Protein AF-A0A3R6JSA5-F1 (afdb_monomer_lite)

Sequence (378 aa):
MYLLLDKYAAYGTDLDSFRKEAMFVDENTYITEVDPLETRILDYYKISPTRAVFHVINDGDIRYTEDGRYVVTNMEALRIDTLNSDQLSLIQEMRAKSKTLIEFPTAYTKRFFVGETLYKTLSARLNGIGGRFLKQAGSIRNYALVGALQDSDSAMHILYRTDGRLNKAVSVFSKKVRFCKRTAIADVIEKLFPKGEISWSITHECTEVYIEMPELVCGEFYKGYLFKISDTGYYADTLYTTLRKYDCKPDDYYTLGEIPLTYGEDGVIGADGTIDENALKKHILVSEAHNQDLVAGQRRYFEECRLSPMELSLKLGLSSIIGIKNRKVILEDISNKGISEPTDFYDYLVSLPRMIVLSDYQKEAYRNFLNNLSKVAG

Secondary structure (DSSP, 8-state):
-GGGSTT--EEESSHHHHHHHHHHHHHTEEEEEE-STT-EEEEEEEE-SSEEEEEEE-TT---B-TTS-B----EEEEE-TT--HHHHHHHHHHHHTT-EEEEE-SSS-EEEEEPHHHHHHHHHHSTTTHHHHHTS-THHHHHHHHHHHHT--S-EEEEEEE-SS-EEEEEEE-TT-----HHHHHHHHHHH-TT-EEEEEE-SSEEEEEEEEEEEETTTEEEEEEEEEESSSSS--EEEEEEEETTS-TT-EEEEEEEE--BSTTSSB-TTS-B-HHHHHHHHHHHHHHHHHHHHHHHHHHHHTT--HHHHHHHTT-TTTSS---HHHHHHHHHHTT-SSTTHHHHHHHTSTTPPPPPHHHHHHHHHHHHHHHHT--

pLDDT: mean 73.88, std 17.09, range [33.06, 97.25]

Foldseek 3Di:
DQQQAQPDKDKDWDLVSLLVVLVVFLVFKDKDWFQLQQKWKWAFDDDDPFKTKTFIDDPPQQDQDPVGDGDGDHMDIDGPVPDDPNVVVLVVNLVVPVRMWMWTDDVDIAIAREHPLAVVQVLVVFDPCHCVLVVDDGPVSRNSSSVRSSVDPAIWMWMWGDPPPHIHTLEIHHPPDDFARSSLVSVLCCPVPVQWTWIWMDHSFWTKIKTWHPDDDVNFWIKIWIFITGNYPPDFGWIFIWIDGPPDDPVFIFTQDIDGQDEDPLGQADPVNHGNNVSVVVSVVVSVVVVVCVVVVVVCVCVVPVDDPCRVCVVVVNNPQDDDDDLVVLVVVCVVVVHPQLLCVVVVQVPDPDHTDGDPVSVVVVSVVSVVSVVVPD

Structure (mmCIF, N/CA/C/O backbone):
data_AF-A0A3R6JSA5-F1
#
_entry.id   AF-A0A3R6JSA5-F1
#
loop_
_atom_site.group_PDB
_atom_site.id
_atom_site.type_symbol
_atom_site.label_atom_id
_atom_site.label_alt_id
_atom_site.label_comp_id
_atom_site.label_asym_id
_atom_site.label_entity_id
_atom_site.label_seq_id
_atom_site.pdbx_PDB_ins_code
_atom_site.Cartn_x
_atom_site.Cartn_y
_atom_site.Cartn_z
_atom_site.occupancy
_atom_site.B_iso_or_equiv
_atom_site.auth_seq_id
_atom_site.auth_comp_id
_atom_site.auth_asym_id
_atom_site.auth_atom_id
_atom_site.pdbx_PDB_model_num
ATOM 1 N N . MET A 1 1 ? 6.393 2.205 17.599 1.00 64.50 1 MET A N 1
ATOM 2 C CA . MET A 1 1 ? 6.557 1.945 16.171 1.00 64.50 1 MET A CA 1
ATOM 3 C C . MET A 1 1 ? 5.812 2.962 15.303 1.00 64.50 1 MET A C 1
ATOM 5 O O . MET A 1 1 ? 4.602 3.094 15.446 1.00 64.50 1 MET A O 1
ATOM 9 N N . TYR A 1 2 ? 6.505 3.649 14.387 1.00 81.38 2 TYR A N 1
ATOM 10 C CA . TYR A 1 2 ? 5.926 4.638 13.455 1.00 81.38 2 TYR A CA 1
ATOM 11 C C . TYR A 1 2 ? 5.061 4.018 12.337 1.00 81.38 2 TYR A C 1
ATOM 13 O O . TYR A 1 2 ? 4.224 4.722 11.779 1.00 81.38 2 TYR A O 1
ATOM 21 N N . LEU A 1 3 ? 5.200 2.707 12.070 1.00 89.88 3 LEU A N 1
ATOM 22 C CA . LEU A 1 3 ? 4.467 1.945 11.039 1.00 89.88 3 LEU A CA 1
ATOM 23 C C . LEU A 1 3 ? 2.941 2.035 11.137 1.00 89.88 3 LEU A C 1
ATOM 25 O O . LEU A 1 3 ? 2.250 1.828 10.146 1.00 89.88 3 LEU A O 1
ATOM 29 N N . LEU A 1 4 ? 2.410 2.296 12.333 1.00 91.81 4 LEU A N 1
ATOM 30 C CA . LEU A 1 4 ? 0.971 2.390 12.545 1.00 91.81 4 LEU A CA 1
ATOM 31 C C . LEU A 1 4 ? 0.425 3.804 12.305 1.00 91.81 4 LEU A C 1
ATOM 33 O O . LEU A 1 4 ? -0.781 3.980 12.336 1.00 91.81 4 LEU A O 1
ATOM 37 N N . LEU A 1 5 ? 1.232 4.843 12.108 1.00 91.56 5 LEU A N 1
ATOM 38 C CA . LEU A 1 5 ? 0.708 6.207 11.937 1.00 91.56 5 LEU A CA 1
ATOM 39 C C . LEU A 1 5 ? 0.248 6.424 10.494 1.00 91.56 5 LEU A C 1
ATOM 41 O O . LEU A 1 5 ? 0.966 6.040 9.587 1.00 91.56 5 LEU A O 1
ATOM 45 N N . ASP A 1 6 ? -0.884 7.095 10.249 1.00 88.19 6 ASP A N 1
ATOM 46 C CA . ASP A 1 6 ? -1.376 7.354 8.875 1.00 88.19 6 ASP A CA 1
ATOM 47 C C . ASP A 1 6 ? -0.326 8.071 8.016 1.00 88.19 6 ASP A C 1
ATOM 49 O O . ASP A 1 6 ? -0.260 7.878 6.808 1.00 88.19 6 ASP A O 1
ATOM 53 N N . LYS A 1 7 ? 0.508 8.897 8.657 1.00 88.69 7 LYS A N 1
ATOM 54 C CA . LYS A 1 7 ? 1.621 9.616 8.028 1.00 88.69 7 LYS A CA 1
ATOM 55 C C . LYS A 1 7 ? 2.857 8.750 7.752 1.00 88.69 7 LYS A C 1
ATOM 57 O O . LYS A 1 7 ? 3.904 9.307 7.433 1.00 88.69 7 LYS A O 1
ATOM 62 N N . TYR A 1 8 ? 2.793 7.438 7.976 1.00 91.88 8 TYR A N 1
ATOM 63 C CA . TYR A 1 8 ? 3.901 6.540 7.686 1.00 91.88 8 TYR A CA 1
ATOM 64 C C . TYR A 1 8 ? 4.270 6.654 6.206 1.00 91.88 8 TYR A C 1
ATOM 66 O O . TYR A 1 8 ? 3.471 6.360 5.315 1.00 91.88 8 TYR A O 1
ATOM 74 N N . ALA A 1 9 ? 5.502 7.082 5.982 1.00 93.44 9 ALA A N 1
ATOM 75 C CA . ALA A 1 9 ? 6.151 7.099 4.693 1.00 93.44 9 ALA A CA 1
ATOM 76 C C . ALA A 1 9 ? 7.631 6.810 4.936 1.00 93.44 9 ALA A C 1
ATOM 78 O O . ALA A 1 9 ? 8.266 7.461 5.769 1.00 93.44 9 ALA A O 1
ATOM 79 N N . ALA A 1 10 ? 8.159 5.829 4.221 1.00 95.00 10 ALA A N 1
ATOM 80 C CA . ALA A 1 10 ? 9.579 5.542 4.151 1.00 95.00 10 ALA A CA 1
ATOM 81 C C . ALA A 1 10 ? 10.032 5.706 2.702 1.00 95.00 10 ALA A C 1
ATOM 83 O O . ALA A 1 10 ? 9.267 5.433 1.778 1.00 95.00 10 ALA A O 1
ATOM 84 N N . TYR A 1 11 ? 11.256 6.180 2.513 1.00 95.62 11 TYR A N 1
ATOM 85 C CA . TYR A 1 11 ? 11.846 6.404 1.202 1.00 95.62 11 TYR A CA 1
ATOM 86 C C . TYR A 1 11 ? 13.342 6.120 1.252 1.00 95.62 11 TYR A C 1
ATOM 88 O O . TYR A 1 11 ? 13.976 6.253 2.302 1.00 95.62 11 TYR A O 1
ATOM 96 N N . GLY A 1 12 ? 13.909 5.777 0.105 1.00 95.38 12 GLY A N 1
ATOM 97 C CA . GLY A 1 12 ? 15.338 5.545 -0.035 1.00 95.38 12 GLY A CA 1
ATOM 98 C C . GLY A 1 12 ? 15.745 5.392 -1.491 1.00 95.38 12 GLY A C 1
ATOM 99 O O . GLY A 1 12 ? 14.925 5.515 -2.403 1.00 95.38 12 GLY A O 1
ATOM 100 N N . THR A 1 13 ? 17.039 5.171 -1.700 1.00 95.12 13 THR A N 1
ATOM 101 C CA . THR A 1 13 ? 17.658 5.163 -3.035 1.00 95.12 13 THR A CA 1
ATOM 102 C C . THR A 1 13 ? 18.583 3.968 -3.259 1.00 95.12 13 THR A C 1
ATOM 104 O O . THR A 1 13 ? 19.438 3.982 -4.138 1.00 95.12 13 THR A O 1
ATOM 107 N N . ASP A 1 14 ? 18.473 2.939 -2.424 1.00 95.00 14 ASP A N 1
ATOM 108 C CA . ASP A 1 14 ? 19.300 1.740 -2.513 1.00 95.00 14 ASP A CA 1
ATOM 109 C C . ASP A 1 14 ? 18.493 0.487 -2.155 1.00 95.00 14 ASP A C 1
ATOM 111 O O . ASP A 1 14 ? 17.479 0.549 -1.451 1.00 95.00 14 ASP A O 1
ATOM 115 N N . LEU A 1 15 ? 18.940 -0.653 -2.683 1.00 95.50 15 LEU A N 1
ATOM 116 C CA . LEU A 1 15 ? 18.241 -1.929 -2.551 1.00 95.50 15 LEU A CA 1
ATOM 117 C C . LEU A 1 15 ? 18.295 -2.490 -1.126 1.00 95.50 15 LEU A C 1
ATOM 119 O O . LEU A 1 15 ? 17.327 -3.105 -0.681 1.00 95.50 15 LEU A O 1
ATOM 123 N N . ASP A 1 16 ? 19.397 -2.279 -0.407 1.00 95.62 16 ASP A N 1
ATOM 124 C CA . ASP A 1 16 ? 19.582 -2.817 0.942 1.00 95.62 16 ASP A CA 1
ATOM 125 C C . ASP A 1 16 ? 18.636 -2.135 1.936 1.00 95.62 16 ASP A C 1
ATOM 127 O O . ASP A 1 16 ? 17.971 -2.801 2.739 1.00 95.62 16 ASP A O 1
ATOM 131 N N . SER A 1 17 ? 18.518 -0.807 1.854 1.00 96.62 17 SER A N 1
ATOM 132 C CA . SER A 1 17 ? 17.567 -0.036 2.650 1.00 96.62 17 SER A CA 1
ATOM 133 C C . SER A 1 17 ? 16.123 -0.376 2.288 1.00 96.62 17 SER A C 1
ATOM 135 O O . SER A 1 17 ? 15.312 -0.559 3.201 1.00 96.62 17 SER A O 1
ATOM 137 N N . PHE A 1 18 ? 15.816 -0.567 0.996 1.00 97.25 18 PHE A N 1
ATOM 138 C CA . PHE A 1 18 ? 14.502 -1.049 0.565 1.00 97.25 18 PHE A CA 1
ATOM 139 C C . PHE A 1 18 ? 14.185 -2.407 1.185 1.00 97.25 18 PHE A C 1
ATOM 141 O O . PHE A 1 18 ? 13.148 -2.561 1.821 1.00 97.25 18 PHE A O 1
ATOM 148 N N . ARG A 1 19 ? 15.085 -3.388 1.043 1.00 96.94 19 ARG A N 1
ATOM 149 C CA . ARG A 1 19 ? 14.897 -4.756 1.540 1.00 96.94 19 ARG A CA 1
ATOM 150 C C . ARG A 1 19 ? 14.652 -4.771 3.045 1.00 96.94 19 ARG A C 1
ATOM 152 O O . ARG A 1 19 ? 13.769 -5.486 3.515 1.00 96.94 19 ARG A O 1
ATOM 159 N N . LYS A 1 20 ? 15.400 -3.963 3.798 1.00 96.81 20 LYS A N 1
ATOM 160 C CA . LYS A 1 20 ? 15.238 -3.840 5.249 1.00 96.81 20 LYS A CA 1
ATOM 161 C C . LYS A 1 20 ? 13.861 -3.291 5.632 1.00 96.81 20 LYS A C 1
ATOM 163 O O . LYS A 1 20 ? 13.211 -3.866 6.505 1.00 96.81 20 LYS A O 1
ATOM 168 N N . GLU A 1 21 ? 13.411 -2.212 4.992 1.00 96.50 21 GLU A N 1
ATOM 169 C CA . GLU A 1 21 ? 12.099 -1.618 5.282 1.00 96.50 21 GLU A CA 1
ATOM 170 C C . GLU A 1 21 ? 10.951 -2.516 4.791 1.00 96.50 21 GLU A C 1
ATOM 172 O O . GLU A 1 21 ? 9.968 -2.711 5.501 1.00 96.50 21 GLU A O 1
ATOM 177 N N . ALA A 1 22 ? 11.100 -3.129 3.614 1.00 95.56 22 ALA A N 1
ATOM 178 C CA . ALA A 1 22 ? 10.167 -4.097 3.049 1.00 95.56 22 ALA A CA 1
ATOM 179 C C . ALA A 1 22 ? 9.953 -5.291 3.985 1.00 95.56 22 ALA A C 1
ATOM 181 O O . ALA A 1 22 ? 8.811 -5.643 4.266 1.00 95.56 22 ALA A O 1
ATOM 182 N N . MET A 1 23 ? 11.037 -5.872 4.509 1.00 95.75 23 MET A N 1
ATOM 183 C CA . MET A 1 23 ? 10.972 -6.972 5.472 1.00 95.75 23 MET A CA 1
ATOM 184 C C . MET A 1 23 ? 10.250 -6.546 6.750 1.00 95.75 23 MET A C 1
ATOM 186 O O . MET A 1 23 ? 9.325 -7.224 7.188 1.00 95.75 23 MET A O 1
ATOM 190 N N . PHE A 1 24 ? 10.599 -5.379 7.295 1.00 94.56 24 PHE A N 1
ATOM 191 C CA . PHE A 1 24 ? 9.930 -4.830 8.471 1.00 94.56 24 PHE A CA 1
ATOM 192 C C . PHE A 1 24 ? 8.420 -4.627 8.250 1.00 94.56 24 PHE A C 1
ATOM 194 O O . PHE A 1 24 ? 7.618 -4.953 9.126 1.00 94.56 24 PHE A O 1
ATOM 201 N N . VAL A 1 25 ? 8.006 -4.120 7.087 1.00 94.06 25 VAL A N 1
ATOM 202 C CA . VAL A 1 25 ? 6.587 -3.920 6.757 1.00 94.06 25 VAL A CA 1
ATOM 203 C C . VAL A 1 25 ? 5.875 -5.255 6.554 1.00 94.06 25 VAL A C 1
ATOM 205 O O . VAL A 1 25 ? 4.797 -5.446 7.119 1.00 94.06 25 VAL A O 1
ATOM 208 N N . ASP A 1 26 ? 6.460 -6.173 5.783 1.00 92.69 26 ASP A N 1
ATOM 209 C CA . ASP A 1 26 ? 5.869 -7.477 5.464 1.00 92.69 26 ASP A CA 1
ATOM 210 C C . ASP A 1 26 ? 5.680 -8.329 6.737 1.00 92.69 26 ASP A C 1
ATOM 212 O O . ASP A 1 26 ? 4.614 -8.909 6.928 1.00 92.69 26 ASP A O 1
ATOM 216 N N . GLU A 1 27 ? 6.650 -8.345 7.661 1.00 93.81 27 GLU A N 1
ATOM 217 C CA . GLU A 1 27 ? 6.561 -9.068 8.948 1.00 93.81 27 GLU A CA 1
ATOM 218 C C . GLU A 1 27 ? 5.473 -8.523 9.884 1.00 93.81 27 GLU A C 1
ATOM 220 O O . GLU A 1 27 ? 4.987 -9.221 10.779 1.00 93.81 27 GLU A O 1
ATOM 225 N N . ASN A 1 28 ? 5.082 -7.264 9.693 1.00 93.94 28 ASN A N 1
ATOM 226 C CA . ASN A 1 28 ? 4.104 -6.579 10.526 1.00 93.94 28 ASN A CA 1
ATOM 227 C C . ASN A 1 28 ? 2.763 -6.359 9.814 1.00 93.94 28 ASN A C 1
ATOM 229 O O . ASN A 1 28 ? 1.884 -5.727 10.402 1.00 93.94 28 ASN A O 1
ATOM 233 N N . THR A 1 29 ? 2.578 -6.879 8.595 1.00 91.38 29 THR A N 1
ATOM 234 C CA . THR A 1 29 ? 1.355 -6.732 7.791 1.00 91.38 29 THR A CA 1
ATOM 235 C C . THR A 1 29 ? 0.663 -8.078 7.610 1.00 91.38 29 THR A C 1
ATOM 237 O O . THR A 1 29 ? 1.273 -9.070 7.230 1.00 91.38 29 THR A O 1
ATOM 240 N N . TYR A 1 30 ? -0.642 -8.112 7.865 1.00 88.94 30 TYR A N 1
ATOM 241 C CA . TYR A 1 30 ? -1.431 -9.338 7.878 1.00 88.94 30 TYR A CA 1
ATOM 242 C C . TYR A 1 30 ? -2.784 -9.111 7.222 1.00 88.94 30 TYR A C 1
ATOM 244 O O . TYR A 1 30 ? -3.349 -8.022 7.316 1.00 88.94 30 TYR A O 1
ATOM 252 N N . ILE A 1 31 ? -3.335 -10.168 6.627 1.00 87.44 31 ILE A N 1
ATOM 253 C CA . ILE A 1 31 ? -4.720 -10.205 6.160 1.00 87.44 31 ILE A CA 1
ATOM 254 C C . ILE A 1 31 ? -5.486 -11.199 7.024 1.00 87.44 31 ILE A C 1
ATOM 256 O O . ILE A 1 31 ? -5.019 -12.311 7.264 1.00 87.44 31 ILE A O 1
ATOM 260 N N . THR A 1 32 ? -6.662 -10.799 7.494 1.00 86.44 32 THR A N 1
ATOM 261 C CA . THR A 1 32 ? -7.579 -11.691 8.207 1.00 86.44 32 THR A CA 1
ATOM 262 C C . THR A 1 32 ? -8.967 -11.608 7.598 1.00 86.44 32 THR A C 1
ATOM 264 O O . THR A 1 32 ? -9.446 -10.517 7.285 1.00 86.44 32 THR A O 1
ATOM 267 N N . GLU A 1 33 ? -9.613 -12.760 7.436 1.00 86.38 33 GLU A N 1
ATOM 268 C CA . GLU A 1 33 ? -11.048 -12.805 7.173 1.00 86.38 33 GLU A CA 1
ATOM 269 C C . GLU A 1 33 ? -11.790 -12.307 8.416 1.00 86.38 33 GLU A C 1
ATOM 271 O O . GLU A 1 33 ? -11.383 -12.595 9.548 1.00 86.38 33 GLU A O 1
ATOM 276 N N . VAL A 1 34 ? -12.839 -11.521 8.195 1.00 82.25 34 VAL A N 1
ATOM 277 C CA . VAL A 1 34 ? -13.724 -11.015 9.239 1.00 82.25 34 VAL A CA 1
ATOM 278 C C . VAL A 1 34 ? -15.175 -11.135 8.797 1.00 82.25 34 VAL A C 1
ATOM 280 O O . VAL A 1 34 ? -15.499 -10.943 7.618 1.00 82.25 34 VAL A O 1
ATOM 283 N N . ASP A 1 35 ? -16.042 -11.424 9.761 1.00 80.56 35 ASP A N 1
ATOM 284 C CA . ASP A 1 35 ? -17.484 -11.358 9.578 1.00 80.56 35 ASP A CA 1
ATOM 285 C C . ASP A 1 35 ? -17.967 -9.933 9.903 1.00 80.56 35 ASP A C 1
ATOM 287 O O . ASP A 1 35 ? -17.807 -9.484 11.044 1.00 80.56 35 ASP A O 1
ATOM 291 N N . PRO A 1 36 ? -18.509 -9.183 8.925 1.00 78.25 36 PRO A N 1
ATOM 292 C CA . PRO A 1 36 ? -19.016 -7.842 9.178 1.00 78.25 36 PRO A CA 1
ATOM 293 C C . PRO A 1 36 ? -20.226 -7.834 10.130 1.00 78.25 36 PRO A C 1
ATOM 295 O O . PRO A 1 36 ? -20.379 -6.854 10.862 1.00 78.25 36 PRO A O 1
ATOM 298 N N . LEU A 1 37 ? -21.021 -8.911 10.197 1.00 76.88 37 LEU A N 1
ATOM 299 C CA . LEU A 1 37 ? -22.229 -8.997 11.030 1.00 76.88 37 LEU A CA 1
ATOM 300 C C . LEU A 1 37 ? -21.916 -8.945 12.525 1.00 76.88 37 LEU A C 1
ATOM 302 O O . LEU A 1 37 ? -22.663 -8.363 13.311 1.00 76.88 37 LEU A O 1
ATOM 306 N N . GLU A 1 38 ? -20.789 -9.528 12.920 1.00 76.00 38 GLU A N 1
ATOM 307 C CA . GLU A 1 38 ? -20.375 -9.586 14.318 1.00 76.00 38 GLU A CA 1
ATOM 308 C C . GLU A 1 38 ? -19.489 -8.390 14.728 1.00 76.00 38 GLU A C 1
ATOM 310 O O . GLU A 1 38 ? -18.948 -8.345 15.836 1.00 76.00 38 GLU A O 1
ATOM 315 N N . THR A 1 39 ? -19.328 -7.396 13.847 1.00 80.19 39 THR A N 1
ATOM 316 C CA . THR A 1 39 ? -18.471 -6.234 14.104 1.00 80.19 39 THR A CA 1
ATOM 317 C C . THR A 1 39 ? -19.014 -5.375 15.240 1.00 80.19 39 THR A C 1
ATOM 319 O O . THR A 1 39 ? -20.147 -4.897 15.196 1.00 80.19 39 THR A O 1
ATOM 322 N N . ARG A 1 40 ? -18.161 -5.066 16.221 1.00 83.56 40 ARG A N 1
ATOM 323 C CA . ARG A 1 40 ? -18.451 -4.081 17.270 1.00 83.56 40 ARG A CA 1
ATOM 324 C C . ARG A 1 40 ? -17.683 -2.796 17.003 1.00 83.56 40 ARG A C 1
ATOM 326 O O . ARG A 1 40 ? -16.474 -2.811 16.772 1.00 83.56 40 ARG A O 1
ATOM 333 N N . ILE A 1 41 ? -18.372 -1.660 17.072 1.00 86.12 41 ILE A N 1
ATOM 334 C CA . ILE A 1 41 ? -17.747 -0.345 16.911 1.00 86.12 41 ILE A CA 1
ATOM 335 C C . ILE A 1 41 ? -17.651 0.342 18.264 1.00 86.12 41 ILE A C 1
ATOM 337 O O . ILE A 1 41 ? -18.609 0.408 19.026 1.00 86.12 41 ILE A O 1
ATOM 341 N N . LEU A 1 42 ? -16.465 0.858 18.562 1.00 87.06 42 LEU A N 1
ATOM 342 C CA . LEU A 1 42 ? -16.152 1.545 19.799 1.00 87.06 42 LEU A CA 1
ATOM 343 C C . LEU A 1 42 ? -15.812 3.006 19.486 1.00 87.06 42 LEU A C 1
ATOM 345 O O . LEU A 1 42 ? -14.820 3.304 18.816 1.00 87.06 42 LEU A O 1
ATOM 349 N N . ASP A 1 43 ? -16.640 3.921 19.977 1.00 87.81 43 ASP A N 1
ATOM 350 C CA . ASP A 1 43 ? -16.494 5.360 19.779 1.00 87.81 43 ASP A CA 1
ATOM 351 C C . ASP A 1 43 ? -15.623 5.976 20.872 1.00 87.81 43 ASP A C 1
ATOM 353 O O . ASP A 1 43 ? -15.810 5.723 22.064 1.00 87.81 43 ASP A O 1
ATOM 357 N N . TYR A 1 44 ? -14.647 6.787 20.485 1.00 87.44 44 TYR A N 1
ATOM 358 C CA . TYR A 1 44 ? -13.748 7.413 21.444 1.00 87.44 44 TYR A CA 1
ATOM 359 C C . TYR A 1 44 ? -14.488 8.467 22.276 1.00 87.44 44 TYR A C 1
ATOM 361 O O . TYR A 1 44 ? -14.974 9.468 21.750 1.00 87.44 44 TYR A O 1
ATOM 369 N N . TYR A 1 45 ? -14.503 8.275 23.597 1.00 84.56 45 TYR A N 1
ATOM 370 C CA . TYR A 1 45 ? -15.248 9.126 24.521 1.00 84.56 45 TYR A CA 1
ATOM 371 C C . TYR A 1 45 ? -14.351 10.126 25.257 1.00 84.56 45 TYR A C 1
ATOM 373 O O . TYR A 1 45 ? -14.532 11.338 25.141 1.00 84.56 45 TYR A O 1
ATOM 381 N N . LYS A 1 46 ? -13.371 9.643 26.037 1.00 84.50 46 LYS A N 1
ATOM 382 C CA . LYS A 1 46 ? -12.484 10.520 26.823 1.00 84.50 46 LYS A CA 1
ATOM 383 C C . LYS A 1 46 ? -11.147 9.881 27.171 1.00 84.50 46 LYS A C 1
ATOM 385 O O . LYS A 1 46 ? -11.037 8.663 27.278 1.00 84.50 46 LYS A O 1
ATOM 390 N N . ILE A 1 47 ? -10.163 10.728 27.457 1.00 81.44 47 ILE A N 1
ATOM 391 C CA . ILE A 1 47 ? -8.868 10.340 28.026 1.00 81.44 47 ILE A CA 1
ATOM 392 C C . ILE A 1 47 ? -8.802 10.757 29.496 1.00 81.44 47 ILE A C 1
ATOM 394 O O . ILE A 1 47 ? -9.209 11.857 29.865 1.00 81.44 47 ILE A O 1
ATOM 398 N N . SER A 1 48 ? -8.299 9.863 30.336 1.00 84.50 48 SER A N 1
ATOM 399 C CA . SER A 1 48 ? -7.822 10.136 31.687 1.00 84.50 48 SER A CA 1
ATOM 400 C C . SER A 1 48 ? -6.296 9.978 31.714 1.00 84.50 48 SER A C 1
ATOM 402 O O . SER A 1 48 ? -5.733 9.435 30.762 1.00 84.50 48 SER A O 1
ATOM 404 N N . PRO A 1 49 ? -5.606 10.392 32.793 1.00 83.69 49 PRO A N 1
ATOM 405 C CA . PRO A 1 49 ? -4.146 10.294 32.872 1.00 83.69 49 PRO A CA 1
ATOM 406 C C . PRO A 1 49 ? -3.586 8.892 32.592 1.00 83.69 49 PRO A C 1
ATOM 408 O O . PRO A 1 49 ? -2.460 8.764 32.131 1.00 83.69 49 PRO A O 1
ATOM 411 N N . THR A 1 50 ? -4.369 7.841 32.853 1.00 88.00 50 THR A N 1
ATOM 412 C CA . THR A 1 50 ? -3.936 6.446 32.702 1.00 88.00 50 THR A CA 1
ATOM 413 C C . THR A 1 50 ? -4.770 5.640 31.714 1.00 88.00 50 THR A C 1
ATOM 415 O O . THR A 1 50 ? -4.401 4.506 31.402 1.00 88.00 50 THR A O 1
ATOM 418 N N . ARG A 1 51 ? -5.888 6.170 31.191 1.00 89.31 51 ARG A N 1
ATOM 419 C CA . ARG A 1 51 ? -6.793 5.402 30.318 1.00 89.31 51 ARG A CA 1
ATOM 420 C C . ARG A 1 51 ? -7.361 6.214 29.156 1.00 89.31 51 ARG A C 1
ATOM 422 O O . ARG A 1 51 ? -7.775 7.350 29.339 1.00 89.31 51 ARG A O 1
ATOM 429 N N . ALA A 1 52 ? -7.487 5.592 27.989 1.00 87.88 52 ALA A N 1
ATOM 430 C CA . ALA A 1 52 ? -8.387 6.032 26.924 1.00 87.88 52 ALA A CA 1
ATOM 431 C C . ALA A 1 52 ? -9.683 5.220 27.021 1.00 87.88 52 ALA A C 1
ATOM 433 O O . ALA A 1 52 ? -9.625 3.998 27.124 1.00 87.88 52 ALA A O 1
ATOM 434 N N . VAL A 1 53 ? -10.835 5.885 27.036 1.00 88.44 53 VAL A N 1
ATOM 435 C CA . VAL A 1 53 ? -12.147 5.266 27.250 1.00 88.44 53 VAL A CA 1
ATOM 436 C C . VAL A 1 53 ? -12.977 5.358 25.979 1.00 88.44 53 VAL A C 1
ATOM 438 O O . VAL A 1 53 ? -13.050 6.421 25.356 1.00 88.44 53 VAL A O 1
ATOM 441 N N . PHE A 1 54 ? -13.628 4.255 25.642 1.00 88.00 54 PHE A N 1
ATOM 442 C CA . PHE A 1 54 ? -14.464 4.091 24.471 1.00 88.00 54 PHE A CA 1
ATOM 443 C C . PHE A 1 54 ? -15.876 3.686 24.878 1.00 88.00 54 PHE A C 1
ATOM 445 O O . PHE A 1 54 ? -16.045 2.906 25.814 1.00 88.00 54 PHE A O 1
ATOM 452 N N . HIS A 1 55 ? -16.868 4.198 24.162 1.00 86.56 55 HIS A N 1
ATOM 453 C CA . HIS A 1 55 ? -18.240 3.726 24.234 1.00 86.56 55 HIS A CA 1
ATOM 454 C C . HIS A 1 55 ? -18.460 2.615 23.217 1.00 86.56 55 HIS A C 1
ATOM 456 O O . HIS A 1 55 ? -18.179 2.802 22.036 1.00 86.56 55 HIS A O 1
ATOM 462 N N . VAL A 1 56 ? -18.977 1.478 23.664 1.00 82.75 56 VAL A N 1
ATOM 463 C CA . VAL A 1 56 ? -19.403 0.397 22.780 1.00 82.75 56 VAL A CA 1
ATOM 464 C C . VAL A 1 56 ? -20.725 0.802 22.147 1.00 82.75 56 VAL A C 1
ATOM 466 O O . VAL A 1 56 ? -21.717 0.978 22.846 1.00 82.75 56 VAL A O 1
ATOM 469 N N . ILE A 1 57 ? -20.739 0.926 20.826 1.00 76.75 57 ILE A N 1
ATOM 470 C CA . ILE A 1 57 ? -21.966 1.115 20.064 1.00 76.75 57 ILE A CA 1
ATOM 471 C C . ILE A 1 57 ? -22.620 -0.252 19.863 1.00 76.75 57 ILE A C 1
ATOM 473 O O . ILE A 1 57 ? -22.028 -1.114 19.213 1.00 76.75 57 ILE A O 1
ATOM 477 N N . ASN A 1 58 ? -23.838 -0.429 20.379 1.00 70.31 58 ASN A N 1
ATOM 478 C CA . ASN A 1 58 ? -24.706 -1.544 20.006 1.00 70.31 58 ASN A CA 1
ATOM 479 C C . ASN A 1 58 ? -25.892 -1.039 19.180 1.00 70.31 58 ASN A C 1
ATOM 481 O O . ASN A 1 58 ? -26.299 0.125 19.285 1.00 70.31 58 ASN A O 1
ATOM 485 N N . ASP A 1 59 ? -26.450 -1.928 18.363 1.00 59.28 59 ASP A N 1
ATOM 486 C CA . ASP A 1 59 ? -27.693 -1.644 17.657 1.00 59.28 59 ASP A CA 1
ATOM 487 C C . ASP A 1 59 ? -28.840 -1.447 18.672 1.00 59.28 59 ASP A C 1
ATOM 489 O O . ASP A 1 59 ? -28.957 -2.182 19.654 1.00 59.28 59 ASP A O 1
ATOM 493 N N . GLY A 1 60 ? -29.641 -0.395 18.487 1.00 57.62 60 GLY A N 1
ATOM 494 C CA . GLY A 1 60 ? -30.724 -0.016 19.408 1.00 57.62 60 GLY A CA 1
ATOM 495 C C . GLY A 1 60 ? -30.342 0.802 20.659 1.00 57.62 60 GLY A C 1
ATOM 496 O O . GLY A 1 60 ? -31.239 1.165 21.425 1.00 57.62 60 GLY A O 1
ATOM 497 N N . ASP A 1 61 ? -29.065 1.157 20.872 1.00 57.75 61 ASP A N 1
ATOM 498 C CA . ASP A 1 61 ? -28.636 1.955 22.044 1.00 57.75 61 ASP A CA 1
ATOM 499 C C . ASP A 1 61 ? -28.974 3.454 21.948 1.00 57.75 61 ASP A C 1
ATOM 501 O O . ASP A 1 61 ? -28.918 4.178 22.948 1.00 57.75 61 ASP A O 1
ATOM 505 N N . ILE A 1 62 ? -29.389 3.949 20.777 1.00 55.59 62 ILE A N 1
ATOM 506 C CA . ILE A 1 62 ? -29.874 5.328 20.659 1.00 55.59 62 ILE A CA 1
ATOM 507 C C . ILE A 1 62 ? -31.317 5.405 21.170 1.00 55.59 62 ILE A C 1
ATOM 509 O O . ILE A 1 62 ? -32.283 5.446 20.410 1.00 55.59 62 ILE A O 1
ATOM 513 N N . ARG A 1 63 ? -31.472 5.457 22.493 1.00 54.66 63 ARG A N 1
ATOM 514 C CA . ARG A 1 63 ? -32.727 5.883 23.116 1.00 54.66 63 ARG A CA 1
ATOM 515 C C . ARG A 1 63 ? -32.735 7.395 23.219 1.00 54.66 63 ARG A C 1
ATOM 517 O O . ARG A 1 63 ? -32.065 7.951 24.084 1.00 54.66 63 ARG A O 1
ATOM 524 N N . TYR A 1 64 ? -33.499 8.040 22.347 1.00 57.03 64 TYR A N 1
ATOM 525 C CA . TYR A 1 64 ? -33.800 9.457 22.485 1.00 57.03 64 TYR A CA 1
ATOM 526 C C . TYR A 1 64 ? -34.716 9.655 23.694 1.00 57.03 64 TYR A C 1
ATOM 528 O O . TYR A 1 64 ? -35.801 9.079 23.768 1.00 57.03 64 TYR A O 1
ATOM 536 N N . THR A 1 65 ? -34.269 10.443 24.662 1.00 63.06 65 THR A N 1
ATOM 537 C CA . THR A 1 65 ? -35.130 10.981 25.713 1.00 63.06 65 THR A CA 1
ATOM 538 C C . THR A 1 65 ? -36.120 11.973 25.097 1.00 63.06 65 THR A C 1
ATOM 540 O O . THR A 1 65 ? -35.919 12.449 23.978 1.00 63.06 65 THR A O 1
ATOM 543 N N . GLU A 1 66 ? -37.189 12.315 25.819 1.00 56.91 66 GLU A N 1
ATOM 544 C CA . GLU A 1 66 ? -38.209 13.271 25.347 1.00 56.91 66 GLU A CA 1
ATOM 545 C C . GLU A 1 66 ? -37.628 14.651 24.972 1.00 56.91 66 GLU A C 1
ATOM 547 O O . GLU A 1 66 ? -38.218 15.376 24.177 1.00 56.91 66 GLU A O 1
ATOM 552 N N . ASP A 1 67 ? -36.443 14.996 25.486 1.00 62.28 67 ASP A N 1
ATOM 553 C CA . ASP A 1 67 ? -35.684 16.210 25.172 1.00 62.28 67 ASP A CA 1
ATOM 554 C C . ASP A 1 67 ? -34.533 16.000 24.159 1.00 62.28 67 ASP A C 1
ATOM 556 O O . ASP A 1 67 ? -33.709 16.892 23.957 1.00 62.28 67 ASP A O 1
ATOM 560 N N . GLY A 1 68 ? -34.463 14.834 23.508 1.00 56.62 68 GLY A N 1
ATOM 561 C CA . GLY A 1 68 ? -33.519 14.534 22.426 1.00 56.62 68 GLY A CA 1
ATOM 562 C C . GLY A 1 68 ? -32.101 14.144 22.865 1.00 56.62 68 GLY A C 1
ATOM 563 O O . GLY A 1 68 ? -31.199 14.092 22.027 1.00 56.62 68 GLY A O 1
ATOM 564 N N . ARG A 1 69 ? -31.871 13.860 24.154 1.00 53.00 69 ARG A N 1
ATOM 565 C CA . ARG A 1 69 ? -30.596 13.314 24.658 1.00 53.00 69 ARG A CA 1
ATOM 566 C C . ARG A 1 69 ? -30.563 11.797 24.466 1.00 53.00 69 ARG A C 1
ATOM 568 O O . ARG A 1 69 ? -31.598 11.167 24.312 1.00 53.00 69 ARG A O 1
ATOM 575 N N . TYR A 1 70 ? -29.378 11.197 24.491 1.00 57.06 70 TYR A N 1
ATOM 576 C CA . TYR A 1 70 ? -29.210 9.741 24.435 1.00 57.06 70 TYR A CA 1
ATOM 577 C C . TYR A 1 70 ? -28.350 9.248 25.602 1.00 57.06 70 TYR A C 1
ATOM 579 O O . TYR A 1 70 ? -27.527 9.998 26.133 1.00 57.06 70 TYR A O 1
ATOM 587 N N . VAL A 1 71 ? -28.563 7.998 26.027 1.00 59.09 71 VAL A N 1
ATOM 588 C CA . VAL A 1 71 ? -27.866 7.381 27.168 1.00 59.09 71 VAL A CA 1
ATOM 589 C C . VAL A 1 71 ? -26.863 6.343 26.671 1.00 59.09 71 VAL A C 1
ATOM 591 O O . VAL A 1 71 ? -27.190 5.479 25.871 1.00 59.09 71 VAL A O 1
ATOM 594 N N . VAL A 1 72 ? -25.640 6.441 27.183 1.00 60.50 72 VAL A N 1
ATOM 595 C CA . VAL A 1 72 ? -24.445 5.675 26.803 1.00 60.50 72 VAL A CA 1
ATOM 596 C C . VAL A 1 72 ? -24.099 4.773 27.988 1.00 60.50 72 VAL A C 1
ATOM 598 O O . VAL A 1 72 ? -23.730 5.288 29.044 1.00 60.50 72 VAL A O 1
ATOM 601 N N . THR A 1 73 ? -24.275 3.453 27.873 1.00 61.19 73 THR A N 1
ATOM 602 C CA . THR A 1 73 ? -24.238 2.548 29.045 1.00 61.19 73 THR A CA 1
ATOM 603 C C . THR A 1 73 ? -23.026 1.621 29.091 1.00 61.19 73 THR A C 1
ATOM 605 O O . THR A 1 73 ? -22.619 1.233 30.187 1.00 61.19 73 THR A O 1
ATOM 608 N N . ASN A 1 74 ? -22.405 1.300 27.953 1.00 76.12 74 ASN A N 1
ATOM 609 C CA . ASN A 1 74 ? -21.358 0.281 27.893 1.00 76.12 74 ASN A CA 1
ATOM 610 C C . ASN A 1 74 ? -19.997 0.882 27.508 1.00 76.12 74 ASN A C 1
ATOM 612 O O . ASN A 1 74 ? -19.806 1.366 26.394 1.00 76.12 74 ASN A O 1
ATOM 616 N N . MET A 1 75 ? -19.050 0.888 28.451 1.00 81.62 75 MET A N 1
ATOM 617 C CA . MET A 1 75 ? -17.771 1.592 28.321 1.00 81.62 75 MET A CA 1
ATOM 618 C C . MET A 1 75 ? -16.591 0.648 28.511 1.00 81.62 75 MET A C 1
ATOM 620 O O . MET A 1 75 ? -16.530 -0.107 29.478 1.00 81.62 75 MET A O 1
ATOM 624 N N . GLU A 1 76 ? -15.594 0.778 27.645 1.00 85.31 76 GLU A N 1
ATOM 625 C CA . GLU A 1 76 ? -14.350 0.019 27.706 1.00 85.31 76 GLU A CA 1
ATOM 626 C C . GLU A 1 76 ? -13.135 0.946 27.778 1.00 85.31 76 GLU A C 1
ATOM 628 O O . GLU A 1 76 ? -13.187 2.097 27.348 1.00 85.31 76 GLU A O 1
ATOM 633 N N . ALA A 1 77 ? -12.021 0.469 28.342 1.00 85.31 77 ALA A N 1
ATOM 634 C CA . ALA A 1 77 ? -10.841 1.300 28.558 1.00 85.31 77 ALA A CA 1
ATOM 635 C C . ALA A 1 77 ? -9.535 0.623 28.128 1.00 85.31 77 ALA A C 1
ATOM 637 O O . ALA A 1 77 ? -9.235 -0.500 28.526 1.00 85.31 77 ALA A O 1
ATOM 638 N N . LEU A 1 78 ? -8.714 1.367 27.390 1.00 86.94 78 LEU A N 1
ATOM 639 C CA . LEU A 1 78 ? -7.327 1.041 27.080 1.00 86.94 78 LEU A CA 1
ATOM 640 C C . LEU A 1 78 ? -6.405 1.728 28.091 1.00 86.94 78 LEU A C 1
ATOM 642 O O . LEU A 1 78 ? -6.460 2.947 28.249 1.00 86.94 78 LEU A O 1
ATOM 646 N N . ARG A 1 79 ? -5.528 0.969 28.754 1.00 89.25 79 ARG A N 1
ATOM 647 C CA . ARG A 1 79 ? -4.482 1.527 29.627 1.00 89.25 79 ARG A CA 1
ATOM 648 C C . ARG A 1 79 ? -3.388 2.194 28.795 1.00 89.25 79 ARG A C 1
ATOM 650 O O . ARG A 1 79 ? -2.658 1.502 28.091 1.00 89.25 79 ARG A O 1
ATOM 657 N N . ILE A 1 80 ? -3.275 3.518 28.887 1.00 88.38 80 ILE A N 1
ATOM 658 C CA . ILE A 1 80 ? -2.297 4.299 28.109 1.00 88.38 80 ILE A CA 1
ATOM 659 C C . ILE A 1 80 ? -0.956 4.458 28.822 1.00 88.38 80 ILE A C 1
ATOM 661 O O . ILE A 1 80 ? 0.062 4.645 28.173 1.00 88.38 80 ILE A O 1
ATOM 665 N N . ASP A 1 81 ? -0.944 4.312 30.147 1.00 87.75 81 ASP A N 1
ATOM 666 C CA . ASP A 1 81 ? 0.239 4.418 31.011 1.00 87.75 81 ASP A CA 1
ATOM 667 C C . ASP A 1 81 ? 1.280 3.317 30.769 1.00 87.75 81 ASP A C 1
ATOM 669 O O . ASP A 1 81 ? 2.392 3.363 31.280 1.00 87.75 81 ASP A O 1
ATOM 673 N N . THR A 1 82 ? 0.913 2.319 29.978 1.00 88.38 82 THR A N 1
ATOM 674 C CA . THR A 1 82 ? 1.754 1.175 29.634 1.00 88.38 82 THR A CA 1
ATOM 675 C C . THR A 1 82 ? 2.266 1.247 28.196 1.00 88.38 82 THR A C 1
ATOM 677 O O . THR A 1 82 ? 2.948 0.323 27.766 1.00 88.38 82 THR A O 1
ATOM 680 N N . LEU A 1 83 ? 1.902 2.278 27.430 1.00 88.88 83 LEU A N 1
ATOM 681 C CA . LEU A 1 83 ? 2.224 2.406 26.010 1.00 88.88 83 LEU A CA 1
ATOM 682 C C . LEU A 1 83 ? 3.513 3.199 25.788 1.00 88.88 83 LEU A C 1
ATOM 684 O O . LEU A 1 83 ? 3.833 4.110 26.548 1.00 88.88 83 LEU A O 1
ATOM 688 N N . ASN A 1 84 ? 4.232 2.874 24.713 1.00 90.25 84 ASN A N 1
ATOM 689 C CA . ASN A 1 84 ? 5.394 3.653 24.278 1.00 90.25 84 ASN A CA 1
ATOM 690 C C . ASN A 1 84 ? 4.983 4.940 23.528 1.00 90.25 84 ASN A C 1
ATOM 692 O O . ASN A 1 84 ? 3.813 5.140 23.196 1.00 90.25 84 ASN A O 1
ATOM 696 N N . SER A 1 85 ? 5.952 5.817 23.244 1.00 89.00 85 SER A N 1
ATOM 697 C CA . SER A 1 85 ? 5.745 7.120 22.580 1.00 89.00 85 SER A CA 1
ATOM 698 C C . SER A 1 85 ? 4.961 7.034 21.271 1.00 89.00 85 SER A C 1
ATOM 700 O O . SER A 1 85 ? 4.105 7.870 20.976 1.00 89.00 85 SER A O 1
ATOM 702 N N . ASP A 1 86 ? 5.232 6.007 20.482 1.00 87.38 86 ASP A N 1
ATOM 703 C CA . ASP A 1 86 ? 4.658 5.869 19.151 1.00 87.38 86 ASP A CA 1
ATOM 704 C C . ASP A 1 86 ? 3.235 5.307 19.227 1.00 87.38 86 ASP A C 1
ATOM 706 O O . ASP A 1 86 ? 2.344 5.762 18.515 1.00 87.38 86 ASP A O 1
ATOM 710 N N . GLN A 1 87 ? 2.990 4.372 20.149 1.00 89.88 87 GLN A N 1
ATOM 711 C CA . GLN A 1 87 ? 1.647 3.886 20.474 1.00 89.88 87 GLN A CA 1
ATOM 712 C C . GLN A 1 87 ? 0.768 5.019 21.016 1.00 89.88 87 GLN A C 1
ATOM 714 O O . GLN A 1 87 ? -0.405 5.135 20.662 1.00 89.88 87 GLN A O 1
ATOM 719 N N . LEU A 1 88 ? 1.339 5.900 21.840 1.00 89.56 88 LEU A N 1
ATOM 720 C CA . LEU A 1 88 ? 0.660 7.113 22.291 1.00 89.56 88 LEU A CA 1
ATOM 721 C C . LEU A 1 88 ? 0.361 8.055 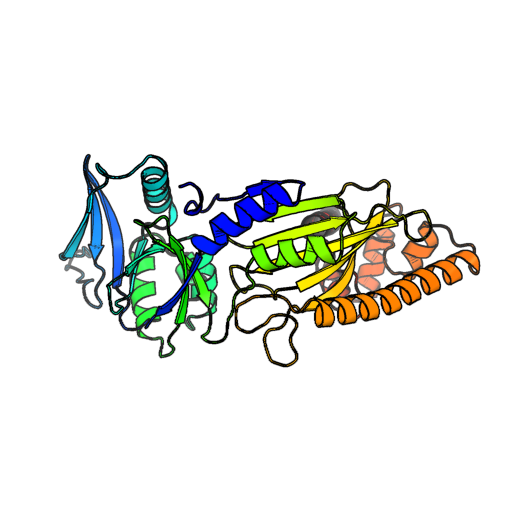21.120 1.00 89.56 88 LEU A C 1
ATOM 723 O O . LEU A 1 88 ? -0.735 8.610 21.059 1.00 89.56 88 LEU A O 1
ATOM 727 N N . SER A 1 89 ? 1.286 8.186 20.167 1.00 90.31 89 SER A N 1
ATOM 728 C CA . SER A 1 89 ? 1.080 8.981 18.950 1.00 90.31 89 SER A CA 1
ATOM 729 C C . SER A 1 89 ? -0.067 8.426 18.098 1.00 90.31 89 SER A C 1
ATOM 731 O O . SER A 1 89 ? -0.890 9.199 17.613 1.00 90.31 89 SER A O 1
ATOM 733 N N . LEU A 1 90 ? -0.195 7.099 17.988 1.00 89.81 90 LEU A N 1
ATOM 734 C CA . LEU A 1 90 ? -1.327 6.456 17.310 1.00 89.81 90 LEU A CA 1
ATOM 735 C C . LEU A 1 90 ? -2.661 6.773 17.999 1.00 89.81 90 LEU A C 1
ATOM 737 O O . LEU A 1 90 ? -3.650 7.086 17.340 1.00 89.81 90 LEU A O 1
ATOM 741 N N . ILE A 1 91 ? -2.704 6.736 19.332 1.00 88.00 91 ILE A N 1
ATOM 742 C CA . ILE A 1 91 ? -3.918 7.085 20.085 1.00 88.00 91 ILE A CA 1
ATOM 743 C C . ILE A 1 91 ? -4.276 8.558 19.901 1.00 88.00 91 ILE A C 1
ATOM 745 O O . ILE A 1 91 ? -5.455 8.895 19.782 1.00 88.00 91 ILE A O 1
ATOM 749 N N . GLN A 1 92 ? -3.277 9.439 19.872 1.00 88.81 92 GLN A N 1
ATOM 750 C CA . GLN A 1 92 ? -3.477 10.861 19.609 1.00 88.81 92 GLN A CA 1
ATOM 751 C C . GLN A 1 92 ? -4.010 11.103 18.191 1.00 88.81 92 GLN A C 1
ATOM 753 O O . GLN A 1 92 ? -4.957 11.875 18.034 1.00 88.81 92 GLN A O 1
ATOM 758 N N . GLU A 1 93 ? -3.466 10.413 17.184 1.00 89.12 93 GLU A N 1
ATOM 759 C CA . GLU A 1 93 ? -3.963 10.443 15.803 1.00 89.12 93 GLU A CA 1
ATOM 760 C C . GLU A 1 93 ? -5.417 9.970 15.730 1.00 89.12 93 GLU A C 1
ATOM 762 O O . GLU A 1 93 ? -6.269 10.685 15.202 1.00 89.12 93 GLU A O 1
ATOM 767 N N . MET A 1 94 ? -5.729 8.817 16.329 1.00 87.50 94 MET A N 1
ATOM 768 C CA . MET A 1 94 ? -7.094 8.294 16.390 1.00 87.50 94 MET A CA 1
ATOM 769 C C . MET A 1 94 ? -8.033 9.305 17.050 1.00 87.50 94 MET A C 1
ATOM 771 O O . MET A 1 94 ? -9.062 9.643 16.473 1.00 87.50 94 MET A O 1
ATOM 775 N N . ARG A 1 95 ? -7.665 9.870 18.206 1.00 84.81 95 ARG A N 1
ATOM 776 C CA . ARG A 1 95 ? -8.466 10.894 18.896 1.00 84.81 95 ARG A CA 1
ATOM 777 C C . ARG A 1 95 ? -8.753 12.107 18.003 1.00 84.81 95 ARG A C 1
ATOM 779 O O . ARG A 1 95 ? -9.829 12.699 18.111 1.00 84.81 95 ARG A O 1
ATOM 786 N N . ALA A 1 96 ? -7.785 12.521 17.190 1.00 83.06 96 ALA A N 1
ATOM 787 C CA . ALA A 1 96 ? -7.910 13.692 16.331 1.00 83.06 96 ALA A CA 1
ATOM 788 C C . ALA A 1 96 ? -8.735 13.407 15.067 1.00 83.06 96 ALA A C 1
ATOM 790 O O . ALA A 1 96 ? -9.536 14.250 14.668 1.00 83.06 96 ALA A O 1
ATOM 791 N N . LYS A 1 97 ? -8.554 12.227 14.465 1.00 82.44 97 LYS A N 1
ATOM 792 C CA . LYS A 1 97 ? -9.107 11.872 13.155 1.00 82.44 97 LYS A CA 1
ATOM 793 C C . LYS A 1 97 ? -10.303 10.930 13.250 1.00 82.44 97 LYS A C 1
ATOM 795 O O . LYS A 1 97 ? -11.449 11.345 13.077 1.00 82.44 97 LYS A O 1
ATOM 800 N N . SER A 1 98 ? -10.034 9.642 13.468 1.00 79.44 98 SER A N 1
ATOM 801 C CA . SER A 1 98 ? -11.034 8.594 13.297 1.00 79.44 98 SER A CA 1
ATOM 802 C C . SER A 1 98 ? -11.973 8.508 14.487 1.00 79.44 98 SER A C 1
ATOM 804 O O . SER A 1 98 ? -13.157 8.339 14.264 1.00 79.44 98 SER A O 1
ATOM 806 N N . LYS A 1 99 ? -11.509 8.691 15.726 1.00 86.69 99 LYS A N 1
ATOM 807 C CA . LYS A 1 99 ? -12.295 8.529 16.965 1.00 86.69 99 LYS A CA 1
ATOM 808 C C . LYS A 1 99 ? -12.992 7.168 17.056 1.00 86.69 99 LYS A C 1
ATOM 810 O O . LYS A 1 99 ? -14.015 7.044 17.716 1.00 86.69 99 LYS A O 1
ATOM 815 N N . THR A 1 100 ? -12.440 6.155 16.394 1.00 86.12 100 THR A N 1
ATOM 816 C CA . THR A 1 100 ? -13.083 4.849 16.250 1.00 86.12 100 THR A CA 1
ATOM 817 C C . THR A 1 100 ? -12.074 3.739 16.440 1.00 86.12 100 THR A C 1
ATOM 819 O O . THR A 1 100 ? -10.976 3.768 15.876 1.00 86.12 100 THR A O 1
ATOM 822 N N . LEU A 1 101 ? -12.494 2.740 17.199 1.00 88.31 101 LEU A N 1
ATOM 823 C CA . LEU A 1 101 ? -11.880 1.430 17.267 1.00 88.31 101 LEU A CA 1
ATOM 824 C C . LEU A 1 101 ? -12.910 0.421 16.751 1.00 88.31 101 LEU A C 1
ATOM 826 O O . LEU A 1 101 ? -14.077 0.489 17.127 1.00 88.31 101 LEU A O 1
ATOM 830 N N . ILE A 1 102 ? -12.493 -0.482 15.872 1.00 87.88 102 ILE A N 1
ATOM 831 C CA . ILE A 1 102 ? -13.354 -1.553 15.367 1.00 87.88 102 ILE A CA 1
ATOM 832 C C . ILE A 1 102 ? -12.879 -2.861 15.980 1.00 87.88 102 ILE A C 1
ATOM 834 O O . ILE A 1 102 ? -11.683 -3.152 16.004 1.00 87.88 102 ILE A O 1
ATOM 838 N N . GLU A 1 103 ? -13.809 -3.639 16.501 1.00 85.12 103 GLU A N 1
ATOM 839 C CA . GLU A 1 103 ? -13.562 -4.961 17.042 1.00 85.12 103 GLU A CA 1
ATOM 840 C C . GLU A 1 103 ? -14.233 -5.996 16.145 1.00 85.12 103 GLU A C 1
ATOM 842 O O . GLU A 1 103 ? -15.435 -5.926 15.898 1.00 85.12 103 GLU A O 1
ATOM 847 N N . PHE A 1 104 ? -13.438 -6.958 15.680 1.00 77.00 104 PHE A N 1
ATOM 848 C CA . PHE A 1 104 ? -13.954 -8.140 15.006 1.00 77.00 104 PHE A CA 1
ATOM 849 C C . PHE A 1 104 ? -13.785 -9.333 15.945 1.00 77.00 104 PHE A C 1
ATOM 851 O O . PHE A 1 104 ? -12.660 -9.606 16.401 1.00 77.00 104 PHE A O 1
ATOM 858 N N . PRO A 1 105 ? -14.869 -10.046 16.266 1.00 66.19 105 PRO A N 1
ATOM 859 C CA . PRO A 1 105 ? -14.754 -11.332 16.918 1.00 66.19 105 PRO A CA 1
ATOM 860 C C . PRO A 1 105 ? -14.075 -12.301 15.950 1.00 66.19 105 PRO A C 1
ATOM 862 O O . PRO A 1 105 ? -14.420 -12.436 14.781 1.00 66.19 105 PRO A O 1
ATOM 865 N N . THR A 1 106 ? -13.017 -12.927 16.446 1.00 61.03 106 THR A N 1
ATOM 866 C CA . THR A 1 106 ? -12.356 -14.065 15.804 1.00 61.03 106 THR A CA 1
ATOM 867 C C . THR A 1 106 ? -12.128 -15.113 16.901 1.00 61.03 106 THR A C 1
ATOM 869 O O . THR A 1 106 ? -12.589 -14.920 18.027 1.00 61.03 106 THR A O 1
ATOM 872 N N . ALA A 1 107 ? -11.365 -16.183 16.650 1.00 57.19 107 ALA A N 1
ATOM 873 C CA . ALA A 1 107 ? -10.946 -17.114 17.712 1.00 57.19 107 ALA A CA 1
ATOM 874 C C . ALA A 1 107 ? -10.247 -16.410 18.903 1.00 57.19 107 ALA A C 1
ATOM 876 O O . ALA A 1 107 ? -10.313 -16.886 20.034 1.00 57.19 107 ALA A O 1
ATOM 877 N N . TYR A 1 108 ? -9.626 -15.251 18.653 1.00 66.38 108 TYR A N 1
ATOM 878 C CA . TYR A 1 108 ? -9.170 -14.302 19.667 1.00 66.38 108 TYR A CA 1
ATOM 879 C C . TYR A 1 108 ? -9.671 -12.914 19.263 1.00 66.38 108 TYR A C 1
ATOM 881 O O . TYR A 1 108 ? -9.205 -12.369 18.266 1.00 66.38 108 TYR A O 1
ATOM 889 N N . THR A 1 109 ? -10.631 -12.335 19.981 1.00 69.94 109 THR A N 1
ATOM 890 C CA . THR A 1 109 ? -11.191 -11.014 19.651 1.00 69.94 109 THR A CA 1
ATOM 891 C C . THR A 1 109 ? -10.085 -9.983 19.403 1.00 69.94 109 THR A C 1
ATOM 893 O O . THR A 1 109 ? -9.276 -9.705 20.293 1.00 69.94 109 THR A O 1
ATOM 896 N N . LYS A 1 110 ? -10.028 -9.421 18.186 1.00 81.69 110 LYS A N 1
ATOM 897 C CA . LYS A 1 110 ? -9.014 -8.431 17.797 1.00 81.69 110 LYS A CA 1
ATOM 898 C C . LYS A 1 110 ? -9.646 -7.057 17.658 1.00 81.69 110 LYS A C 1
ATOM 900 O O . LYS A 1 110 ? -10.701 -6.888 17.051 1.00 81.69 110 LYS A O 1
ATOM 905 N N . ARG A 1 111 ? -8.941 -6.063 18.193 1.00 87.25 111 ARG A N 1
ATOM 906 C CA . ARG A 1 111 ? -9.297 -4.648 18.090 1.00 87.25 111 ARG A CA 1
ATOM 907 C C . ARG A 1 111 ? -8.350 -3.946 17.144 1.00 87.25 111 ARG A C 1
ATOM 909 O O . ARG A 1 111 ? -7.134 -4.134 17.233 1.00 87.25 111 ARG A O 1
ATOM 916 N N . PHE A 1 112 ? -8.925 -3.115 16.291 1.00 90.06 112 PHE A N 1
ATOM 917 C CA . PHE A 1 112 ? -8.237 -2.397 15.241 1.00 90.06 112 PHE A CA 1
ATOM 918 C C . PHE A 1 112 ? -8.495 -0.905 15.372 1.00 90.06 112 PHE A C 1
ATOM 920 O O . PHE A 1 112 ? -9.636 -0.438 15.344 1.00 90.06 112 PHE A O 1
ATOM 927 N N . PHE A 1 113 ? -7.413 -0.144 15.474 1.00 89.19 113 PHE A N 1
ATOM 928 C CA . PHE A 1 113 ? -7.446 1.278 15.180 1.00 89.19 113 PHE A CA 1
ATOM 929 C C . PHE A 1 113 ? -7.766 1.451 13.700 1.00 89.19 113 PHE A C 1
ATOM 931 O O . PHE A 1 113 ? -7.274 0.703 12.853 1.00 89.19 113 PHE A O 1
ATOM 938 N N . VAL A 1 114 ? -8.601 2.434 13.390 1.00 87.50 114 VAL A N 1
ATOM 939 C CA . VAL A 1 114 ? -9.013 2.692 12.013 1.00 87.50 114 VAL A CA 1
ATOM 940 C C . VAL A 1 114 ? -8.054 3.680 11.366 1.00 87.50 114 VAL A C 1
ATOM 942 O O . VAL A 1 114 ? -7.956 4.820 11.830 1.00 87.50 114 VAL A O 1
ATOM 945 N N . GLY A 1 115 ? -7.367 3.238 10.310 1.00 81.94 115 GLY A N 1
ATOM 946 C CA . GLY A 1 115 ? -6.593 4.108 9.431 1.00 81.94 115 GLY A CA 1
ATOM 947 C C . GLY A 1 115 ? -7.454 4.886 8.445 1.00 81.94 115 GLY A C 1
ATOM 948 O O . GLY A 1 115 ? -8.598 4.526 8.159 1.00 81.94 115 GLY A O 1
ATOM 949 N N . GLU A 1 116 ? -6.890 5.960 7.906 1.00 81.88 116 GLU A N 1
ATOM 950 C CA . GLU A 1 116 ? -7.579 6.844 6.959 1.00 81.88 116 GLU A CA 1
ATOM 951 C C . GLU A 1 116 ? -8.027 6.114 5.681 1.00 81.88 116 GLU A C 1
ATOM 953 O O . GLU A 1 116 ? -9.143 6.303 5.188 1.00 81.88 116 GLU A O 1
ATOM 958 N N . THR A 1 117 ? -7.182 5.221 5.172 1.00 84.75 117 THR A N 1
ATOM 959 C CA . THR A 1 117 ? -7.429 4.420 3.967 1.00 84.75 117 THR A CA 1
ATOM 960 C C . THR A 1 117 ? -8.512 3.355 4.164 1.00 84.75 117 THR A C 1
ATOM 962 O O . THR A 1 117 ? -9.191 2.983 3.200 1.00 84.75 117 THR A O 1
ATOM 965 N N . LEU A 1 118 ? -8.747 2.911 5.406 1.00 86.31 118 LEU A N 1
ATOM 966 C CA . LEU A 1 118 ? -9.729 1.870 5.710 1.00 86.31 118 LEU A CA 1
ATOM 967 C C . LEU A 1 118 ? -11.139 2.346 5.380 1.00 86.31 118 LEU A C 1
ATOM 969 O O . LEU A 1 118 ? -11.879 1.641 4.710 1.00 86.31 118 LEU A O 1
ATOM 973 N N . TYR A 1 119 ? -11.516 3.553 5.807 1.00 80.94 119 TYR A N 1
ATOM 974 C CA . TYR A 1 119 ? -12.861 4.065 5.538 1.00 80.94 119 TYR A CA 1
ATOM 975 C C . TYR A 1 119 ? -13.132 4.226 4.050 1.00 80.94 119 TYR A C 1
ATOM 977 O O . TYR A 1 119 ? -14.234 3.927 3.594 1.00 80.94 119 TYR A O 1
ATOM 985 N N . LYS A 1 120 ? -12.126 4.671 3.291 1.00 79.44 120 LYS A N 1
ATOM 986 C CA . LYS A 1 120 ? -12.247 4.809 1.842 1.00 79.44 120 LYS A CA 1
ATOM 987 C C . LYS A 1 120 ? -12.501 3.428 1.205 1.00 79.44 120 LYS A C 1
ATOM 989 O O . LYS A 1 120 ? -13.484 3.269 0.484 1.00 79.44 120 LYS A O 1
ATOM 994 N N . THR A 1 121 ? -11.707 2.411 1.561 1.00 82.81 121 THR A N 1
ATOM 995 C CA . THR A 1 121 ? -11.843 1.054 0.990 1.00 82.81 121 THR A CA 1
ATOM 996 C C . THR A 1 121 ? -13.127 0.365 1.450 1.00 82.81 121 THR A C 1
ATOM 998 O O . THR A 1 121 ? -13.834 -0.225 0.641 1.00 82.81 121 THR A O 1
ATOM 1001 N N . LEU A 1 122 ? -13.507 0.527 2.718 1.00 80.69 122 LEU A N 1
ATOM 1002 C CA . LEU A 1 122 ? -14.759 0.015 3.272 1.00 80.69 122 LEU A CA 1
ATOM 1003 C C . LEU A 1 122 ? -15.988 0.655 2.608 1.00 80.69 122 LEU A C 1
ATOM 1005 O O . LEU A 1 122 ? -16.945 -0.043 2.279 1.00 80.69 122 LEU A O 1
ATOM 1009 N N . SER A 1 123 ? -15.953 1.965 2.338 1.00 75.31 123 SER A N 1
ATOM 1010 C CA . SER A 1 123 ? -17.052 2.665 1.656 1.00 75.31 123 SER A CA 1
ATOM 1011 C C . SER A 1 123 ? -17.266 2.190 0.218 1.00 75.31 123 SER A C 1
ATOM 1013 O O . SER A 1 123 ? -18.401 2.157 -0.247 1.00 75.31 123 SER A O 1
ATOM 1015 N N . ALA A 1 124 ? -16.199 1.765 -0.467 1.00 73.56 124 ALA A N 1
ATOM 1016 C CA . ALA A 1 124 ? -16.294 1.160 -1.792 1.00 73.56 124 ALA A CA 1
ATOM 1017 C C . ALA A 1 124 ? -16.921 -0.248 -1.759 1.00 73.56 124 ALA A C 1
ATOM 1019 O O . ALA A 1 124 ? -17.341 -0.757 -2.796 1.00 73.56 124 ALA A O 1
ATOM 1020 N N . ARG A 1 125 ? -16.978 -0.892 -0.584 1.00 72.12 125 ARG A N 1
ATOM 1021 C CA . ARG A 1 125 ? -17.515 -2.251 -0.400 1.00 72.12 125 ARG A CA 1
ATOM 1022 C C . ARG A 1 125 ? -18.955 -2.276 0.096 1.00 72.12 125 ARG A C 1
ATOM 1024 O O . ARG A 1 125 ? -19.673 -3.219 -0.221 1.00 72.12 125 ARG A O 1
ATOM 1031 N N . LEU A 1 126 ? -19.370 -1.277 0.867 1.00 70.50 126 LEU A N 1
ATOM 1032 C CA . LEU A 1 126 ? -20.700 -1.235 1.464 1.00 70.50 126 LEU A CA 1
ATOM 1033 C C . LEU A 1 126 ? -21.682 -0.479 0.561 1.00 70.50 126 LEU A C 1
ATOM 1035 O O . LEU A 1 126 ? -21.681 0.754 0.488 1.00 70.50 126 LEU A O 1
ATOM 1039 N N . ASN A 1 127 ? -22.549 -1.236 -0.118 1.00 54.34 127 ASN A N 1
ATOM 1040 C CA . ASN A 1 127 ? -23.689 -0.694 -0.852 1.00 54.34 127 ASN A CA 1
ATOM 1041 C C . ASN A 1 127 ? -24.614 0.038 0.136 1.00 54.34 127 ASN A C 1
ATOM 1043 O O . ASN A 1 127 ? -25.161 -0.581 1.037 1.00 54.34 127 ASN A O 1
ATOM 1047 N N . GLY A 1 128 ? -24.783 1.354 -0.016 1.00 51.50 128 GLY A N 1
ATOM 1048 C CA . GLY A 1 128 ? -25.725 2.149 0.793 1.00 51.50 128 GLY A CA 1
ATOM 1049 C C . GLY A 1 128 ? -25.094 3.163 1.752 1.00 51.50 128 GLY A C 1
ATOM 1050 O O . GLY A 1 128 ? -25.751 4.135 2.116 1.00 51.50 128 GLY A O 1
ATOM 1051 N N . ILE A 1 129 ? -23.804 3.034 2.079 1.00 53.47 129 ILE A N 1
ATOM 1052 C CA . ILE A 1 129 ? -23.100 4.013 2.929 1.00 53.47 129 ILE A CA 1
ATOM 1053 C C . ILE A 1 129 ? -22.746 5.291 2.152 1.00 53.47 129 ILE A C 1
ATOM 1055 O O . ILE A 1 129 ? -22.856 6.405 2.678 1.00 53.47 129 ILE A O 1
ATOM 1059 N N . GLY A 1 130 ? -22.353 5.137 0.881 1.00 52.97 130 GLY A N 1
ATOM 1060 C CA . GLY A 1 130 ? -21.976 6.222 -0.027 1.00 52.97 130 GLY A CA 1
ATOM 1061 C C . GLY A 1 130 ? -20.970 7.232 0.552 1.00 52.97 130 GLY A C 1
ATOM 1062 O O . GLY A 1 130 ? -20.458 7.123 1.664 1.00 52.97 130 GLY A O 1
ATOM 1063 N N . GLY A 1 131 ? -20.715 8.315 -0.184 1.00 54.84 131 GLY A N 1
ATOM 1064 C CA . GLY A 1 131 ? -19.903 9.426 0.329 1.00 54.84 131 GLY A CA 1
ATOM 1065 C C . GLY A 1 131 ? -20.560 10.211 1.479 1.00 54.84 131 GLY A C 1
ATOM 1066 O O . GLY A 1 131 ? -19.919 11.088 2.050 1.00 54.84 131 GLY A O 1
ATOM 1067 N N . ARG A 1 132 ? -21.835 9.951 1.823 1.00 52.88 132 ARG A N 1
ATOM 1068 C CA . ARG A 1 132 ? -22.555 10.671 2.897 1.00 52.88 132 ARG A CA 1
ATOM 1069 C C . ARG A 1 132 ? -22.041 10.305 4.283 1.00 52.88 132 ARG A C 1
ATOM 1071 O O . ARG A 1 132 ? -21.918 11.192 5.118 1.00 52.88 132 ARG A O 1
ATOM 1078 N N . PHE A 1 133 ? -21.688 9.047 4.505 1.00 64.56 133 PHE A N 1
ATOM 1079 C CA . PHE A 1 133 ? -21.027 8.601 5.729 1.00 64.56 133 PHE A CA 1
ATOM 1080 C C . PHE A 1 133 ? -19.691 9.306 5.969 1.00 64.56 133 PHE A C 1
ATOM 1082 O O . PHE A 1 133 ? -19.449 9.793 7.068 1.00 64.56 133 PHE A O 1
ATOM 1089 N N . LEU A 1 134 ? -18.865 9.465 4.926 1.00 63.03 134 LEU A N 1
ATOM 1090 C CA . LEU A 1 134 ? -17.605 10.215 5.021 1.00 63.03 134 LEU A CA 1
ATOM 1091 C C . LEU A 1 134 ? -17.827 11.695 5.393 1.00 63.03 134 LEU A C 1
ATOM 1093 O O . LEU A 1 134 ? -16.909 12.344 5.885 1.00 63.03 134 LEU A O 1
ATOM 1097 N N . LYS A 1 135 ? -19.041 12.226 5.181 1.00 60.25 135 LYS A N 1
ATOM 1098 C CA . LYS A 1 135 ? -19.443 13.593 5.553 1.00 60.25 135 LYS A CA 1
ATOM 1099 C C . LYS A 1 135 ? -20.038 13.696 6.964 1.00 60.25 135 LYS A C 1
ATOM 1101 O O . LYS A 1 135 ? -20.225 14.810 7.446 1.00 60.25 135 LYS A O 1
ATOM 1106 N N . GLN A 1 136 ? -20.353 12.581 7.625 1.00 65.44 136 GLN A N 1
ATOM 1107 C CA . GLN A 1 136 ? -20.824 12.574 9.012 1.00 65.44 136 GLN A CA 1
ATOM 1108 C C . GLN A 1 136 ? -19.622 12.547 9.965 1.00 65.44 136 GLN A C 1
ATOM 1110 O O . GLN A 1 136 ? -18.646 11.833 9.737 1.00 65.44 136 GLN A O 1
ATOM 1115 N N . ALA A 1 137 ? -19.677 13.327 11.047 1.00 63.09 137 ALA A N 1
ATOM 1116 C CA . ALA A 1 137 ? -18.581 13.434 12.008 1.00 63.09 137 ALA A CA 1
ATOM 1117 C C . ALA A 1 137 ? -18.891 12.695 13.320 1.00 63.09 137 ALA A C 1
ATOM 1119 O O . ALA A 1 137 ? -20.008 12.753 13.834 1.00 63.09 137 ALA A O 1
ATOM 1120 N N . GLY A 1 138 ? -17.868 12.052 13.892 1.00 69.62 138 GLY A N 1
ATOM 1121 C CA . GLY A 1 138 ? -17.910 11.475 15.240 1.00 69.62 138 GLY A CA 1
ATOM 1122 C C . GLY A 1 138 ? -18.872 10.294 15.389 1.00 69.62 138 GLY A C 1
ATOM 1123 O O . GLY A 1 138 ? -18.959 9.438 14.512 1.00 69.62 138 GLY A O 1
ATOM 1124 N N . SER A 1 139 ? -19.596 10.255 16.506 1.00 73.69 139 SER A N 1
ATOM 1125 C CA . SER A 1 139 ? -20.429 9.120 16.914 1.00 73.69 139 SER A CA 1
ATOM 1126 C C . SER A 1 139 ? -21.522 8.777 15.901 1.00 73.69 139 SER A C 1
ATOM 1128 O O . SER A 1 139 ? -21.739 7.606 15.625 1.00 73.69 139 SER A O 1
ATOM 1130 N N . ILE A 1 140 ? -22.171 9.779 15.290 1.00 73.62 140 ILE A N 1
ATOM 1131 C CA . ILE A 1 140 ? -23.259 9.577 14.308 1.00 73.62 140 ILE A CA 1
ATOM 1132 C C . ILE A 1 140 ? -22.769 8.750 13.118 1.00 73.62 140 ILE A C 1
ATOM 1134 O O . ILE A 1 140 ? -23.428 7.799 12.704 1.00 73.62 140 ILE A O 1
ATOM 1138 N N . ARG A 1 141 ? -21.571 9.074 12.620 1.00 78.50 141 ARG A N 1
ATOM 1139 C CA . ARG A 1 141 ? -20.908 8.299 11.574 1.00 78.50 141 ARG A CA 1
ATOM 1140 C C . ARG A 1 141 ? -20.724 6.849 12.026 1.00 78.50 141 ARG A C 1
ATOM 1142 O O . ARG A 1 141 ? -21.034 5.931 11.281 1.00 78.50 141 ARG A O 1
ATOM 1149 N N . ASN A 1 142 ? -20.234 6.645 13.246 1.00 80.31 142 ASN A N 1
ATOM 1150 C CA . ASN A 1 142 ? -19.965 5.315 13.786 1.00 80.31 142 ASN A CA 1
ATOM 1151 C C . ASN A 1 142 ? -21.244 4.466 13.933 1.00 80.31 142 ASN A C 1
ATOM 1153 O O . ASN A 1 142 ? -21.201 3.287 13.605 1.00 80.31 142 ASN A O 1
ATOM 1157 N N . TYR A 1 143 ? -22.383 5.057 14.312 1.00 76.38 143 TYR A N 1
ATOM 1158 C CA . TYR A 1 143 ? -23.683 4.366 14.307 1.00 76.38 143 TYR A CA 1
ATOM 1159 C C . TYR A 1 143 ? -24.132 3.967 12.896 1.00 76.38 143 TYR A C 1
ATOM 1161 O O . TYR A 1 143 ? -24.540 2.830 12.682 1.00 76.38 143 TYR A O 1
ATOM 1169 N N . ALA A 1 144 ? -24.009 4.872 11.918 1.00 74.56 144 ALA A N 1
ATOM 1170 C CA . ALA A 1 144 ? -24.333 4.558 10.526 1.00 74.56 144 ALA A CA 1
ATOM 1171 C C . ALA A 1 144 ? -23.443 3.435 9.960 1.00 74.56 144 ALA A C 1
ATOM 1173 O O . ALA A 1 144 ? -23.898 2.650 9.130 1.00 74.56 144 ALA A O 1
ATOM 1174 N N . LEU A 1 145 ? -22.189 3.340 10.422 1.00 79.44 145 LEU A N 1
ATOM 1175 C CA . LEU A 1 145 ? -21.287 2.258 10.031 1.00 79.44 145 LEU A CA 1
ATOM 1176 C C . LEU A 1 145 ? -21.729 0.900 10.561 1.00 79.44 145 LEU A C 1
ATOM 1178 O O . LEU A 1 145 ? -21.620 -0.074 9.827 1.00 79.44 145 LEU A O 1
ATOM 1182 N N . VAL A 1 146 ? -22.188 0.842 11.818 1.00 79.06 146 VAL A N 1
ATOM 1183 C CA . VAL A 1 146 ? -22.665 -0.406 12.431 1.00 79.06 146 VAL A CA 1
ATOM 1184 C C . VAL A 1 146 ? -23.800 -0.981 11.598 1.00 79.06 146 VAL A C 1
ATOM 1186 O O . VAL A 1 146 ? -23.673 -2.107 11.130 1.00 79.06 146 VAL A O 1
ATOM 1189 N N . GLY A 1 147 ? -24.843 -0.185 11.336 1.00 73.69 147 GLY A N 1
ATOM 1190 C CA . GLY A 1 147 ? -26.007 -0.661 10.584 1.00 73.69 147 GLY A CA 1
ATOM 1191 C C . GLY A 1 147 ? -25.621 -1.210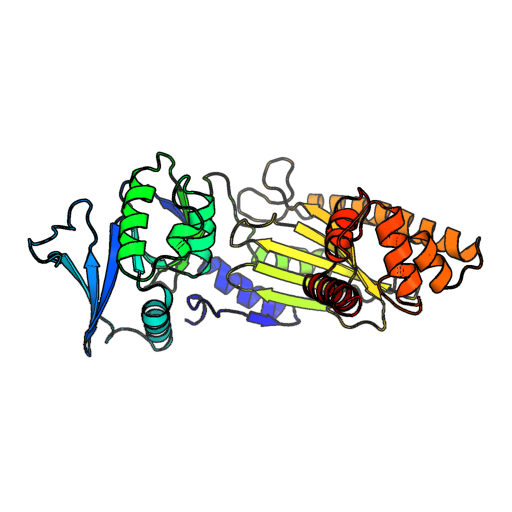 9.212 1.00 73.69 147 GLY A C 1
ATOM 1192 O O . GLY A 1 147 ? -25.980 -2.321 8.854 1.00 73.69 147 GLY A O 1
ATOM 1193 N N . ALA A 1 148 ? -24.777 -0.497 8.473 1.00 76.44 148 ALA A N 1
ATOM 1194 C CA . ALA A 1 148 ? -24.412 -0.943 7.136 1.00 76.44 148 ALA A CA 1
ATOM 1195 C C . ALA A 1 148 ? -23.367 -2.076 7.084 1.00 76.44 148 ALA A C 1
ATOM 1197 O O . ALA A 1 148 ? -23.277 -2.761 6.068 1.00 76.44 148 ALA A O 1
ATOM 1198 N N . LEU A 1 149 ? -22.580 -2.296 8.143 1.00 78.50 149 LEU A N 1
ATOM 1199 C CA . LEU A 1 149 ? -21.798 -3.529 8.288 1.00 78.50 149 LEU A CA 1
ATOM 1200 C C . LEU A 1 149 ? -22.713 -4.722 8.588 1.00 78.50 149 LEU A C 1
ATOM 1202 O O . LEU A 1 149 ? -22.508 -5.794 8.029 1.00 78.50 149 LEU A O 1
ATOM 1206 N N . GLN A 1 150 ? -23.735 -4.521 9.418 1.00 75.31 150 GLN A N 1
ATOM 1207 C CA . GLN A 1 150 ? -24.715 -5.547 9.779 1.00 75.31 150 GLN A CA 1
ATOM 1208 C C . GLN A 1 150 ? -25.686 -5.890 8.640 1.00 75.31 150 GLN A C 1
ATOM 1210 O O . GLN A 1 150 ? -26.179 -7.008 8.584 1.00 75.31 150 GLN A O 1
ATOM 1215 N N . ASP A 1 151 ? -25.903 -4.978 7.693 1.00 71.56 151 ASP A N 1
ATOM 1216 C CA . ASP A 1 151 ? -26.647 -5.252 6.456 1.00 71.56 151 ASP A CA 1
ATOM 1217 C C . ASP A 1 151 ? -25.786 -5.963 5.385 1.00 71.56 151 ASP A C 1
ATOM 1219 O O . ASP A 1 151 ? -26.234 -6.191 4.258 1.00 71.56 151 ASP A O 1
ATOM 1223 N N . SER A 1 152 ? -24.513 -6.262 5.679 1.00 72.06 152 SER A N 1
ATOM 1224 C CA . SER A 1 152 ? -23.590 -6.866 4.719 1.00 72.06 152 SER A CA 1
ATOM 1225 C C . SER A 1 152 ? -23.564 -8.392 4.818 1.00 72.06 152 SER A C 1
ATOM 1227 O O . SER A 1 152 ? -22.986 -8.956 5.739 1.00 72.06 152 SER A O 1
ATOM 1229 N N . ASP A 1 153 ? -24.065 -9.070 3.784 1.00 66.88 153 ASP A N 1
ATOM 1230 C CA . ASP A 1 153 ? -24.099 -10.543 3.720 1.00 66.88 153 ASP A CA 1
ATOM 1231 C C . ASP A 1 153 ? -22.764 -11.195 3.299 1.00 66.88 153 ASP A C 1
ATOM 1233 O O . ASP A 1 153 ? -22.691 -12.396 3.028 1.00 66.88 153 ASP A O 1
ATOM 1237 N N . SER A 1 154 ? -21.689 -10.417 3.140 1.00 69.81 154 SER A N 1
ATOM 1238 C CA . SER A 1 154 ? -20.430 -10.898 2.559 1.00 69.81 154 SER A CA 1
ATOM 1239 C C . SER A 1 154 ? -19.259 -10.741 3.515 1.00 69.81 154 SER A C 1
ATOM 1241 O O . SER A 1 154 ? -18.830 -9.624 3.795 1.00 69.81 154 SER A O 1
ATOM 1243 N N . ALA A 1 155 ? -18.659 -11.867 3.912 1.00 76.12 155 ALA A N 1
ATOM 1244 C CA . ALA A 1 155 ? -17.399 -11.870 4.648 1.00 76.12 155 ALA A CA 1
ATOM 1245 C C . ALA A 1 155 ? -16.316 -11.047 3.924 1.00 76.12 155 ALA A C 1
ATOM 1247 O O . ALA A 1 155 ? -16.155 -11.109 2.696 1.00 76.12 155 ALA A O 1
ATOM 1248 N N . MET A 1 156 ? -15.572 -10.270 4.710 1.00 82.62 156 MET A N 1
ATOM 1249 C CA . MET A 1 156 ? -14.584 -9.302 4.239 1.00 82.62 156 MET A CA 1
ATOM 1250 C C . MET A 1 156 ? -13.178 -9.746 4.622 1.00 82.62 156 MET A C 1
ATOM 1252 O O . MET A 1 156 ? -12.993 -10.595 5.489 1.00 82.62 156 MET A O 1
ATOM 1256 N N . HIS A 1 157 ? -12.165 -9.206 3.955 1.00 85.94 157 HIS A N 1
ATOM 1257 C CA . HIS A 1 157 ? -10.772 -9.393 4.350 1.00 85.94 157 HIS A CA 1
ATOM 1258 C C . HIS A 1 157 ? -10.199 -8.049 4.768 1.00 85.94 157 HIS A C 1
ATOM 1260 O O . HIS A 1 157 ? -10.320 -7.077 4.028 1.00 85.94 157 HIS A O 1
ATOM 1266 N N . ILE A 1 158 ? -9.585 -7.982 5.943 1.00 87.88 158 ILE A N 1
ATOM 1267 C CA . ILE A 1 158 ? -8.951 -6.761 6.437 1.00 87.88 158 ILE A CA 1
ATOM 1268 C C . ILE A 1 158 ? -7.452 -6.938 6.399 1.00 87.88 158 ILE A C 1
ATOM 1270 O O . ILE A 1 158 ? -6.921 -7.847 7.041 1.00 87.88 158 ILE A O 1
ATOM 1274 N N . LEU A 1 159 ? -6.782 -6.028 5.698 1.00 90.06 159 LEU A N 1
ATOM 1275 C CA . LEU A 1 159 ? -5.350 -5.845 5.840 1.00 90.06 159 LEU A CA 1
ATOM 1276 C C . LEU A 1 159 ? -5.092 -4.902 7.000 1.00 90.06 159 LEU A C 1
ATOM 1278 O O . LEU A 1 159 ? -5.622 -3.788 7.073 1.00 90.06 159 LEU A O 1
ATOM 1282 N N . TYR A 1 160 ? -4.275 -5.371 7.927 1.00 91.25 160 TYR A N 1
ATOM 1283 C CA . TYR A 1 160 ? -3.892 -4.621 9.102 1.00 91.25 160 TYR A CA 1
ATOM 1284 C C . TYR A 1 160 ? -2.393 -4.708 9.330 1.00 91.25 160 TYR A C 1
ATOM 1286 O O . TYR A 1 160 ? -1.745 -5.695 8.984 1.00 91.25 160 TYR A O 1
ATOM 1294 N N . ARG A 1 161 ? -1.858 -3.668 9.965 1.00 92.81 161 ARG A N 1
ATOM 1295 C CA . ARG A 1 161 ? -0.496 -3.659 10.487 1.00 92.81 161 ARG A CA 1
ATOM 1296 C C . ARG A 1 161 ? -0.516 -3.750 12.005 1.00 92.81 161 ARG A C 1
ATOM 1298 O O . ARG A 1 161 ? -1.459 -3.269 12.637 1.00 92.81 161 ARG A O 1
ATOM 1305 N N . THR A 1 162 ? 0.487 -4.377 12.599 1.00 92.25 162 THR A N 1
ATOM 1306 C CA . THR A 1 162 ? 0.583 -4.548 14.054 1.00 92.25 162 THR A CA 1
ATOM 1307 C C . THR A 1 162 ? 1.964 -4.172 14.562 1.00 92.25 162 THR A C 1
ATOM 1309 O O . THR A 1 162 ? 2.934 -4.252 13.823 1.00 92.25 162 THR A O 1
ATOM 1312 N N . ASP A 1 163 ? 2.051 -3.745 15.819 1.00 89.56 163 ASP A N 1
ATOM 1313 C CA . ASP A 1 163 ? 3.319 -3.648 16.555 1.00 89.56 163 ASP A CA 1
ATOM 1314 C C . ASP A 1 163 ? 3.453 -4.742 17.627 1.00 89.56 163 ASP A C 1
ATOM 1316 O O . ASP A 1 163 ? 4.206 -4.605 18.592 1.00 89.56 163 ASP A O 1
ATOM 1320 N N . GLY A 1 164 ? 2.657 -5.807 17.491 1.00 86.06 164 GLY A N 1
ATOM 1321 C CA . GLY A 1 164 ? 2.521 -6.892 18.459 1.00 86.06 164 GLY A CA 1
ATOM 1322 C C . GLY A 1 164 ? 1.540 -6.586 19.591 1.00 86.06 164 GLY A C 1
ATOM 1323 O O . GLY A 1 164 ? 1.047 -7.512 20.234 1.00 86.06 164 GLY A O 1
ATOM 1324 N N . ARG A 1 165 ? 1.202 -5.310 19.828 1.00 86.25 165 ARG A N 1
ATOM 1325 C CA . ARG A 1 165 ? 0.272 -4.905 20.888 1.00 86.25 165 ARG A CA 1
ATOM 1326 C C . ARG A 1 165 ? -0.982 -4.225 20.360 1.00 86.25 165 ARG A C 1
ATOM 1328 O O . ARG A 1 165 ? -2.079 -4.517 20.834 1.00 86.25 165 ARG A O 1
ATOM 1335 N N . LEU A 1 166 ? -0.823 -3.282 19.441 1.00 90.00 166 LEU A N 1
ATOM 1336 C CA . LEU A 1 166 ? -1.910 -2.559 18.799 1.00 90.00 166 LEU A CA 1
ATOM 1337 C C . LEU A 1 166 ? -1.982 -2.981 17.334 1.00 90.00 166 LEU A C 1
ATOM 1339 O O . LEU A 1 166 ? -0.959 -3.159 16.678 1.00 90.00 166 LEU A O 1
ATOM 1343 N N . ASN A 1 167 ? -3.202 -3.102 16.815 1.00 91.94 167 ASN A N 1
ATOM 1344 C CA . ASN A 1 167 ? -3.438 -3.383 15.404 1.00 91.94 167 ASN A CA 1
ATOM 1345 C C . ASN A 1 167 ? -4.079 -2.164 14.759 1.00 91.94 167 ASN A C 1
ATOM 1347 O O . ASN A 1 167 ? -4.989 -1.572 15.337 1.00 91.94 167 ASN A O 1
ATOM 1351 N N . LYS A 1 168 ? -3.663 -1.819 13.547 1.00 91.94 168 LYS A N 1
ATOM 1352 C CA . LYS A 1 168 ? -4.316 -0.800 12.737 1.00 91.94 168 LYS A CA 1
ATOM 1353 C C . LYS A 1 168 ? -4.801 -1.407 11.438 1.00 91.94 168 LYS A C 1
ATOM 1355 O O . LYS A 1 168 ? -3.999 -1.917 10.664 1.00 91.94 168 LYS A O 1
ATOM 1360 N N . ALA A 1 169 ? -6.103 -1.336 11.207 1.00 91.06 169 ALA A N 1
ATOM 1361 C CA . ALA A 1 169 ? -6.701 -1.736 9.947 1.00 91.06 169 ALA A CA 1
ATOM 1362 C C . ALA A 1 169 ? -6.437 -0.645 8.897 1.00 91.06 169 ALA A C 1
ATOM 1364 O O . ALA A 1 169 ? -6.704 0.537 9.135 1.00 91.06 169 ALA A O 1
ATOM 1365 N N . VAL A 1 170 ? -5.880 -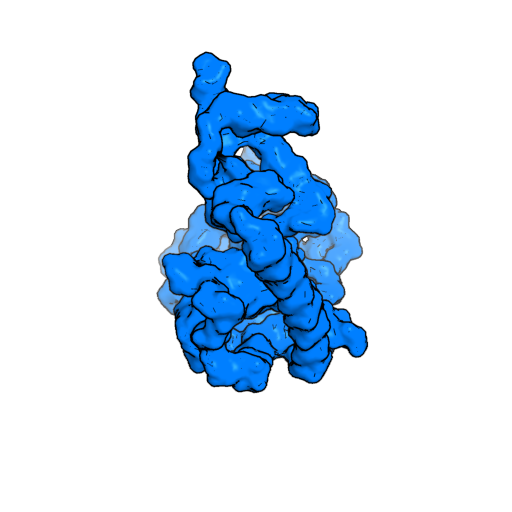1.054 7.757 1.00 90.00 170 VAL A N 1
ATOM 1366 C CA . VAL A 1 170 ? -5.434 -0.174 6.668 1.00 90.00 170 VAL A CA 1
ATOM 1367 C C . VAL A 1 170 ? -6.399 -0.246 5.489 1.00 90.00 170 VAL A C 1
ATOM 1369 O O . VAL A 1 170 ? -6.725 0.791 4.916 1.00 90.00 170 VAL A O 1
ATOM 1372 N N . SER A 1 171 ? -6.890 -1.432 5.133 1.00 89.00 171 SER A N 1
ATOM 1373 C CA . SER A 1 171 ? -7.771 -1.598 3.974 1.00 89.00 171 SER A CA 1
ATOM 1374 C C . SER A 1 171 ? -8.700 -2.802 4.096 1.00 89.00 171 SER A C 1
ATOM 1376 O O . SER A 1 171 ? -8.455 -3.731 4.870 1.00 89.00 171 SER A O 1
ATOM 1378 N N . VAL A 1 172 ? -9.799 -2.747 3.340 1.00 86.38 172 VAL A N 1
ATOM 1379 C CA . VAL A 1 172 ? -10.802 -3.810 3.234 1.00 86.38 172 VAL A CA 1
ATOM 1380 C C . VAL A 1 172 ? -10.844 -4.344 1.808 1.00 86.38 172 VAL A C 1
ATOM 1382 O O . VAL A 1 172 ? -11.036 -3.593 0.852 1.00 86.38 172 VAL A O 1
ATOM 1385 N N . PHE A 1 173 ? -10.727 -5.659 1.680 1.00 79.75 173 PHE A N 1
ATOM 1386 C CA . PHE A 1 173 ? -10.660 -6.392 0.427 1.00 79.75 173 PHE A CA 1
ATOM 1387 C C . PHE A 1 173 ? -11.790 -7.414 0.281 1.00 79.75 173 PHE A C 1
ATOM 1389 O O . PHE A 1 173 ? -12.424 -7.841 1.249 1.00 79.75 173 PHE A O 1
ATOM 1396 N N . SER A 1 174 ? -12.013 -7.851 -0.963 1.00 67.75 174 SER A N 1
ATOM 1397 C CA . SER A 1 174 ? -12.784 -9.068 -1.242 1.00 67.75 174 SER A CA 1
ATOM 1398 C C . SER A 1 174 ? -11.949 -10.324 -0.949 1.00 67.75 174 SER A C 1
ATOM 1400 O O . SER A 1 174 ? -10.721 -10.263 -0.986 1.00 67.75 174 SER A O 1
ATOM 1402 N N . LYS A 1 175 ? -12.599 -11.480 -0.741 1.00 66.06 175 LYS A N 1
ATOM 1403 C CA . LYS A 1 175 ? -11.946 -12.767 -0.404 1.00 66.06 175 LYS A CA 1
ATOM 1404 C C . LYS A 1 175 ? -10.813 -13.218 -1.338 1.00 66.06 175 LYS A C 1
ATOM 1406 O O . LYS A 1 175 ? -10.068 -14.127 -0.997 1.00 66.06 175 LYS A O 1
ATOM 1411 N N . LYS A 1 176 ? -10.717 -12.658 -2.546 1.00 63.91 176 LYS A N 1
ATOM 1412 C CA . LYS A 1 176 ? -9.773 -13.109 -3.580 1.00 63.91 176 LYS A CA 1
ATOM 1413 C C . LYS A 1 176 ? -8.465 -12.320 -3.615 1.00 63.91 176 LYS A C 1
ATOM 1415 O O . LYS A 1 176 ? -7.590 -12.677 -4.397 1.00 63.91 176 LYS A O 1
ATOM 1420 N N . VAL A 1 177 ? -8.332 -11.255 -2.823 1.00 65.25 177 VAL A N 1
ATOM 1421 C CA . VAL A 1 177 ? -7.138 -10.406 -2.886 1.00 65.25 177 VAL A CA 1
ATOM 1422 C C . VAL A 1 177 ? -5.991 -11.076 -2.141 1.00 65.25 177 VAL A C 1
ATOM 1424 O O . VAL A 1 177 ? -6.104 -11.412 -0.963 1.00 65.25 177 VAL A O 1
ATOM 1427 N N . ARG A 1 178 ? -4.889 -11.273 -2.858 1.00 68.12 178 ARG A N 1
ATOM 1428 C CA . ARG A 1 178 ? -3.589 -11.664 -2.316 1.00 68.12 178 ARG A CA 1
ATOM 1429 C C . ARG A 1 178 ? -2.670 -10.451 -2.374 1.00 68.12 178 ARG A C 1
ATOM 1431 O O . ARG A 1 178 ? -2.970 -9.504 -3.094 1.00 68.12 178 ARG A O 1
ATOM 1438 N N . PHE A 1 179 ? -1.607 -10.474 -1.578 1.00 72.44 179 PHE A N 1
ATOM 1439 C CA . PHE A 1 179 ? -0.668 -9.367 -1.479 1.00 72.44 179 PHE A CA 1
ATOM 1440 C C . PHE A 1 179 ? 0.728 -9.809 -1.918 1.00 72.44 179 PHE A C 1
ATOM 1442 O O . PHE A 1 179 ? 1.225 -10.841 -1.459 1.00 72.44 179 PHE A O 1
ATOM 1449 N N . CYS A 1 180 ? 1.352 -9.030 -2.800 1.00 80.50 180 CYS A N 1
ATOM 1450 C CA . CYS A 1 180 ? 2.724 -9.237 -3.234 1.00 80.50 180 CYS A CA 1
ATOM 1451 C C . CYS A 1 180 ? 3.659 -8.840 -2.100 1.00 80.50 180 CYS A C 1
ATOM 1453 O O . CYS A 1 180 ? 3.690 -7.673 -1.709 1.00 80.50 180 CYS A O 1
ATOM 1455 N N . LYS A 1 181 ? 4.463 -9.774 -1.589 1.00 87.44 181 LYS A N 1
ATOM 1456 C CA . LYS A 1 181 ? 5.468 -9.408 -0.587 1.00 87.44 181 LYS A CA 1
ATOM 1457 C C . LYS A 1 181 ? 6.441 -8.407 -1.199 1.00 87.44 181 LYS A C 1
ATOM 1459 O O . LYS A 1 181 ? 6.946 -8.615 -2.302 1.00 87.44 181 LYS A O 1
ATOM 1464 N N . ARG A 1 182 ? 6.735 -7.329 -0.480 1.00 92.12 182 ARG A N 1
ATOM 1465 C CA . ARG A 1 182 ? 7.687 -6.304 -0.935 1.00 92.12 182 ARG A CA 1
ATOM 1466 C C . ARG A 1 182 ? 9.096 -6.863 -1.023 1.00 92.12 182 ARG A C 1
ATOM 1468 O O . ARG A 1 182 ? 9.858 -6.501 -1.911 1.00 92.12 182 ARG A O 1
ATOM 1475 N N . THR A 1 183 ? 9.415 -7.787 -0.127 1.00 93.06 183 THR A N 1
ATOM 1476 C CA . THR A 1 183 ? 10.669 -8.548 -0.148 1.00 93.06 183 THR A CA 1
ATOM 1477 C C . THR A 1 183 ? 10.867 -9.328 -1.453 1.00 93.06 183 THR A C 1
ATOM 1479 O O . THR A 1 183 ? 11.979 -9.336 -1.972 1.00 93.06 183 THR A O 1
ATOM 1482 N N . ALA A 1 184 ? 9.798 -9.859 -2.062 1.00 91.12 184 ALA A N 1
ATOM 1483 C CA . ALA A 1 184 ? 9.884 -10.521 -3.367 1.00 91.12 184 ALA A CA 1
ATOM 1484 C C . ALA A 1 184 ? 10.283 -9.551 -4.495 1.00 91.12 184 ALA A C 1
ATOM 1486 O O . ALA A 1 184 ? 10.984 -9.940 -5.424 1.00 91.12 184 ALA A O 1
ATOM 1487 N N . ILE A 1 185 ? 9.892 -8.274 -4.401 1.00 93.06 185 ILE A N 1
ATOM 1488 C CA . ILE A 1 185 ? 10.345 -7.238 -5.341 1.00 93.06 185 ILE A CA 1
ATOM 1489 C C . ILE A 1 185 ? 11.858 -7.050 -5.210 1.00 93.06 185 ILE A C 1
ATOM 1491 O O . ILE A 1 185 ? 12.553 -6.993 -6.219 1.00 93.06 185 ILE A O 1
ATOM 1495 N N . ALA A 1 186 ? 12.384 -6.991 -3.983 1.00 93.69 186 ALA A N 1
ATOM 1496 C CA . ALA A 1 186 ? 13.819 -6.818 -3.760 1.00 93.69 186 ALA A CA 1
ATOM 1497 C C . ALA A 1 186 ? 14.636 -7.967 -4.381 1.00 93.69 186 ALA A C 1
ATOM 1499 O O . ALA A 1 186 ? 15.645 -7.710 -5.040 1.00 93.69 186 ALA A O 1
ATOM 1500 N N . ASP A 1 187 ? 14.166 -9.209 -4.228 1.00 92.06 187 ASP A N 1
ATOM 1501 C CA . ASP A 1 187 ? 14.797 -10.402 -4.811 1.00 92.06 187 ASP A CA 1
ATOM 1502 C C . ASP A 1 187 ? 14.818 -10.353 -6.345 1.00 92.06 187 ASP A C 1
ATOM 1504 O O . ASP A 1 187 ? 15.835 -10.641 -6.982 1.00 92.06 187 ASP A O 1
ATOM 1508 N N . VAL A 1 188 ? 13.704 -9.936 -6.950 1.00 92.75 188 VAL A N 1
ATOM 1509 C CA . VAL A 1 188 ? 13.592 -9.765 -8.402 1.00 92.75 188 VAL A CA 1
ATOM 1510 C C . VAL A 1 188 ? 14.527 -8.671 -8.902 1.00 92.75 188 VAL A C 1
ATOM 1512 O O . VAL A 1 188 ? 15.165 -8.845 -9.941 1.00 92.75 188 VAL A O 1
ATOM 1515 N N . ILE A 1 189 ? 14.630 -7.553 -8.181 1.00 93.56 189 ILE A N 1
ATOM 1516 C CA . ILE A 1 189 ? 15.488 -6.434 -8.578 1.00 93.56 189 ILE A CA 1
ATOM 1517 C C . ILE A 1 189 ? 16.950 -6.851 -8.615 1.00 93.56 189 ILE A C 1
ATOM 1519 O O . ILE A 1 189 ? 17.627 -6.608 -9.614 1.00 93.56 189 ILE A O 1
ATOM 1523 N N . GLU A 1 190 ? 17.411 -7.526 -7.565 1.00 92.62 190 GLU A N 1
ATOM 1524 C CA . GLU A 1 190 ? 18.787 -8.010 -7.460 1.00 92.62 190 GLU A CA 1
ATOM 1525 C C . GLU A 1 190 ? 19.182 -8.885 -8.658 1.00 92.62 190 GLU A C 1
ATOM 1527 O O . GLU A 1 190 ? 20.295 -8.788 -9.178 1.00 92.62 190 GLU A O 1
ATOM 1532 N N . LYS A 1 191 ? 18.251 -9.717 -9.135 1.00 91.75 191 LYS A N 1
ATOM 1533 C CA . LYS A 1 191 ? 18.513 -10.697 -10.193 1.00 91.75 191 LYS A CA 1
ATOM 1534 C C . LYS A 1 191 ? 18.284 -10.166 -11.602 1.00 91.75 191 LYS A C 1
ATOM 1536 O O . LYS A 1 191 ? 19.049 -10.500 -12.508 1.00 91.75 191 LYS A O 1
ATOM 1541 N N . LEU A 1 192 ? 17.222 -9.390 -11.818 1.00 91.44 192 LEU A N 1
ATOM 1542 C CA . LEU A 1 192 ? 16.842 -8.904 -13.149 1.00 91.44 192 LEU A CA 1
ATOM 1543 C C . LEU A 1 192 ? 17.484 -7.558 -13.494 1.00 91.44 192 LEU A C 1
ATOM 1545 O O . LEU A 1 192 ? 17.723 -7.293 -14.673 1.00 91.44 192 LEU A O 1
ATOM 1549 N N . PHE A 1 193 ? 17.808 -6.733 -12.495 1.00 92.00 193 PHE A N 1
ATOM 1550 C CA . PHE A 1 193 ? 18.312 -5.371 -12.689 1.00 92.00 193 PHE A CA 1
ATOM 1551 C C . PHE A 1 193 ? 19.578 -5.078 -11.856 1.00 92.00 193 PHE A C 1
ATOM 1553 O O . PHE A 1 193 ? 19.643 -4.059 -11.171 1.00 92.00 193 PHE A O 1
ATOM 1560 N N . PRO A 1 194 ? 20.642 -5.901 -11.946 1.00 86.81 194 PRO A N 1
ATOM 1561 C CA . PRO A 1 194 ? 21.805 -5.828 -11.047 1.00 86.81 194 PRO A CA 1
ATOM 1562 C C . PRO A 1 194 ? 22.639 -4.538 -11.158 1.00 86.81 194 PRO A C 1
ATOM 1564 O O . PRO A 1 194 ? 23.515 -4.297 -10.335 1.00 86.81 194 PRO A O 1
ATOM 1567 N N . LYS A 1 195 ? 22.418 -3.727 -12.199 1.00 88.81 195 LYS A N 1
ATOM 1568 C CA . LYS A 1 195 ? 23.090 -2.433 -12.413 1.00 88.81 195 LYS A CA 1
ATOM 1569 C C . LYS A 1 195 ? 22.136 -1.241 -12.311 1.00 88.81 195 LYS A C 1
ATOM 1571 O O . LYS A 1 195 ? 22.535 -0.137 -12.663 1.00 88.81 195 LYS A O 1
ATOM 1576 N N . GLY A 1 196 ? 20.878 -1.477 -11.944 1.00 90.38 196 GLY A N 1
ATOM 1577 C CA . GLY A 1 196 ? 19.871 -0.430 -11.889 1.00 90.38 196 GLY A CA 1
ATOM 1578 C C . GLY A 1 196 ? 20.091 0.495 -10.696 1.00 90.38 196 GLY A C 1
ATOM 1579 O O . GLY A 1 196 ? 20.312 0.025 -9.582 1.00 90.38 196 GLY A O 1
ATOM 1580 N N . GLU A 1 197 ? 20.011 1.801 -10.923 1.00 92.31 197 GLU A N 1
ATOM 1581 C CA . GLU A 1 197 ? 19.896 2.788 -9.851 1.00 92.31 197 GLU A CA 1
ATOM 1582 C C . GLU A 1 197 ? 18.459 2.792 -9.341 1.00 92.31 197 GLU A C 1
ATOM 1584 O O . GLU A 1 197 ? 17.520 2.781 -10.131 1.00 92.31 197 GLU A O 1
ATOM 1589 N N . ILE A 1 198 ? 18.264 2.769 -8.026 1.00 93.50 198 ILE A N 1
ATOM 1590 C CA . ILE A 1 198 ? 16.942 2.537 -7.443 1.00 93.50 198 ILE A CA 1
ATOM 1591 C C . ILE A 1 198 ? 16.487 3.781 -6.693 1.00 93.50 198 ILE A C 1
ATOM 1593 O O . ILE A 1 198 ? 17.267 4.437 -6.011 1.00 93.50 198 ILE A O 1
ATOM 1597 N N . SER A 1 199 ? 15.198 4.078 -6.761 1.00 93.25 199 SER A N 1
ATOM 1598 C CA . SER A 1 199 ? 14.514 4.944 -5.808 1.00 93.25 199 SER A CA 1
ATOM 1599 C C . SER A 1 199 ? 13.210 4.288 -5.390 1.00 93.25 199 SER A C 1
ATOM 1601 O O . SER A 1 199 ? 12.544 3.624 -6.182 1.00 93.25 199 SER A O 1
ATOM 1603 N N . TRP A 1 200 ? 12.858 4.401 -4.116 1.00 96.00 200 TRP A N 1
ATOM 1604 C CA . TRP A 1 200 ? 11.711 3.682 -3.587 1.00 96.00 200 TRP A CA 1
ATOM 1605 C C . TRP A 1 200 ? 10.956 4.484 -2.540 1.00 96.00 200 TRP A C 1
ATOM 1607 O O . TRP A 1 200 ? 11.521 5.332 -1.845 1.00 96.00 200 TRP A O 1
ATOM 1617 N N . SER A 1 201 ? 9.666 4.183 -2.415 1.00 95.56 201 SER A N 1
ATOM 1618 C CA . SER A 1 201 ? 8.818 4.661 -1.333 1.00 95.56 201 SER A CA 1
ATOM 1619 C C . SER A 1 201 ? 7.847 3.579 -0.858 1.00 95.56 201 SER A C 1
ATOM 1621 O O . SER A 1 201 ? 7.353 2.763 -1.638 1.00 95.56 201 SER A O 1
ATOM 1623 N N . ILE A 1 202 ? 7.575 3.566 0.445 1.00 94.94 202 ILE A N 1
ATOM 1624 C CA . ILE A 1 202 ? 6.573 2.706 1.076 1.00 94.94 202 ILE A CA 1
ATOM 1625 C C . ILE A 1 202 ? 5.661 3.596 1.915 1.00 94.94 202 ILE A C 1
ATOM 1627 O O . ILE A 1 202 ? 6.115 4.287 2.826 1.00 94.94 202 ILE A O 1
ATOM 1631 N N . THR A 1 203 ? 4.364 3.554 1.628 1.00 92.00 203 THR A N 1
ATOM 1632 C CA . THR A 1 203 ? 3.317 4.241 2.394 1.00 92.00 203 THR A CA 1
ATOM 1633 C C . THR A 1 203 ? 2.276 3.233 2.888 1.00 92.00 203 THR A C 1
ATOM 1635 O O . THR A 1 203 ? 2.483 2.018 2.839 1.00 92.00 203 THR A O 1
ATOM 1638 N N . HIS A 1 204 ? 1.153 3.717 3.420 1.00 88.12 204 HIS A N 1
ATOM 1639 C CA . HIS A 1 204 ? -0.030 2.885 3.667 1.00 88.12 204 HIS A CA 1
ATOM 1640 C C . HIS A 1 204 ? -0.880 2.633 2.414 1.00 88.12 204 HIS A C 1
ATOM 1642 O O . HIS A 1 204 ? -1.738 1.755 2.439 1.00 88.12 204 HIS A O 1
ATOM 1648 N N . GLU A 1 205 ? -0.682 3.402 1.343 1.00 87.38 205 GLU A N 1
ATOM 1649 C CA . GLU A 1 205 ? -1.465 3.277 0.110 1.00 87.38 205 GLU A CA 1
ATOM 1650 C C . GLU A 1 205 ? -0.759 2.413 -0.933 1.00 87.38 205 GLU A C 1
ATOM 1652 O O . GLU A 1 205 ? -1.416 1.658 -1.659 1.00 87.38 205 GLU A O 1
ATOM 1657 N N . CYS A 1 206 ? 0.567 2.543 -1.015 1.00 90.25 206 CYS A N 1
ATOM 1658 C CA . CYS A 1 206 ? 1.381 1.984 -2.082 1.00 90.25 206 CYS A CA 1
ATOM 1659 C C . CYS A 1 206 ? 2.792 1.601 -1.643 1.00 90.25 206 CYS A C 1
ATOM 1661 O O . CYS A 1 206 ? 3.337 2.082 -0.645 1.00 90.25 206 CYS A O 1
ATOM 1663 N N . THR A 1 207 ? 3.419 0.760 -2.453 1.00 93.31 207 THR A N 1
ATOM 1664 C CA . THR A 1 207 ? 4.873 0.649 -2.533 1.00 93.31 207 THR A CA 1
ATOM 1665 C C . THR A 1 207 ? 5.301 0.869 -3.964 1.00 93.31 207 THR A C 1
ATOM 1667 O O . THR A 1 207 ? 4.799 0.203 -4.867 1.00 93.31 207 THR A O 1
ATOM 1670 N N . GLU A 1 208 ? 6.204 1.821 -4.152 1.00 93.75 208 GLU A N 1
ATOM 1671 C CA . GLU A 1 208 ? 6.752 2.189 -5.448 1.00 93.75 208 GLU A CA 1
ATOM 1672 C C . GLU A 1 208 ? 8.257 1.956 -5.426 1.00 93.75 208 GLU A C 1
ATOM 1674 O O . GLU A 1 208 ? 8.941 2.436 -4.525 1.00 93.75 208 GLU A O 1
ATOM 1679 N N . VAL A 1 209 ? 8.769 1.205 -6.400 1.00 95.12 209 VAL A N 1
ATOM 1680 C CA . VAL A 1 209 ? 10.205 0.979 -6.585 1.00 95.12 209 VAL A CA 1
ATOM 1681 C C . VAL A 1 209 ? 10.544 1.256 -8.036 1.00 95.12 209 VAL A C 1
ATOM 1683 O O . VAL A 1 209 ? 10.208 0.471 -8.924 1.00 95.12 209 VAL A O 1
ATOM 1686 N N . TYR A 1 210 ? 11.167 2.403 -8.268 1.00 92.94 210 TYR A N 1
ATOM 1687 C CA . TYR A 1 210 ? 11.683 2.811 -9.560 1.00 92.94 210 TYR A CA 1
ATOM 1688 C C . TYR A 1 210 ? 13.130 2.348 -9.703 1.00 92.94 210 TYR A C 1
ATOM 1690 O O . TYR A 1 210 ? 13.933 2.482 -8.782 1.00 92.94 210 TYR A O 1
ATOM 1698 N N . ILE A 1 211 ? 13.449 1.788 -10.860 1.00 94.38 211 ILE A N 1
ATOM 1699 C CA . ILE A 1 211 ? 14.756 1.246 -11.203 1.00 94.38 211 ILE A CA 1
ATOM 1700 C C . ILE A 1 211 ? 15.148 1.860 -12.531 1.00 94.38 211 ILE A C 1
ATOM 1702 O O . ILE A 1 211 ? 14.444 1.688 -13.522 1.00 94.38 211 ILE A O 1
ATOM 1706 N N . GLU A 1 212 ? 16.277 2.539 -12.572 1.00 91.19 212 GLU A N 1
ATOM 1707 C CA . GLU A 1 212 ? 16.814 3.162 -13.763 1.00 91.19 212 GLU A CA 1
ATOM 1708 C C . GLU A 1 212 ? 18.047 2.420 -14.252 1.00 91.19 212 GLU A C 1
ATOM 1710 O O . GLU A 1 212 ? 19.007 2.203 -13.519 1.00 91.19 212 GLU A O 1
ATOM 1715 N N . MET A 1 213 ? 18.037 2.035 -15.519 1.00 91.06 213 MET A N 1
ATOM 1716 C CA . MET A 1 213 ? 19.177 1.405 -16.156 1.00 91.06 213 MET A CA 1
ATOM 1717 C C . MET A 1 213 ? 20.175 2.481 -16.596 1.00 91.06 213 MET A C 1
ATOM 1719 O O . MET A 1 213 ? 19.773 3.455 -17.231 1.00 91.06 213 MET A O 1
ATOM 1723 N N . PRO A 1 214 ? 21.482 2.284 -16.356 1.00 85.75 214 PRO A N 1
ATOM 1724 C CA . PRO A 1 214 ? 22.505 3.296 -16.627 1.00 85.75 214 PRO A CA 1
ATOM 1725 C C . PRO A 1 214 ? 22.767 3.517 -18.125 1.00 85.75 214 PRO A C 1
ATOM 1727 O O . PRO A 1 214 ? 23.409 4.489 -18.520 1.00 85.75 214 PRO A O 1
ATOM 1730 N N . GLU A 1 215 ? 22.310 2.598 -18.974 1.00 81.19 215 GLU A N 1
ATOM 1731 C CA . GLU A 1 215 ? 22.539 2.629 -20.414 1.00 81.19 215 GLU A CA 1
ATOM 1732 C C . GLU A 1 215 ? 21.471 3.471 -21.119 1.00 81.19 215 GLU A C 1
ATOM 1734 O O . GLU A 1 215 ? 20.268 3.228 -20.988 1.00 81.19 215 GLU A O 1
ATOM 1739 N N . LEU A 1 216 ? 21.926 4.444 -21.913 1.00 68.56 216 LEU A N 1
ATOM 1740 C CA . LEU A 1 216 ? 21.042 5.275 -22.719 1.00 68.56 216 LEU A CA 1
ATOM 1741 C C . LEU A 1 216 ? 20.534 4.509 -23.943 1.00 68.56 216 LEU A C 1
ATOM 1743 O O . LEU A 1 216 ? 21.292 4.129 -24.837 1.00 68.56 216 LEU A O 1
ATOM 1747 N N . VAL A 1 217 ? 19.219 4.379 -24.037 1.00 66.19 217 VAL A N 1
ATOM 1748 C CA . VAL A 1 217 ? 18.516 3.953 -25.242 1.00 66.19 217 VAL A CA 1
ATOM 1749 C C . VAL A 1 217 ? 18.520 5.106 -26.240 1.00 66.19 217 VAL A C 1
ATOM 1751 O O . VAL A 1 217 ? 18.158 6.241 -25.925 1.00 66.19 217 VAL A O 1
ATOM 1754 N N . CYS A 1 218 ? 18.966 4.811 -27.463 1.00 61.59 218 CYS A N 1
ATOM 1755 C CA . CYS A 1 218 ? 19.104 5.782 -28.553 1.00 61.59 218 CYS A CA 1
ATOM 1756 C C . CYS A 1 218 ? 19.965 7.021 -28.229 1.00 61.59 218 CYS A C 1
ATOM 1758 O O . CYS A 1 218 ? 19.902 7.995 -28.968 1.00 61.59 218 CYS A O 1
ATOM 1760 N N . GLY A 1 219 ? 20.793 6.976 -27.179 1.00 61.97 219 GLY A N 1
ATOM 1761 C CA . GLY A 1 219 ? 21.666 8.086 -26.784 1.00 61.97 219 GLY A CA 1
ATOM 1762 C C . GLY A 1 219 ? 20.975 9.229 -26.032 1.00 61.97 219 GLY A C 1
ATOM 1763 O O . GLY A 1 219 ? 21.641 10.209 -25.720 1.00 61.97 219 GLY A O 1
ATOM 1764 N N . GLU A 1 220 ? 19.679 9.113 -25.720 1.00 64.12 220 GLU A N 1
ATOM 1765 C CA . GLU A 1 220 ? 18.894 10.210 -25.126 1.00 64.12 220 GLU A CA 1
ATOM 1766 C C . GLU A 1 220 ? 18.045 9.799 -23.914 1.00 64.12 220 GLU A C 1
ATOM 1768 O O . GLU A 1 220 ? 17.702 10.646 -23.088 1.00 64.12 220 GLU A O 1
ATOM 1773 N N . PHE A 1 221 ? 17.694 8.520 -23.779 1.00 69.44 221 PHE A N 1
ATOM 1774 C CA . PHE A 1 221 ? 16.751 8.082 -22.751 1.00 69.44 221 PHE A CA 1
ATOM 1775 C C . PHE A 1 221 ? 17.354 7.022 -21.849 1.00 69.44 221 PHE A C 1
ATOM 1777 O O . PHE A 1 221 ? 17.808 5.986 -22.326 1.00 69.44 221 PHE A O 1
ATOM 1784 N N . TYR A 1 222 ? 17.286 7.235 -20.543 1.00 79.31 222 TYR A N 1
ATOM 1785 C CA . TYR A 1 222 ? 17.430 6.159 -19.582 1.00 79.31 222 TYR A CA 1
ATOM 1786 C C . TYR A 1 222 ? 16.186 5.286 -19.627 1.00 79.31 222 TYR A C 1
ATOM 1788 O O . TYR A 1 222 ? 15.053 5.772 -19.601 1.00 79.31 222 TYR A O 1
ATOM 1796 N N . LYS A 1 223 ? 16.402 3.9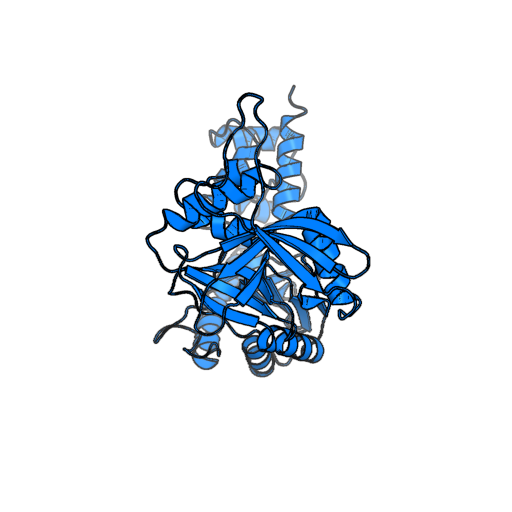82 -19.716 1.00 83.62 223 LYS A N 1
ATOM 1797 C CA . LYS A 1 223 ? 15.332 3.002 -19.579 1.00 83.62 223 LYS A CA 1
ATOM 1798 C C . LYS A 1 223 ? 15.098 2.739 -18.106 1.00 83.62 223 LYS A C 1
ATOM 1800 O O . LYS A 1 223 ? 16.065 2.571 -17.374 1.00 83.62 223 LYS A O 1
ATOM 1805 N N . GLY A 1 224 ? 13.847 2.635 -17.688 1.00 86.75 224 GLY A N 1
ATOM 1806 C CA . GLY A 1 224 ? 13.533 2.300 -16.310 1.00 86.75 224 GLY A CA 1
ATOM 1807 C C . GLY A 1 224 ? 12.385 1.319 -16.166 1.00 86.75 224 GLY A C 1
ATOM 1808 O O . GLY A 1 224 ? 11.752 0.898 -17.140 1.00 86.75 224 GLY A O 1
ATOM 1809 N N . TYR A 1 225 ? 12.146 0.946 -14.917 1.00 90.69 225 TYR A N 1
ATOM 1810 C CA . TYR A 1 225 ? 11.065 0.075 -14.500 1.00 90.69 225 TYR A CA 1
ATOM 1811 C C . TYR A 1 225 ? 10.491 0.578 -13.185 1.00 90.69 225 TYR A C 1
ATOM 1813 O O . TYR A 1 225 ? 11.244 0.886 -12.269 1.00 90.69 225 TYR A O 1
ATOM 1821 N N . LEU A 1 226 ? 9.170 0.635 -13.073 1.00 91.44 226 LEU A N 1
ATOM 1822 C CA . LEU A 1 226 ? 8.486 1.015 -11.843 1.00 91.44 226 LEU A CA 1
ATOM 1823 C C . LEU A 1 226 ? 7.616 -0.144 -11.372 1.00 91.44 226 LEU A C 1
ATOM 1825 O O . LEU A 1 226 ? 6.586 -0.435 -11.979 1.00 91.44 226 LEU A O 1
ATOM 1829 N N . PHE A 1 227 ? 8.004 -0.773 -10.269 1.00 93.31 227 PHE A N 1
ATOM 1830 C CA . PHE A 1 227 ? 7.095 -1.629 -9.515 1.00 93.31 227 PHE A CA 1
ATOM 1831 C C . PHE A 1 227 ? 6.146 -0.750 -8.715 1.00 93.31 227 PHE A C 1
ATOM 1833 O O . PHE A 1 227 ? 6.598 0.111 -7.962 1.00 93.31 227 PHE A O 1
ATOM 1840 N N . LYS A 1 228 ? 4.843 -0.989 -8.847 1.00 91.38 228 LYS A N 1
ATOM 1841 C CA . LYS A 1 228 ? 3.804 -0.314 -8.072 1.00 91.38 228 LYS A CA 1
ATOM 1842 C C . LYS A 1 228 ? 2.850 -1.350 -7.488 1.00 91.38 228 LYS A C 1
ATOM 1844 O O . LYS A 1 228 ? 2.083 -1.966 -8.223 1.00 91.38 228 LYS A O 1
ATOM 1849 N N . ILE A 1 229 ? 2.925 -1.540 -6.172 1.00 89.81 229 ILE A N 1
ATOM 1850 C CA . ILE A 1 229 ? 2.146 -2.531 -5.412 1.00 89.81 229 ILE A CA 1
ATOM 1851 C C . ILE A 1 229 ? 1.135 -1.824 -4.512 1.00 89.81 229 ILE A C 1
ATOM 1853 O O . ILE A 1 229 ? 1.485 -0.863 -3.820 1.00 89.81 229 ILE A O 1
ATOM 1857 N N . SER A 1 230 ? -0.112 -2.295 -4.517 1.00 86.75 230 SER A N 1
ATOM 1858 C CA . SER A 1 230 ? -1.232 -1.667 -3.818 1.00 86.75 230 SER A CA 1
ATOM 1859 C C . SER A 1 230 ? -1.545 -2.309 -2.474 1.00 86.75 230 SER A C 1
ATOM 1861 O O . SER A 1 230 ? -1.984 -3.452 -2.404 1.00 86.75 230 SER A O 1
ATOM 1863 N N . ASP A 1 231 ? -1.471 -1.521 -1.400 1.00 84.62 231 ASP A N 1
ATOM 1864 C CA . ASP A 1 231 ? -1.946 -1.926 -0.065 1.00 84.62 231 ASP A CA 1
ATOM 1865 C C . ASP A 1 231 ? -3.448 -1.714 0.135 1.00 84.62 231 ASP A C 1
ATOM 1867 O O . ASP A 1 231 ? -4.015 -2.087 1.163 1.00 84.62 231 ASP A O 1
ATOM 1871 N N . THR A 1 232 ? -4.109 -1.080 -0.830 1.00 80.19 232 THR A N 1
ATOM 1872 C CA . THR A 1 232 ? -5.511 -0.652 -0.729 1.00 80.19 232 THR A CA 1
ATOM 1873 C C . THR A 1 232 ? -6.408 -1.294 -1.776 1.00 80.19 232 THR A C 1
ATOM 1875 O O . THR A 1 232 ? -7.626 -1.292 -1.612 1.00 80.19 232 THR A O 1
ATOM 1878 N N . GLY A 1 233 ? -5.826 -1.854 -2.840 1.00 74.69 233 GLY A N 1
ATOM 1879 C CA . GLY A 1 233 ? -6.560 -2.474 -3.943 1.00 74.69 233 GLY A CA 1
ATOM 1880 C C . GLY A 1 233 ? -7.229 -1.473 -4.877 1.00 74.69 233 GLY A C 1
ATOM 1881 O O . GLY A 1 233 ? -8.057 -1.874 -5.690 1.00 74.69 233 GLY A O 1
ATOM 1882 N N . TYR A 1 234 ? -6.896 -0.180 -4.778 1.00 71.81 234 TYR A N 1
ATOM 1883 C CA . TYR A 1 234 ? -7.395 0.833 -5.716 1.00 71.81 234 TYR A CA 1
ATOM 1884 C C . TYR A 1 234 ? -6.812 0.706 -7.119 1.00 71.81 234 TYR A C 1
ATOM 1886 O O . TYR A 1 234 ? -7.395 1.214 -8.072 1.00 71.81 234 TYR A O 1
ATOM 1894 N N . TYR A 1 235 ? -5.669 0.045 -7.245 1.00 74.56 235 TYR A N 1
ATOM 1895 C CA . TYR A 1 235 ? -5.014 -0.231 -8.513 1.00 74.56 235 TYR A CA 1
ATOM 1896 C C . TYR A 1 235 ? -4.384 -1.620 -8.452 1.00 74.56 235 TYR A C 1
ATOM 1898 O O . TYR A 1 235 ? -4.153 -2.164 -7.370 1.00 74.56 235 TYR A O 1
ATOM 1906 N N . ALA A 1 236 ? -4.161 -2.204 -9.625 1.00 79.50 236 ALA A N 1
ATOM 1907 C CA . ALA A 1 236 ? -3.531 -3.506 -9.747 1.00 79.50 236 ALA A CA 1
ATOM 1908 C C . ALA A 1 236 ? -2.025 -3.408 -9.482 1.00 79.50 236 ALA A C 1
ATOM 1910 O O . ALA A 1 236 ? -1.378 -2.437 -9.884 1.00 79.50 236 ALA A O 1
ATOM 1911 N N . ASP A 1 237 ? -1.474 -4.450 -8.868 1.00 87.06 237 ASP A N 1
ATOM 1912 C CA . ASP A 1 237 ? -0.031 -4.633 -8.759 1.00 87.06 237 ASP A CA 1
ATOM 1913 C C . ASP A 1 237 ? 0.562 -4.727 -10.168 1.00 87.06 237 ASP A C 1
ATOM 1915 O O . ASP A 1 237 ? 0.164 -5.581 -10.964 1.00 87.06 237 ASP A O 1
ATOM 1919 N N . THR A 1 238 ? 1.465 -3.809 -10.505 1.00 87.88 238 THR A N 1
ATOM 1920 C CA . THR A 1 238 ? 1.916 -3.621 -11.890 1.00 87.88 238 THR A CA 1
ATOM 1921 C C . THR A 1 238 ? 3.402 -3.289 -11.937 1.00 87.88 238 THR A C 1
ATOM 1923 O O . THR A 1 238 ? 3.907 -2.523 -11.115 1.00 87.88 238 THR A O 1
ATOM 1926 N N . LEU A 1 239 ? 4.098 -3.854 -12.925 1.00 91.44 239 LEU A N 1
ATOM 1927 C CA . LEU A 1 239 ? 5.409 -3.391 -13.359 1.00 91.44 239 LEU A CA 1
ATOM 1928 C C . LEU A 1 239 ? 5.240 -2.529 -14.607 1.00 91.44 239 LEU A C 1
ATOM 1930 O O . LEU A 1 239 ? 4.782 -3.001 -15.645 1.00 91.44 239 LEU A O 1
ATOM 1934 N N . TYR A 1 240 ? 5.647 -1.275 -14.523 1.00 85.44 240 TYR A N 1
ATOM 1935 C CA . TYR A 1 240 ? 5.665 -0.372 -15.660 1.00 85.44 240 TYR A CA 1
ATOM 1936 C C . TYR A 1 240 ? 7.052 -0.346 -16.284 1.00 85.44 240 TYR A C 1
ATOM 1938 O O . TYR A 1 240 ? 8.044 -0.206 -15.574 1.00 85.44 240 TYR A O 1
ATOM 1946 N N . THR A 1 241 ? 7.133 -0.433 -17.608 1.00 81.00 241 THR A N 1
ATOM 1947 C CA . THR A 1 241 ? 8.363 -0.084 -18.335 1.00 81.00 241 THR A CA 1
ATOM 1948 C C . THR A 1 241 ? 8.371 1.412 -18.598 1.00 81.00 241 THR A C 1
ATOM 1950 O O . THR A 1 241 ? 7.353 1.946 -19.049 1.00 81.00 241 THR A O 1
ATOM 1953 N N . THR A 1 242 ? 9.493 2.082 -18.360 1.00 77.94 242 THR A N 1
ATOM 1954 C CA . THR A 1 242 ? 9.580 3.539 -18.454 1.00 77.94 242 THR A CA 1
ATOM 1955 C C . THR A 1 242 ? 10.751 4.018 -19.311 1.00 77.94 242 THR A C 1
ATOM 1957 O O . THR A 1 242 ? 11.716 3.291 -19.560 1.00 77.94 242 THR A O 1
ATOM 1960 N N . LEU A 1 243 ? 10.667 5.272 -19.756 1.00 72.62 243 LEU A N 1
ATOM 1961 C CA . LEU A 1 243 ? 11.781 6.033 -20.313 1.00 72.62 243 LEU A CA 1
ATOM 1962 C C . LEU A 1 243 ? 11.883 7.380 -19.615 1.00 72.62 243 LEU A C 1
ATOM 1964 O O . LEU A 1 243 ? 10.897 8.105 -19.529 1.00 72.62 243 LEU A O 1
ATOM 1968 N N . ARG A 1 244 ? 13.085 7.765 -19.208 1.00 76.50 244 ARG A N 1
ATOM 1969 C CA . ARG A 1 244 ? 13.385 9.109 -18.726 1.00 76.50 244 ARG A CA 1
ATOM 1970 C C . ARG A 1 244 ? 14.401 9.752 -19.650 1.00 76.50 244 ARG A C 1
ATOM 1972 O O . ARG A 1 244 ? 15.436 9.164 -19.939 1.00 76.50 244 ARG A O 1
ATOM 1979 N N . LYS A 1 245 ? 14.139 10.970 -20.112 1.00 69.38 245 LYS A N 1
ATOM 1980 C CA . LYS A 1 245 ? 15.140 11.712 -20.885 1.00 69.38 245 LYS A CA 1
ATOM 1981 C C . LYS A 1 245 ? 16.322 12.079 -19.984 1.00 69.38 245 LYS A C 1
ATOM 1983 O O . LYS A 1 245 ? 16.114 12.440 -18.827 1.00 69.38 245 LYS A O 1
ATOM 1988 N N . TYR A 1 246 ? 17.549 11.992 -20.490 1.00 71.19 246 TYR A N 1
ATOM 1989 C CA . TYR A 1 246 ? 18.747 12.101 -19.649 1.00 71.19 246 TYR A CA 1
ATOM 1990 C C . TYR A 1 246 ? 18.860 13.417 -18.858 1.00 71.19 246 TYR A C 1
ATOM 1992 O O . TYR A 1 246 ? 19.423 13.422 -17.764 1.00 71.19 246 TYR A O 1
ATOM 2000 N N . ASP A 1 247 ? 18.301 14.509 -19.385 1.00 69.81 247 ASP A N 1
ATOM 2001 C CA . ASP A 1 247 ? 18.298 15.853 -18.801 1.00 69.81 247 ASP A CA 1
ATOM 2002 C C . ASP A 1 247 ? 17.068 16.162 -17.922 1.00 69.81 247 ASP A C 1
ATOM 2004 O O . ASP A 1 247 ? 17.000 17.236 -17.321 1.00 69.81 247 ASP A O 1
ATOM 2008 N N . CYS A 1 248 ? 16.113 15.233 -17.811 1.00 68.69 248 CYS A N 1
ATOM 2009 C CA . CYS A 1 248 ? 14.946 15.341 -16.931 1.00 68.69 248 CYS A CA 1
ATOM 2010 C C . CYS A 1 248 ? 15.257 14.882 -15.499 1.00 68.69 248 CYS A C 1
ATOM 2012 O O . CYS A 1 248 ? 16.198 14.126 -15.258 1.00 68.69 248 CYS A O 1
ATOM 2014 N N . LYS A 1 249 ? 14.437 15.303 -14.530 1.00 70.00 249 LYS A N 1
ATOM 2015 C CA . LYS A 1 249 ? 14.554 14.827 -13.142 1.00 70.00 249 LYS A CA 1
ATOM 2016 C C . LYS A 1 249 ? 14.125 13.354 -13.018 1.00 70.00 249 LYS A C 1
ATOM 2018 O O . LYS A 1 249 ? 13.289 12.927 -13.810 1.00 70.00 249 LYS A O 1
ATOM 2023 N N . PRO A 1 250 ? 14.643 12.587 -12.037 1.00 64.62 250 PRO A N 1
ATOM 2024 C CA . PRO A 1 250 ? 14.338 11.157 -11.867 1.00 64.62 250 PRO A CA 1
ATOM 2025 C C . PRO A 1 250 ? 12.847 10.794 -11.779 1.00 64.62 250 PRO A C 1
ATOM 2027 O O . PRO A 1 250 ? 12.468 9.688 -12.138 1.00 64.62 250 PRO A O 1
ATOM 2030 N N . ASP A 1 251 ? 12.003 11.718 -11.325 1.00 63.72 251 ASP A N 1
ATOM 2031 C CA . ASP A 1 251 ? 10.547 11.591 -11.202 1.00 63.72 251 ASP A CA 1
ATOM 2032 C C . ASP A 1 251 ? 9.771 11.947 -12.487 1.00 63.72 251 ASP A C 1
ATOM 2034 O O . ASP A 1 251 ? 8.552 11.788 -12.545 1.00 63.72 251 ASP A O 1
ATOM 2038 N N . ASP A 1 252 ? 10.464 12.400 -13.533 1.00 66.69 252 ASP A N 1
ATOM 2039 C CA . ASP A 1 252 ? 9.895 12.843 -14.809 1.00 66.69 252 ASP A CA 1
ATOM 2040 C C . ASP A 1 252 ? 10.153 11.805 -15.915 1.00 66.69 252 ASP A C 1
ATOM 2042 O O . ASP A 1 252 ? 10.917 12.021 -16.860 1.00 66.69 252 ASP A O 1
ATOM 2046 N N . TYR A 1 253 ? 9.537 10.631 -15.753 1.00 66.44 253 TYR A N 1
ATOM 2047 C CA . TYR A 1 253 ? 9.601 9.512 -16.695 1.00 66.44 253 TYR A CA 1
ATOM 2048 C C . TYR A 1 253 ? 8.269 9.286 -17.424 1.00 66.44 253 TYR A C 1
ATOM 2050 O O . TYR A 1 253 ? 7.182 9.560 -16.917 1.00 66.44 253 TYR A O 1
ATOM 2058 N N . TYR A 1 254 ? 8.358 8.720 -18.624 1.00 65.00 254 TYR A N 1
ATOM 2059 C CA . TYR A 1 254 ? 7.234 8.255 -19.430 1.00 65.00 254 TYR A CA 1
ATOM 2060 C C . TYR A 1 254 ? 7.011 6.769 -19.193 1.00 65.00 254 TYR A C 1
ATOM 2062 O O . TYR A 1 254 ? 7.962 5.996 -19.256 1.00 65.00 254 TYR A O 1
ATOM 2070 N N . THR A 1 255 ? 5.765 6.351 -18.996 1.00 69.69 255 THR A N 1
ATOM 2071 C CA . THR A 1 255 ? 5.400 4.929 -18.998 1.00 69.69 255 THR A CA 1
ATOM 2072 C C . THR A 1 255 ? 5.123 4.478 -20.429 1.00 69.69 255 THR A C 1
ATOM 2074 O O . THR A 1 255 ? 4.322 5.094 -21.129 1.00 69.69 255 THR A O 1
ATOM 2077 N N . LEU A 1 256 ? 5.788 3.412 -20.868 1.00 66.12 256 LEU A N 1
ATOM 2078 C CA . LEU A 1 256 ? 5.638 2.848 -22.213 1.00 66.12 256 LEU A CA 1
ATOM 2079 C C . LEU A 1 256 ? 4.710 1.637 -22.271 1.00 66.12 256 LEU A C 1
ATOM 2081 O O . LEU A 1 256 ? 4.100 1.373 -23.302 1.00 66.12 256 LEU A O 1
ATOM 2085 N N . GLY A 1 257 ? 4.636 0.886 -21.179 1.00 67.06 257 GLY A N 1
ATOM 2086 C CA . GLY A 1 257 ? 3.955 -0.396 -21.139 1.00 67.06 257 GLY A CA 1
ATOM 2087 C C . GLY A 1 257 ? 3.681 -0.815 -19.709 1.00 67.06 257 GLY A C 1
ATOM 2088 O O . GLY A 1 257 ? 4.429 -0.458 -18.794 1.00 67.06 257 GLY A O 1
ATOM 2089 N N . GLU A 1 258 ? 2.597 -1.559 -19.542 1.00 84.06 258 GLU A N 1
ATOM 2090 C CA . GLU A 1 258 ? 2.134 -2.083 -18.264 1.00 84.06 258 GLU A CA 1
ATOM 2091 C C . GLU A 1 258 ? 2.236 -3.607 -18.301 1.00 84.06 258 GLU A C 1
ATOM 2093 O O . GLU A 1 258 ? 1.749 -4.254 -19.230 1.00 84.06 258 GLU A O 1
ATOM 2098 N N . ILE A 1 259 ? 2.871 -4.181 -17.286 1.00 84.88 259 ILE A N 1
ATOM 2099 C CA . ILE A 1 259 ? 2.973 -5.621 -17.081 1.00 84.88 259 ILE A CA 1
ATOM 2100 C C . ILE A 1 259 ? 2.222 -5.930 -15.781 1.00 84.88 259 ILE A C 1
ATOM 2102 O O . ILE A 1 259 ? 2.774 -5.738 -14.693 1.00 84.88 259 ILE A O 1
ATOM 2106 N N . PRO A 1 260 ? 0.956 -6.374 -15.866 1.00 85.75 260 PRO A N 1
ATOM 2107 C CA . PRO A 1 260 ? 0.176 -6.734 -14.691 1.00 85.75 260 PRO A CA 1
ATOM 2108 C C . PRO A 1 260 ? 0.835 -7.882 -13.921 1.00 85.75 260 PRO A C 1
ATOM 2110 O O . PRO A 1 260 ? 1.099 -8.949 -14.482 1.00 85.75 260 PRO A O 1
ATOM 2113 N N . LEU A 1 261 ? 1.047 -7.697 -12.621 1.00 86.38 261 LEU A N 1
ATOM 2114 C CA . LEU A 1 261 ? 1.575 -8.724 -11.725 1.00 86.38 261 LEU A CA 1
ATOM 2115 C C . LEU A 1 261 ? 0.406 -9.563 -11.196 1.00 86.38 261 LEU A C 1
ATOM 2117 O O . LEU A 1 261 ? -0.017 -9.457 -10.049 1.00 86.38 261 LEU A O 1
ATOM 2121 N N . THR A 1 262 ? -0.189 -10.353 -12.088 1.00 82.06 262 THR A N 1
ATOM 2122 C CA . THR A 1 262 ? -1.371 -11.165 -11.768 1.00 82.06 262 THR A CA 1
ATOM 2123 C C . THR A 1 262 ? -1.024 -12.376 -10.901 1.00 82.06 262 THR A C 1
ATOM 2125 O O . THR A 1 262 ? 0.078 -12.920 -10.976 1.00 82.06 262 THR A O 1
ATOM 2128 N N . TYR A 1 263 ? -1.990 -12.809 -10.089 1.00 78.00 263 TYR A N 1
ATOM 2129 C CA . TYR A 1 263 ? -1.894 -13.989 -9.227 1.00 78.00 263 TYR A CA 1
ATOM 2130 C C . TYR A 1 263 ? -2.467 -15.226 -9.930 1.00 78.00 263 TYR A C 1
ATOM 2132 O O . TYR A 1 263 ? -3.532 -15.134 -10.541 1.00 78.00 263 TYR A O 1
ATOM 2140 N N . GLY A 1 264 ? -1.846 -16.396 -9.753 1.00 69.94 264 GLY A N 1
ATOM 2141 C CA . GLY A 1 264 ? -2.406 -17.685 -10.193 1.00 69.94 264 GLY A CA 1
ATOM 2142 C C . GLY A 1 264 ? -1.449 -18.531 -11.034 1.00 69.94 264 GLY A C 1
ATOM 2143 O O . GLY A 1 264 ? -0.288 -18.176 -11.178 1.00 69.94 264 GLY A O 1
ATOM 2144 N N . GLU A 1 265 ? -1.944 -19.654 -11.572 1.00 65.19 265 GLU A N 1
ATOM 2145 C CA . GLU A 1 265 ? -1.143 -20.632 -12.342 1.00 65.19 265 GLU A CA 1
ATOM 2146 C C . GLU A 1 265 ? -0.511 -20.038 -13.611 1.00 65.19 265 GLU A C 1
ATOM 2148 O O . GLU A 1 265 ? 0.603 -20.410 -13.964 1.00 65.19 265 GLU A O 1
ATOM 2153 N N . ASP A 1 266 ? -1.188 -19.071 -14.237 1.00 66.75 266 ASP A N 1
ATOM 2154 C CA . ASP A 1 266 ? -0.696 -18.331 -15.409 1.00 66.75 266 ASP A CA 1
ATOM 2155 C C . ASP A 1 266 ? -0.172 -16.923 -15.050 1.00 66.75 266 ASP A C 1
ATOM 2157 O O . ASP A 1 266 ? 0.121 -16.114 -15.933 1.00 66.75 266 ASP A O 1
ATOM 2161 N N . GLY A 1 267 ? -0.125 -16.600 -13.754 1.00 74.00 267 GLY A N 1
ATOM 2162 C CA . GLY A 1 267 ? 0.276 -15.298 -13.234 1.00 74.00 267 GLY A CA 1
ATOM 2163 C C . GLY A 1 267 ? 1.777 -15.190 -12.973 1.00 74.00 267 GLY A C 1
ATOM 2164 O O . GLY A 1 267 ? 2.521 -16.164 -13.015 1.00 74.00 267 GLY A O 1
ATOM 2165 N N . VAL A 1 268 ? 2.224 -13.974 -12.668 1.00 82.62 268 VAL A N 1
ATOM 2166 C CA . VAL A 1 268 ? 3.620 -13.698 -12.294 1.00 82.62 268 VAL A CA 1
ATOM 2167 C C . VAL A 1 268 ? 3.827 -13.827 -10.783 1.00 82.62 268 VAL A C 1
ATOM 2169 O O . VAL A 1 268 ? 4.947 -14.052 -10.335 1.00 82.62 268 VAL A O 1
ATOM 2172 N N . ILE A 1 269 ? 2.761 -13.705 -9.985 1.00 80.88 269 ILE A N 1
ATOM 2173 C CA . ILE A 1 269 ? 2.824 -13.849 -8.530 1.00 80.88 269 ILE A CA 1
ATOM 2174 C C . ILE A 1 269 ? 2.304 -15.228 -8.114 1.00 80.88 269 ILE A C 1
ATOM 2176 O O . ILE A 1 269 ? 1.145 -15.589 -8.354 1.00 80.88 269 ILE A O 1
ATOM 2180 N N . GLY A 1 270 ? 3.172 -15.974 -7.434 1.00 75.44 270 GLY A N 1
ATOM 2181 C CA . GLY A 1 270 ? 2.891 -17.272 -6.843 1.00 75.44 270 GLY A CA 1
ATOM 2182 C C . GLY A 1 270 ? 1.923 -17.202 -5.662 1.00 75.44 270 GLY A C 1
ATOM 2183 O O . GLY A 1 270 ? 1.557 -16.144 -5.142 1.00 75.44 270 GLY A O 1
ATOM 2184 N N . ALA A 1 271 ? 1.478 -18.372 -5.205 1.00 72.56 271 ALA A N 1
ATOM 2185 C CA . ALA A 1 271 ? 0.449 -18.447 -4.174 1.00 72.56 271 ALA A CA 1
ATOM 2186 C C . ALA A 1 271 ? 0.876 -17.894 -2.803 1.00 72.56 271 ALA A C 1
ATOM 2188 O O . ALA A 1 271 ? 0.020 -17.480 -2.022 1.00 72.56 271 ALA A O 1
ATOM 2189 N N . ASP A 1 272 ? 2.177 -17.882 -2.539 1.00 73.81 272 ASP A N 1
ATOM 2190 C CA . ASP A 1 272 ? 2.841 -17.413 -1.324 1.00 73.81 272 ASP A CA 1
ATOM 2191 C C . ASP A 1 272 ? 3.262 -15.929 -1.381 1.00 73.81 272 ASP A C 1
ATOM 2193 O O . ASP A 1 272 ? 3.892 -15.427 -0.441 1.00 73.81 272 ASP A O 1
ATOM 2197 N N . GLY A 1 273 ? 2.904 -15.230 -2.466 1.00 76.75 273 GLY A N 1
ATOM 2198 C CA . GLY A 1 273 ? 3.240 -13.826 -2.699 1.00 76.75 273 GLY A CA 1
ATOM 2199 C C . GLY A 1 273 ? 4.655 -13.600 -3.238 1.00 76.75 273 GLY A C 1
ATOM 2200 O O . GLY A 1 273 ? 5.102 -12.453 -3.241 1.00 76.75 273 GLY A O 1
ATOM 2201 N N . THR A 1 274 ? 5.360 -14.660 -3.658 1.00 84.62 274 THR A N 1
ATOM 2202 C CA . THR A 1 274 ? 6.641 -14.564 -4.380 1.00 84.62 274 THR A CA 1
ATOM 2203 C C . THR A 1 274 ? 6.423 -14.296 -5.868 1.00 84.62 274 THR A C 1
ATOM 2205 O O . THR A 1 274 ? 5.346 -14.558 -6.400 1.00 84.62 274 THR A O 1
ATOM 2208 N N . ILE A 1 275 ? 7.434 -13.757 -6.548 1.00 85.81 275 ILE A N 1
ATOM 2209 C CA . ILE A 1 275 ? 7.377 -13.454 -7.982 1.00 85.81 275 ILE A CA 1
ATOM 2210 C C . ILE A 1 275 ? 8.119 -14.547 -8.766 1.00 85.81 275 ILE A C 1
ATOM 2212 O O . ILE A 1 275 ? 9.284 -14.825 -8.483 1.00 85.81 275 ILE A O 1
ATOM 2216 N N . ASP A 1 276 ? 7.473 -15.133 -9.779 1.00 87.38 276 ASP A N 1
ATOM 2217 C CA . ASP A 1 276 ? 8.134 -15.996 -10.761 1.00 87.38 276 ASP A CA 1
ATOM 2218 C C . ASP A 1 276 ? 9.003 -15.141 -11.694 1.00 87.38 276 ASP A C 1
ATOM 2220 O O . ASP A 1 276 ? 8.537 -14.464 -12.616 1.00 87.38 276 ASP A O 1
ATOM 2224 N N . GLU A 1 277 ? 10.307 -15.192 -11.445 1.00 87.88 277 GLU A N 1
ATOM 2225 C CA . GLU A 1 277 ? 11.328 -14.461 -12.191 1.00 87.88 277 GLU A CA 1
ATOM 2226 C C . GLU A 1 277 ? 11.362 -14.810 -13.679 1.00 87.88 277 GLU A C 1
ATOM 2228 O O . GLU A 1 277 ? 11.590 -13.929 -14.510 1.00 87.88 277 GLU A O 1
ATOM 2233 N N . ASN A 1 278 ? 11.145 -16.077 -14.040 1.00 86.75 278 ASN A N 1
ATOM 2234 C CA . ASN A 1 278 ? 11.211 -16.509 -15.433 1.00 86.75 278 ASN A CA 1
ATOM 2235 C C . ASN A 1 278 ? 9.988 -16.017 -16.204 1.00 86.75 278 ASN A C 1
ATOM 2237 O O . ASN A 1 278 ? 10.129 -15.522 -17.329 1.00 86.75 278 ASN A O 1
ATOM 2241 N N . ALA A 1 279 ? 8.806 -16.107 -15.588 1.00 86.62 279 ALA A N 1
ATOM 2242 C CA . ALA A 1 279 ? 7.581 -15.549 -16.144 1.00 86.62 279 ALA A CA 1
ATOM 2243 C C . ALA A 1 279 ? 7.715 -14.029 -16.316 1.00 86.62 279 ALA A C 1
ATOM 2245 O O . ALA A 1 279 ? 7.527 -13.514 -17.423 1.00 86.62 279 ALA A O 1
ATOM 2246 N N . LEU A 1 280 ? 8.142 -13.316 -15.267 1.00 89.00 280 LEU A N 1
ATOM 2247 C CA . LEU A 1 280 ? 8.321 -11.866 -15.318 1.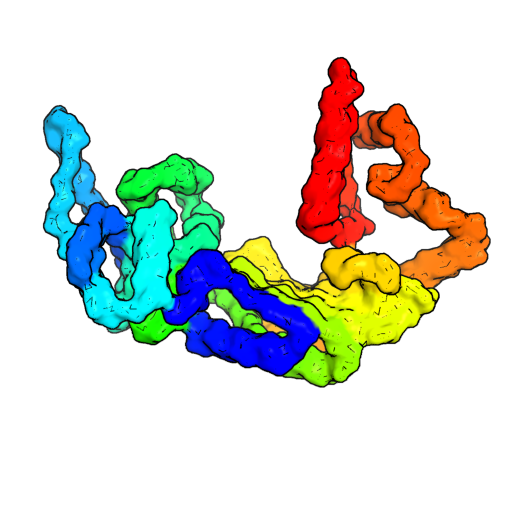00 89.00 280 LEU A CA 1
ATOM 2248 C C . LEU A 1 280 ? 9.334 -11.453 -16.390 1.00 89.00 280 LEU A C 1
ATOM 2250 O O . LEU A 1 280 ? 9.052 -10.571 -17.201 1.00 89.00 280 LEU A O 1
ATOM 2254 N N . LYS A 1 281 ? 10.489 -12.122 -16.454 1.00 89.19 281 LYS A N 1
ATOM 2255 C CA . LYS A 1 281 ? 11.517 -11.855 -17.466 1.00 89.19 281 LYS A CA 1
ATOM 2256 C C . LYS A 1 281 ? 10.980 -12.042 -18.883 1.00 89.19 281 LYS A C 1
ATOM 2258 O O . LYS A 1 281 ? 11.281 -11.232 -19.757 1.00 89.19 281 LYS A O 1
ATOM 2263 N N . LYS A 1 282 ? 10.162 -13.070 -19.126 1.00 87.12 282 LYS A N 1
ATOM 2264 C CA . LYS A 1 282 ? 9.509 -13.280 -20.426 1.00 87.12 282 LYS A CA 1
ATOM 2265 C C . LYS A 1 282 ? 8.567 -12.123 -20.771 1.00 87.12 282 LYS A C 1
ATOM 2267 O O . LYS A 1 282 ? 8.617 -11.632 -21.897 1.00 87.12 282 LYS A O 1
ATOM 2272 N N . HIS A 1 283 ? 7.750 -11.665 -19.823 1.00 85.69 283 HIS A N 1
ATOM 2273 C CA . HIS A 1 283 ? 6.860 -10.518 -20.034 1.00 85.69 283 HIS A CA 1
ATOM 2274 C C . HIS A 1 283 ? 7.629 -9.220 -20.297 1.00 85.69 283 HIS A C 1
ATOM 2276 O O . HIS A 1 283 ? 7.272 -8.483 -21.216 1.00 85.69 283 HIS A O 1
ATOM 2282 N N . ILE A 1 284 ? 8.718 -8.984 -19.559 1.00 86.88 284 ILE A N 1
ATOM 2283 C CA . ILE A 1 284 ? 9.619 -7.851 -19.784 1.00 86.88 284 ILE A CA 1
ATOM 2284 C C . ILE A 1 284 ? 10.175 -7.898 -21.209 1.00 86.88 284 ILE A C 1
ATOM 2286 O O . ILE A 1 284 ? 10.036 -6.922 -21.934 1.00 86.88 284 ILE A O 1
ATOM 2290 N N . LEU A 1 285 ? 10.720 -9.032 -21.658 1.00 85.38 285 LEU A N 1
ATOM 2291 C CA . LEU A 1 285 ? 11.283 -9.161 -23.009 1.00 85.38 285 LEU A CA 1
ATOM 2292 C C . LEU A 1 285 ? 10.252 -8.889 -24.115 1.00 85.38 285 LEU A C 1
ATOM 2294 O O . LEU A 1 285 ? 10.572 -8.230 -25.103 1.00 85.38 285 LEU A O 1
ATOM 2298 N N . VAL A 1 286 ? 9.014 -9.367 -23.953 1.00 81.88 286 VAL A N 1
ATOM 2299 C CA . VAL A 1 286 ? 7.926 -9.097 -24.909 1.00 81.88 286 VAL A CA 1
ATOM 2300 C C . VAL A 1 286 ? 7.577 -7.608 -24.930 1.00 81.88 286 VAL A C 1
ATOM 2302 O O . VAL A 1 286 ? 7.470 -7.022 -26.009 1.00 81.88 286 VAL A O 1
ATOM 2305 N N . SER A 1 287 ? 7.444 -6.986 -23.755 1.00 77.44 287 SER A N 1
ATOM 2306 C CA . SER A 1 287 ? 7.180 -5.549 -23.648 1.00 77.44 287 SER A CA 1
ATOM 2307 C C . SER A 1 287 ? 8.324 -4.726 -24.236 1.00 77.44 287 SER A C 1
ATOM 2309 O O . SER A 1 287 ? 8.087 -3.733 -24.911 1.00 77.44 287 SER A O 1
ATOM 2311 N N . GLU A 1 288 ? 9.569 -5.134 -24.012 1.00 74.44 288 GLU A N 1
ATOM 2312 C CA . GLU A 1 288 ? 10.748 -4.454 -24.533 1.00 74.44 288 GLU A CA 1
ATOM 2313 C C . GLU A 1 288 ? 10.855 -4.529 -26.045 1.00 74.44 288 GLU A C 1
ATOM 2315 O O . GLU A 1 288 ? 11.146 -3.510 -26.660 1.00 74.44 288 GLU A O 1
ATOM 2320 N N . ALA A 1 289 ? 10.615 -5.696 -26.645 1.00 72.00 289 ALA A N 1
ATOM 2321 C CA . ALA A 1 289 ? 10.619 -5.840 -28.096 1.00 72.00 289 ALA A CA 1
ATOM 2322 C C . ALA A 1 289 ? 9.573 -4.910 -28.729 1.00 72.00 289 ALA A C 1
ATOM 2324 O O . ALA A 1 289 ? 9.882 -4.151 -29.645 1.00 72.00 289 ALA A O 1
ATOM 2325 N N . HIS A 1 290 ? 8.366 -4.880 -28.156 1.00 68.75 290 HIS A N 1
ATOM 2326 C CA . HIS A 1 290 ? 7.314 -3.963 -28.583 1.00 68.75 290 HIS A CA 1
ATOM 2327 C C . HIS A 1 290 ? 7.718 -2.487 -28.427 1.00 68.75 290 HIS A C 1
ATOM 2329 O O . HIS A 1 290 ? 7.533 -1.681 -29.340 1.00 68.75 290 HIS A O 1
ATOM 2335 N N . ASN A 1 291 ? 8.318 -2.135 -27.289 1.00 65.06 291 ASN A N 1
ATOM 2336 C CA . ASN A 1 291 ? 8.764 -0.776 -26.992 1.00 65.06 291 ASN A CA 1
ATOM 2337 C C . ASN A 1 291 ? 9.936 -0.339 -27.882 1.00 65.06 291 ASN A C 1
ATOM 2339 O O . ASN A 1 291 ? 9.990 0.815 -28.300 1.00 65.06 291 ASN A O 1
ATOM 2343 N N . GLN A 1 292 ? 10.867 -1.239 -28.203 1.00 65.12 292 GLN A N 1
ATOM 2344 C CA . GLN A 1 292 ? 11.963 -0.974 -29.133 1.00 65.12 292 GLN A CA 1
ATOM 2345 C C . GLN A 1 292 ? 11.444 -0.763 -30.552 1.00 65.12 292 GLN A C 1
ATOM 2347 O O . GLN A 1 292 ? 11.907 0.163 -31.209 1.00 65.12 292 GLN A O 1
ATOM 2352 N N . ASP A 1 293 ? 10.459 -1.539 -31.005 1.00 64.31 293 ASP A N 1
ATOM 2353 C CA . ASP A 1 293 ? 9.810 -1.319 -32.301 1.00 64.31 293 ASP A CA 1
ATOM 2354 C C . ASP A 1 293 ? 9.072 0.027 -32.346 1.00 64.31 293 ASP A C 1
ATOM 2356 O O . ASP A 1 293 ? 9.132 0.734 -33.353 1.00 64.31 293 ASP A O 1
ATOM 2360 N N . LEU A 1 294 ? 8.435 0.432 -31.243 1.00 60.81 294 LEU A N 1
ATOM 2361 C CA . LEU A 1 294 ? 7.831 1.759 -31.092 1.00 60.81 294 LEU A CA 1
ATOM 2362 C C . LEU A 1 294 ? 8.882 2.873 -31.168 1.00 60.81 294 LEU A C 1
ATOM 2364 O O . LEU A 1 294 ? 8.727 3.798 -31.963 1.00 60.81 294 LEU A O 1
ATOM 2368 N N . VAL A 1 295 ? 9.965 2.776 -30.393 1.00 58.31 295 VAL A N 1
ATOM 2369 C CA . VAL A 1 295 ? 11.047 3.775 -30.360 1.00 58.31 295 VAL A CA 1
ATOM 2370 C C . VAL A 1 295 ? 11.806 3.818 -31.689 1.00 58.31 295 VAL A C 1
ATOM 2372 O O . VAL A 1 295 ? 12.118 4.898 -32.183 1.00 58.31 295 VAL A O 1
ATOM 2375 N N . ALA A 1 296 ? 12.075 2.674 -32.317 1.00 58.12 296 ALA A N 1
ATOM 2376 C CA . ALA A 1 296 ? 12.737 2.588 -33.617 1.00 58.12 296 ALA A CA 1
ATOM 2377 C C . ALA A 1 296 ? 11.822 3.048 -34.757 1.00 58.12 296 ALA A C 1
ATOM 2379 O O . ALA A 1 296 ? 12.293 3.698 -35.687 1.00 58.12 296 ALA A O 1
ATOM 2380 N N . GLY A 1 297 ? 10.521 2.757 -34.686 1.00 53.84 297 GLY A N 1
ATOM 2381 C CA . GLY A 1 297 ? 9.515 3.291 -35.600 1.00 53.84 297 GLY A CA 1
ATOM 2382 C C . GLY A 1 297 ? 9.414 4.809 -35.490 1.00 53.84 297 GLY A C 1
ATOM 2383 O O . GLY A 1 297 ? 9.404 5.497 -36.506 1.00 53.84 297 GLY A O 1
ATOM 2384 N N . GLN A 1 298 ? 9.445 5.340 -34.266 1.00 47.84 298 GLN A N 1
ATOM 2385 C CA . GLN A 1 298 ? 9.546 6.775 -34.019 1.00 47.84 298 GLN A CA 1
ATOM 2386 C C . GLN A 1 298 ? 10.852 7.327 -34.600 1.00 47.84 298 GLN A C 1
ATOM 2388 O O . GLN A 1 298 ? 10.804 8.252 -35.401 1.00 47.84 298 GLN A O 1
ATOM 2393 N N . ARG A 1 299 ? 12.008 6.724 -34.299 1.00 47.53 299 ARG A N 1
ATOM 2394 C CA . ARG A 1 299 ? 13.329 7.163 -34.776 1.00 47.53 299 ARG A CA 1
ATOM 2395 C C . ARG A 1 299 ? 13.489 7.118 -36.294 1.00 47.53 299 ARG A C 1
ATOM 2397 O O . ARG A 1 299 ? 13.940 8.105 -36.856 1.00 47.53 299 ARG A O 1
ATOM 2404 N N . ARG A 1 300 ? 13.079 6.043 -36.978 1.00 44.09 300 ARG A N 1
ATOM 2405 C CA . ARG A 1 300 ? 13.052 6.002 -38.454 1.00 44.09 300 ARG A CA 1
ATOM 2406 C C . ARG A 1 300 ? 12.130 7.072 -39.009 1.00 44.09 300 ARG A C 1
ATOM 2408 O O . ARG A 1 300 ? 12.485 7.736 -39.970 1.00 44.09 300 ARG A O 1
ATOM 2415 N N . TYR A 1 301 ? 10.990 7.303 -38.367 1.00 34.28 301 TYR A N 1
ATOM 2416 C CA . TYR A 1 301 ? 10.098 8.386 -38.748 1.00 34.28 301 TYR A CA 1
ATOM 2417 C C . TYR A 1 301 ? 10.743 9.777 -38.569 1.00 34.28 301 TYR A C 1
ATOM 2419 O O . TYR A 1 301 ? 10.505 10.642 -39.404 1.00 34.28 301 TYR A O 1
ATOM 2427 N N . PHE A 1 302 ? 11.606 9.987 -37.565 1.00 33.06 302 PHE A N 1
ATOM 2428 C CA . PHE A 1 302 ? 12.410 11.214 -37.386 1.00 33.06 302 PHE A CA 1
ATOM 2429 C C . PHE A 1 302 ? 13.628 11.331 -38.317 1.00 33.06 302 PHE A C 1
ATOM 2431 O O . PHE A 1 302 ? 14.010 12.435 -38.701 1.00 33.06 302 PHE A O 1
ATOM 2438 N N . GLU A 1 303 ? 14.286 10.218 -38.639 1.00 39.41 303 GLU A N 1
ATOM 2439 C CA . GLU A 1 303 ? 15.461 10.194 -39.518 1.00 39.41 303 GLU A CA 1
ATOM 2440 C C . GLU A 1 303 ? 15.043 10.322 -40.995 1.00 39.41 303 GLU A C 1
ATOM 2442 O O . GLU A 1 303 ? 15.706 11.020 -41.765 1.00 39.41 303 GLU A O 1
ATOM 2447 N N . GLU A 1 304 ? 13.916 9.720 -41.391 1.00 35.81 304 GLU A N 1
ATOM 2448 C CA . GLU A 1 304 ? 13.374 9.781 -42.757 1.00 35.81 304 GLU A CA 1
ATOM 2449 C C . GLU A 1 304 ? 12.529 11.038 -43.004 1.00 35.81 304 GLU A C 1
ATOM 2451 O O . GLU A 1 304 ? 12.602 11.634 -44.080 1.00 35.81 304 GLU A O 1
ATOM 2456 N N . CYS A 1 305 ? 11.765 11.504 -42.012 1.00 33.72 305 CYS A N 1
ATOM 2457 C CA . CYS A 1 305 ? 11.137 12.819 -42.058 1.00 33.72 305 CYS A CA 1
ATOM 2458 C C . CYS A 1 305 ? 11.961 13.753 -41.178 1.00 33.72 305 CYS A C 1
ATOM 2460 O O . CYS A 1 305 ? 11.808 13.703 -39.965 1.00 33.72 305 CYS A O 1
ATOM 2462 N N . ARG A 1 306 ? 12.798 14.607 -41.790 1.00 36.53 306 ARG A N 1
ATOM 2463 C CA . ARG A 1 306 ? 13.591 15.686 -41.157 1.00 36.53 306 ARG A CA 1
ATOM 2464 C C . ARG A 1 306 ? 12.718 16.678 -40.370 1.00 36.53 306 ARG A C 1
ATOM 2466 O O . ARG A 1 306 ? 12.580 17.834 -40.758 1.00 36.53 306 ARG A O 1
ATOM 2473 N N . LEU A 1 307 ? 12.091 16.217 -39.303 1.00 34.59 307 LEU A N 1
ATOM 2474 C CA . LEU A 1 307 ? 11.115 16.955 -38.532 1.00 34.59 307 LEU A CA 1
ATOM 2475 C C . LEU A 1 307 ? 11.745 17.305 -37.193 1.00 34.59 307 LEU A C 1
ATOM 2477 O O . LEU A 1 307 ? 12.241 16.452 -36.458 1.00 34.59 307 LEU A O 1
ATOM 2481 N N . SER A 1 308 ? 11.733 18.594 -36.898 1.00 38.03 308 SER A N 1
ATOM 2482 C CA . SER A 1 308 ? 12.139 19.156 -35.621 1.00 38.03 308 SER A CA 1
ATOM 2483 C C . SER A 1 308 ? 11.272 18.607 -34.470 1.00 38.03 308 SER A C 1
ATOM 2485 O O . SER A 1 308 ? 10.133 18.181 -34.694 1.00 38.03 308 SER A O 1
ATOM 2487 N N . PRO A 1 309 ? 11.737 18.676 -33.208 1.00 37.19 309 PRO A N 1
ATOM 2488 C CA . PRO A 1 309 ? 10.948 18.296 -32.025 1.00 37.19 309 PRO A CA 1
ATOM 2489 C C . PRO A 1 309 ? 9.537 18.927 -31.958 1.00 37.19 309 PRO A C 1
ATOM 2491 O O . PRO A 1 309 ? 8.607 18.356 -31.382 1.00 37.19 309 PRO A O 1
ATOM 2494 N N . MET A 1 310 ? 9.349 20.084 -32.602 1.00 38.59 310 MET A N 1
ATOM 2495 C CA . MET A 1 310 ? 8.068 20.788 -32.716 1.00 38.59 310 MET A CA 1
ATOM 2496 C C . MET A 1 310 ? 7.092 20.099 -33.684 1.00 38.59 310 MET A C 1
ATOM 2498 O O . MET A 1 310 ? 5.892 20.019 -33.423 1.00 38.59 310 MET A O 1
ATOM 2502 N N . GLU A 1 311 ? 7.599 19.541 -34.779 1.00 40.62 311 GLU A N 1
ATOM 2503 C CA . GLU A 1 311 ? 6.809 18.845 -35.800 1.00 40.62 311 GLU A CA 1
ATOM 2504 C C . GLU A 1 311 ? 6.409 17.430 -35.366 1.00 40.62 311 GLU A C 1
ATOM 2506 O O . GLU A 1 311 ? 5.314 16.961 -35.690 1.00 40.62 311 GLU A O 1
ATOM 2511 N N . LEU A 1 312 ? 7.244 16.783 -34.551 1.00 37.78 312 LEU A N 1
ATOM 2512 C CA . LEU A 1 312 ? 6.881 15.566 -33.831 1.00 37.78 312 LEU A CA 1
ATOM 2513 C C . LEU A 1 312 ? 5.703 15.811 -32.880 1.00 37.78 312 LEU A C 1
ATOM 2515 O O . LEU A 1 312 ? 4.714 15.077 -32.905 1.00 37.78 312 LEU A O 1
ATOM 2519 N N . SER A 1 313 ? 5.797 16.862 -32.065 1.00 40.47 313 SER A N 1
ATOM 2520 C CA . SER A 1 313 ? 4.768 17.227 -31.086 1.00 40.47 313 SER A CA 1
ATOM 2521 C C . SER A 1 313 ? 3.432 17.560 -31.765 1.00 40.47 313 SER A C 1
ATOM 2523 O O . SER A 1 313 ? 2.366 17.203 -31.267 1.00 40.47 313 SER A O 1
ATOM 2525 N N . LEU A 1 314 ? 3.470 18.174 -32.954 1.00 42.38 314 LEU A N 1
ATOM 2526 C CA . LEU A 1 314 ? 2.303 18.422 -33.812 1.00 42.38 314 LEU A CA 1
ATOM 2527 C C . LEU A 1 314 ? 1.643 17.140 -34.335 1.00 42.38 314 LEU A C 1
ATOM 2529 O O . LEU A 1 314 ? 0.416 17.056 -34.344 1.00 42.38 314 LEU A O 1
ATOM 2533 N N . LYS A 1 315 ? 2.424 16.134 -34.739 1.00 39.69 315 LYS A N 1
ATOM 2534 C CA . LYS A 1 315 ? 1.899 14.886 -35.320 1.00 39.69 315 LYS A CA 1
ATOM 2535 C C . LYS A 1 315 ? 1.456 13.846 -34.289 1.00 39.69 315 LYS A C 1
ATOM 2537 O O . LYS A 1 315 ? 0.559 13.064 -34.588 1.00 39.69 315 LYS A O 1
ATOM 2542 N N . LEU A 1 316 ? 2.021 13.866 -33.082 1.00 37.94 316 LEU A N 1
ATOM 2543 C CA . LEU A 1 316 ? 1.570 13.046 -31.948 1.00 37.94 316 LEU A CA 1
ATOM 2544 C C . LEU A 1 316 ? 0.319 13.614 -31.249 1.00 37.94 316 LEU A C 1
ATOM 2546 O O . LEU A 1 316 ? -0.153 13.039 -30.275 1.00 37.94 316 LEU A O 1
ATOM 2550 N N . GLY A 1 317 ? -0.207 14.759 -31.704 1.00 38.47 317 GLY A N 1
ATOM 2551 C CA . GLY A 1 317 ? -1.296 15.468 -31.019 1.00 38.47 317 GLY A CA 1
ATOM 2552 C C . GLY A 1 317 ? -0.869 16.133 -29.702 1.00 38.47 317 GLY A C 1
ATOM 2553 O O . GLY A 1 317 ? -1.710 16.665 -28.986 1.00 38.47 317 GLY A O 1
ATOM 2554 N N . LEU A 1 318 ? 0.434 16.153 -29.402 1.00 39.41 318 LEU A N 1
ATOM 2555 C CA . LEU A 1 318 ? 1.039 16.679 -28.172 1.00 39.41 318 LEU A CA 1
ATOM 2556 C C . LEU A 1 318 ? 1.377 18.180 -28.238 1.00 39.41 318 LEU A C 1
ATOM 2558 O O . LEU A 1 318 ? 1.920 18.741 -27.288 1.00 39.41 318 LEU A O 1
ATOM 2562 N N . SER A 1 319 ? 1.026 18.865 -29.333 1.00 39.44 319 SER A N 1
ATOM 2563 C CA . SER A 1 319 ? 1.324 20.294 -29.554 1.00 39.44 319 SER A CA 1
ATOM 2564 C C . SER A 1 319 ? 0.695 21.280 -28.560 1.00 39.44 319 SER A C 1
ATOM 2566 O O . SER A 1 319 ? 0.889 22.485 -28.705 1.00 39.44 319 SER A O 1
ATOM 2568 N N . SER A 1 320 ? -0.056 20.809 -27.565 1.00 41.19 320 SER A N 1
ATOM 2569 C CA . SER A 1 320 ? -0.701 21.655 -26.557 1.00 41.19 320 SER A CA 1
ATOM 2570 C C . SER A 1 320 ? -0.030 21.635 -25.182 1.00 41.19 320 SER A C 1
ATOM 2572 O O . SER A 1 320 ? -0.435 22.429 -24.339 1.00 41.19 320 SER A O 1
ATOM 2574 N N . ILE A 1 321 ? 0.972 20.780 -24.930 1.00 41.06 321 ILE A N 1
ATOM 2575 C CA . ILE A 1 321 ? 1.493 20.602 -23.559 1.00 41.06 321 ILE A CA 1
ATOM 2576 C C . ILE A 1 321 ? 2.841 21.297 -23.337 1.00 41.06 321 ILE A C 1
ATOM 2578 O O . ILE A 1 321 ? 3.062 21.831 -22.255 1.00 41.06 321 ILE A O 1
ATOM 2582 N N . ILE A 1 322 ? 3.744 21.358 -24.323 1.00 38.53 322 ILE A N 1
ATOM 2583 C CA . ILE A 1 322 ? 5.113 21.840 -24.059 1.00 38.53 322 ILE A CA 1
ATOM 2584 C C . ILE A 1 322 ? 5.654 22.660 -25.244 1.00 38.53 322 ILE A C 1
ATOM 2586 O O . ILE A 1 322 ? 6.325 22.142 -26.126 1.00 38.53 322 ILE A O 1
ATOM 2590 N N . GLY A 1 323 ? 5.364 23.968 -25.249 1.00 37.44 323 GLY A N 1
ATOM 2591 C CA . GLY A 1 323 ? 6.140 24.976 -25.990 1.00 37.44 323 GLY A CA 1
ATOM 2592 C C . GLY A 1 323 ? 5.577 25.472 -27.334 1.00 37.44 323 GLY A C 1
ATOM 2593 O O . GLY A 1 323 ? 5.744 24.840 -28.367 1.00 37.44 323 GLY A O 1
ATOM 2594 N N . ILE A 1 324 ? 5.053 26.708 -27.314 1.00 36.25 324 ILE A N 1
ATOM 2595 C CA . ILE A 1 324 ? 4.806 27.632 -28.447 1.00 36.25 324 ILE A CA 1
ATOM 2596 C C . ILE A 1 324 ? 3.613 27.303 -29.378 1.00 36.25 324 ILE A C 1
ATOM 2598 O O . ILE A 1 324 ? 3.748 27.167 -30.592 1.00 36.25 324 ILE A O 1
ATOM 2602 N N . LYS A 1 325 ? 2.387 27.343 -28.838 1.00 40.84 325 LYS A N 1
ATOM 2603 C CA . LYS A 1 325 ? 1.200 27.782 -29.598 1.00 40.84 325 LYS A CA 1
ATOM 2604 C C . LYS A 1 325 ? 0.505 28.924 -28.858 1.00 40.84 325 LYS A C 1
ATOM 2606 O O . LYS A 1 325 ? 0.357 28.892 -27.640 1.00 40.84 325 LYS A O 1
ATOM 2611 N N . ASN A 1 326 ? 0.076 29.945 -29.601 1.00 46.12 326 ASN A N 1
ATOM 2612 C CA . ASN A 1 326 ? -0.788 31.003 -29.077 1.00 46.12 326 ASN A CA 1
ATOM 2613 C C . ASN A 1 326 ? -2.107 30.373 -28.593 1.00 46.12 326 ASN A C 1
ATOM 2615 O O . ASN A 1 326 ? -2.719 29.594 -29.322 1.00 46.12 326 ASN A O 1
ATOM 2619 N N . ARG A 1 327 ? -2.552 30.760 -27.392 1.00 52.19 327 ARG A N 1
ATOM 2620 C CA . ARG A 1 327 ? -3.842 30.439 -26.757 1.00 52.19 327 ARG A CA 1
ATOM 2621 C C . ARG A 1 327 ? -5.026 30.286 -27.723 1.00 52.19 327 ARG A C 1
ATOM 2623 O O . ARG A 1 327 ? -5.827 29.372 -27.553 1.00 52.19 327 ARG A O 1
ATOM 2630 N N . LYS A 1 328 ? -5.130 31.149 -28.737 1.00 54.28 328 LYS A N 1
ATOM 2631 C CA . LYS A 1 328 ? -6.204 31.125 -29.742 1.00 54.28 328 LYS A CA 1
ATOM 2632 C C . LYS A 1 328 ? -6.258 29.810 -30.533 1.00 54.28 328 LYS A C 1
ATOM 2634 O O . LYS A 1 328 ? -7.337 29.273 -30.732 1.00 54.28 328 LYS A O 1
ATOM 2639 N N . VAL A 1 329 ? -5.100 29.271 -30.910 1.00 55.91 329 VAL A N 1
ATOM 2640 C CA . VAL A 1 329 ? -4.981 28.023 -31.684 1.00 55.91 329 VAL A CA 1
ATOM 2641 C C . VAL A 1 329 ? -5.375 26.812 -30.834 1.00 55.91 329 VAL A C 1
ATOM 2643 O O . VAL A 1 329 ? -5.972 25.869 -31.335 1.00 55.91 329 VAL A O 1
ATOM 2646 N N . ILE A 1 330 ? -5.085 26.855 -29.530 1.00 53.25 330 ILE A N 1
ATOM 2647 C CA . ILE A 1 330 ? -5.429 25.776 -28.593 1.00 53.25 330 ILE A CA 1
ATOM 2648 C C . ILE A 1 330 ? -6.948 25.705 -28.383 1.00 53.25 330 ILE A C 1
ATOM 2650 O O . ILE A 1 330 ? -7.516 24.619 -28.403 1.00 53.25 330 ILE A O 1
ATOM 2654 N N . LEU A 1 331 ? -7.622 26.849 -28.231 1.00 60.25 331 LEU A N 1
ATOM 2655 C CA . LEU A 1 331 ? -9.083 26.890 -28.078 1.00 60.25 331 LEU A CA 1
ATOM 2656 C C . LEU A 1 331 ? -9.818 26.486 -29.366 1.00 60.25 331 LEU A C 1
ATOM 2658 O O . LEU A 1 331 ? -10.864 25.846 -29.301 1.00 60.25 331 LEU A O 1
ATOM 2662 N N . GLU A 1 332 ? -9.253 26.814 -30.529 1.00 62.72 332 GLU A N 1
ATOM 2663 C CA . GLU A 1 332 ? -9.786 26.413 -31.834 1.00 62.72 332 GLU A CA 1
ATOM 2664 C C . GLU A 1 332 ? -9.667 24.896 -32.058 1.00 62.72 332 GLU A C 1
ATOM 2666 O O . GLU A 1 332 ? -10.636 24.264 -32.471 1.00 62.72 332 GLU A O 1
ATOM 2671 N N . ASP A 1 333 ? -8.538 24.277 -31.690 1.00 56.19 333 ASP A N 1
ATOM 2672 C CA . ASP A 1 333 ? -8.364 22.817 -31.744 1.00 56.19 333 ASP A CA 1
ATOM 2673 C C . ASP A 1 333 ? -9.343 22.079 -30.807 1.00 56.19 333 ASP A C 1
ATOM 2675 O O . ASP A 1 333 ? -9.925 21.070 -31.206 1.00 56.19 333 ASP A O 1
ATOM 2679 N N . ILE A 1 334 ? -9.571 22.593 -29.590 1.00 63.84 334 ILE A N 1
ATOM 2680 C CA . ILE A 1 334 ? -10.547 22.037 -28.632 1.00 63.84 334 ILE A CA 1
ATOM 2681 C C . ILE A 1 334 ? -11.969 22.119 -29.208 1.00 63.84 334 ILE A C 1
ATOM 2683 O O . ILE A 1 334 ? -12.697 21.123 -29.234 1.00 63.84 334 ILE A O 1
ATOM 2687 N N . SER A 1 335 ? -12.337 23.282 -29.752 1.00 64.94 335 SER A N 1
ATOM 2688 C CA . SER A 1 335 ? -13.651 23.510 -30.359 1.00 64.94 335 SER A CA 1
ATOM 2689 C C . SER A 1 335 ? -13.886 22.627 -31.593 1.00 64.94 335 SER A C 1
ATOM 2691 O O . SER A 1 335 ? -14.954 22.030 -31.728 1.00 64.94 335 SER A O 1
ATOM 2693 N N . ASN A 1 336 ? -12.868 22.439 -32.441 1.00 67.69 336 ASN A N 1
ATOM 2694 C CA . ASN A 1 336 ? -12.925 21.572 -33.625 1.00 67.69 336 ASN A CA 1
ATOM 2695 C C . ASN A 1 336 ? -13.113 20.081 -33.288 1.00 67.69 336 ASN A C 1
ATOM 2697 O O . ASN A 1 336 ? -13.506 19.297 -34.154 1.00 67.69 336 ASN A O 1
ATOM 2701 N N . LYS A 1 337 ? -12.841 19.670 -32.044 1.00 63.00 337 LYS A N 1
ATOM 2702 C CA . LYS A 1 337 ? -13.130 18.319 -31.534 1.00 63.00 337 LYS A CA 1
ATOM 2703 C C . LYS A 1 337 ? -14.513 18.195 -30.891 1.00 63.00 337 LYS A C 1
ATOM 2705 O O . LYS A 1 337 ? -14.842 17.127 -30.387 1.00 63.00 337 LYS A O 1
ATOM 2710 N N . GLY A 1 338 ? -15.330 19.249 -30.943 1.00 69.50 338 GLY A N 1
ATOM 2711 C CA . GLY A 1 338 ? -16.680 19.268 -30.379 1.00 69.50 338 GLY A CA 1
ATOM 2712 C C . GLY A 1 338 ? -16.705 19.367 -28.854 1.00 69.50 338 GLY A C 1
ATOM 2713 O O . GLY A 1 338 ? -17.720 19.049 -28.243 1.00 69.50 338 GLY A O 1
ATOM 2714 N N . ILE A 1 339 ? -15.596 19.784 -28.240 1.00 69.88 339 ILE A N 1
ATOM 2715 C CA . ILE A 1 339 ? -15.447 19.876 -26.788 1.00 69.88 339 ILE A CA 1
ATOM 2716 C C . ILE A 1 339 ? -15.713 21.324 -26.381 1.00 69.88 339 ILE A C 1
ATOM 2718 O O . ILE A 1 339 ? -15.029 22.240 -26.836 1.00 69.88 339 ILE A O 1
ATOM 2722 N N . SER A 1 340 ? -16.745 21.539 -25.565 1.00 69.06 340 SER A N 1
ATOM 2723 C CA . SER A 1 340 ? -17.190 22.877 -25.159 1.00 69.06 340 SER A CA 1
ATOM 2724 C C . SER A 1 340 ? -16.355 23.470 -24.027 1.00 69.06 340 SER A C 1
ATOM 2726 O O . SER A 1 340 ? -16.109 24.673 -24.024 1.00 69.06 340 SER A O 1
ATOM 2728 N N . GLU A 1 341 ? -15.895 22.638 -23.092 1.00 73.50 341 GLU A N 1
ATOM 2729 C CA . GLU A 1 341 ? -15.096 23.065 -21.944 1.00 73.50 341 GLU A CA 1
ATOM 2730 C C . GLU A 1 341 ? -13.634 22.622 -22.111 1.00 73.50 341 GLU A C 1
ATOM 2732 O O . GLU A 1 341 ? -13.364 21.427 -22.252 1.00 73.50 341 GLU A O 1
ATOM 2737 N N . PRO A 1 342 ? -12.652 23.544 -22.070 1.00 62.81 342 PRO A N 1
ATOM 2738 C CA . PRO A 1 342 ? -11.239 23.202 -22.237 1.00 62.81 342 PRO A CA 1
ATOM 2739 C C . PRO A 1 342 ? -10.705 22.158 -21.250 1.00 62.81 342 PRO A C 1
ATOM 2741 O O . PRO A 1 342 ? -9.740 21.466 -21.560 1.00 62.81 342 PRO A O 1
ATOM 2744 N N . THR A 1 343 ? -11.319 22.026 -20.073 1.00 65.94 343 THR A N 1
ATOM 2745 C CA . THR A 1 343 ? -10.966 21.018 -19.063 1.00 65.94 343 THR A CA 1
ATOM 2746 C C . THR A 1 343 ? -11.278 19.594 -19.506 1.00 65.94 343 THR A C 1
ATOM 2748 O O . THR A 1 343 ? -10.528 18.677 -19.171 1.00 65.94 343 THR A O 1
ATOM 2751 N N . ASP A 1 344 ? -12.315 19.420 -20.322 1.00 65.88 344 ASP A N 1
ATOM 2752 C CA . ASP A 1 344 ? -12.798 18.117 -20.791 1.00 65.88 344 ASP A CA 1
ATOM 2753 C C . ASP A 1 344 ? -11.918 17.576 -21.931 1.00 65.88 344 ASP A C 1
ATOM 2755 O O . ASP A 1 344 ? -11.982 16.404 -22.304 1.00 65.88 344 ASP A O 1
ATOM 2759 N N . PHE A 1 345 ? -11.025 18.419 -22.461 1.00 62.78 345 PHE A N 1
ATOM 2760 C CA . PHE A 1 345 ? -10.032 18.029 -23.455 1.00 62.78 345 PHE A CA 1
ATOM 2761 C C . PHE A 1 345 ? -9.061 16.970 -22.927 1.00 62.78 345 PHE A C 1
ATOM 2763 O O . PHE A 1 345 ? -8.638 16.091 -23.677 1.00 62.78 345 PHE A O 1
ATOM 2770 N N . TYR A 1 346 ? -8.739 17.010 -21.630 1.00 59.78 346 TYR A N 1
ATOM 2771 C CA . TYR A 1 346 ? -7.926 15.971 -21.001 1.00 59.78 346 TYR A CA 1
ATOM 2772 C C . TYR A 1 346 ? -8.653 14.621 -20.987 1.00 59.78 346 TYR A C 1
ATOM 2774 O O . TYR A 1 346 ? -8.066 13.611 -21.367 1.00 59.78 346 TYR A O 1
ATOM 2782 N N . ASP A 1 347 ? -9.936 14.601 -20.626 1.00 60.44 347 ASP A N 1
ATOM 2783 C CA . ASP A 1 347 ? -10.723 13.365 -20.573 1.00 60.44 347 ASP A CA 1
ATOM 2784 C C . ASP A 1 347 ? -10.938 12.775 -21.980 1.00 60.44 347 ASP A C 1
ATOM 2786 O O . ASP A 1 347 ? -10.855 11.560 -22.167 1.00 60.44 347 ASP A O 1
ATOM 2790 N N . TYR A 1 348 ? -11.093 13.629 -23.000 1.00 58.09 348 TYR A N 1
ATOM 2791 C CA . TYR A 1 348 ? -11.065 13.210 -24.405 1.00 58.09 348 TYR A CA 1
ATOM 2792 C C . TYR A 1 348 ? -9.732 12.557 -24.784 1.00 58.09 348 TYR A C 1
ATOM 2794 O O . TYR A 1 348 ? -9.723 11.493 -25.401 1.00 58.09 348 TYR A O 1
ATOM 2802 N N . LEU A 1 349 ? -8.603 13.155 -24.409 1.00 51.84 349 LEU A N 1
ATOM 2803 C CA . LEU A 1 349 ? -7.294 12.602 -24.734 1.00 51.84 349 LEU A CA 1
ATOM 2804 C C . LEU A 1 349 ? -7.052 11.242 -24.056 1.00 51.84 349 LEU A C 1
ATOM 2806 O O . LEU A 1 349 ? -6.555 10.326 -24.708 1.00 51.84 349 LEU A O 1
ATOM 2810 N N . VAL A 1 350 ? -7.465 11.086 -22.794 1.00 50.09 350 VAL A N 1
ATOM 2811 C CA . VAL A 1 350 ? -7.378 9.820 -22.042 1.00 50.09 350 VAL A CA 1
ATOM 2812 C C . VAL A 1 350 ? -8.309 8.747 -22.619 1.00 50.09 350 VAL A C 1
ATOM 2814 O O . VAL A 1 350 ? -8.012 7.559 -22.523 1.00 50.09 350 VAL A O 1
ATOM 2817 N N . SER A 1 351 ? -9.406 9.141 -23.274 1.00 48.75 351 SER A N 1
ATOM 2818 C CA . SER A 1 351 ? -10.298 8.210 -23.979 1.00 48.75 351 SER A CA 1
ATOM 2819 C C . SER A 1 351 ? -9.705 7.639 -25.278 1.00 48.75 351 SER A C 1
ATOM 2821 O O . SER A 1 351 ? -10.267 6.705 -25.855 1.00 48.75 351 SER A O 1
ATOM 2823 N N . LEU A 1 352 ? -8.573 8.175 -25.759 1.00 47.56 352 LEU A N 1
ATOM 2824 C CA . LEU A 1 352 ? -7.935 7.691 -26.979 1.00 47.56 352 LEU A CA 1
ATOM 2825 C C . LEU A 1 352 ? -7.188 6.368 -26.719 1.00 47.56 352 LEU A C 1
ATOM 2827 O O . LEU A 1 352 ? -6.392 6.294 -25.785 1.00 47.56 352 LEU A O 1
ATOM 2831 N N . PRO A 1 353 ? -7.316 5.351 -27.596 1.00 37.09 353 PRO A N 1
ATOM 2832 C CA . PRO A 1 353 ? -6.750 4.007 -27.384 1.00 37.09 353 PRO A CA 1
ATOM 2833 C C . PRO A 1 353 ? -5.214 3.909 -27.278 1.00 37.09 353 PRO A C 1
ATOM 2835 O O . PRO A 1 353 ? -4.683 2.805 -27.207 1.00 37.09 353 PRO A O 1
ATOM 2838 N N . ARG A 1 354 ? -4.482 5.026 -27.388 1.00 43.94 354 ARG A N 1
ATOM 2839 C CA . ARG A 1 354 ? -3.014 5.088 -27.526 1.00 43.94 354 ARG A CA 1
ATOM 2840 C C . ARG A 1 354 ? -2.388 6.265 -26.776 1.00 43.94 354 ARG A C 1
ATOM 2842 O O . ARG A 1 354 ? -1.325 6.745 -27.169 1.00 43.94 354 ARG A O 1
ATOM 2849 N N . MET A 1 355 ? -3.067 6.795 -25.763 1.00 41.59 355 MET A N 1
ATOM 2850 C CA . MET A 1 355 ? -2.517 7.921 -25.021 1.00 41.59 355 MET A CA 1
ATOM 2851 C C . MET A 1 355 ? -1.436 7.465 -24.034 1.00 41.59 355 MET A C 1
ATOM 2853 O O . MET A 1 355 ? -1.572 6.439 -23.373 1.00 41.59 355 MET A O 1
ATOM 2857 N N . ILE A 1 356 ? -0.373 8.261 -23.924 1.00 43.53 356 ILE A N 1
ATOM 2858 C CA . ILE A 1 356 ? 0.644 8.127 -22.879 1.00 43.53 356 ILE A CA 1
ATOM 2859 C C . ILE A 1 356 ? 0.004 8.538 -21.548 1.00 43.53 356 ILE A C 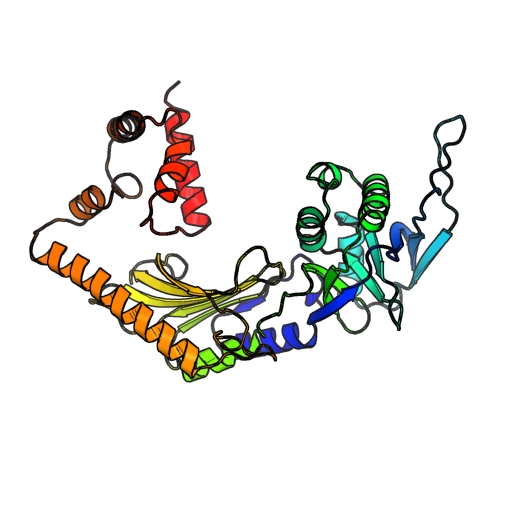1
ATOM 2861 O O . ILE A 1 356 ? -0.520 9.647 -21.427 1.00 43.53 356 ILE A O 1
ATOM 2865 N N . VAL A 1 357 ? 0.047 7.655 -20.551 1.00 44.88 357 VAL A N 1
ATOM 2866 C CA . VAL A 1 357 ? -0.449 7.946 -19.200 1.00 44.88 357 VAL A CA 1
ATOM 2867 C C . VAL A 1 357 ? 0.561 8.850 -18.485 1.00 44.88 357 VAL A C 1
ATOM 2869 O O . VAL A 1 357 ? 1.712 8.468 -18.282 1.00 44.88 357 VAL A O 1
ATOM 2872 N N . LEU A 1 358 ? 0.128 10.062 -18.128 1.00 45.56 358 LEU A N 1
ATOM 2873 C CA . LEU A 1 358 ? 0.936 11.063 -17.419 1.00 45.56 358 LEU A CA 1
ATOM 2874 C C . LEU A 1 358 ? 1.036 10.755 -15.911 1.00 45.56 358 LEU A C 1
ATOM 2876 O O . LEU A 1 358 ? 0.131 10.136 -15.342 1.00 45.56 358 LEU A O 1
ATOM 2880 N N . SER A 1 359 ? 2.092 11.228 -15.241 1.00 45.38 359 SER A N 1
ATOM 2881 C CA . SER A 1 359 ? 2.189 11.180 -13.771 1.00 45.38 359 SER A CA 1
ATOM 2882 C C . SER A 1 359 ? 1.148 12.093 -13.112 1.00 45.38 359 SER A C 1
ATOM 2884 O O . SER A 1 359 ? 0.660 13.031 -13.740 1.00 45.38 359 SER A O 1
ATOM 2886 N N . ASP A 1 360 ? 0.795 11.874 -11.843 1.00 47.53 360 ASP A N 1
ATOM 2887 C CA . ASP A 1 360 ? -0.247 12.682 -11.183 1.00 47.53 360 ASP A CA 1
ATOM 2888 C C . ASP A 1 360 ? 0.127 14.169 -11.080 1.00 47.53 360 ASP A C 1
ATOM 2890 O O . ASP A 1 360 ? -0.726 15.034 -11.280 1.00 47.53 360 ASP A O 1
ATOM 2894 N N . TYR A 1 361 ? 1.417 14.480 -10.916 1.00 44.91 361 TYR A N 1
ATOM 2895 C CA . TYR A 1 361 ? 1.921 15.850 -11.016 1.00 44.91 361 TYR A CA 1
ATOM 2896 C C . TYR A 1 361 ? 1.705 16.445 -12.414 1.00 44.91 361 TYR A C 1
ATOM 2898 O O . TYR A 1 361 ? 1.202 17.561 -12.542 1.00 44.91 361 TYR A O 1
ATOM 2906 N N . GLN A 1 362 ? 2.042 15.704 -13.474 1.00 47.16 362 GLN A N 1
ATOM 2907 C CA . GLN A 1 362 ? 1.846 16.149 -14.856 1.00 47.16 362 GLN A CA 1
ATOM 2908 C C . GLN A 1 362 ? 0.353 16.297 -15.190 1.00 47.16 362 GLN A C 1
ATOM 2910 O O . GLN A 1 362 ? -0.032 17.261 -15.853 1.00 47.16 362 GLN A O 1
ATOM 2915 N N . LYS A 1 363 ? -0.504 15.402 -14.682 1.00 53.06 363 LYS A N 1
ATOM 2916 C CA . LYS A 1 363 ? -1.967 15.511 -14.793 1.00 53.06 363 LYS A CA 1
ATOM 2917 C C . LYS A 1 363 ? -2.477 16.782 -14.127 1.00 53.06 363 LYS A C 1
ATOM 2919 O O . LYS A 1 363 ? -3.287 17.495 -14.714 1.00 53.06 363 LYS A O 1
ATOM 2924 N N . GLU A 1 364 ? -2.013 17.083 -12.919 1.00 51.94 364 GLU A N 1
ATOM 2925 C CA . GLU A 1 364 ? -2.458 18.252 -12.163 1.00 51.94 364 GLU A CA 1
ATOM 2926 C C . GLU A 1 364 ? -1.919 19.561 -12.753 1.00 51.94 364 GLU A C 1
ATOM 2928 O O . GLU A 1 364 ? -2.670 20.525 -12.912 1.00 51.94 364 GLU A O 1
ATOM 2933 N N . ALA A 1 365 ? -0.661 19.582 -13.196 1.00 50.47 365 ALA A N 1
ATOM 2934 C CA . ALA A 1 365 ? -0.082 20.697 -13.938 1.00 50.47 365 ALA A CA 1
ATOM 2935 C C . ALA A 1 365 ? -0.840 20.960 -15.251 1.00 50.47 365 ALA A C 1
ATOM 2937 O O . ALA A 1 365 ? -1.164 22.109 -15.561 1.00 50.47 365 ALA A O 1
ATOM 2938 N N . TYR A 1 366 ? -1.193 19.903 -15.989 1.00 54.66 366 TYR A N 1
ATOM 2939 C CA . TYR A 1 366 ? -1.940 20.021 -17.238 1.00 54.66 366 TYR A CA 1
ATOM 2940 C C . TYR A 1 366 ? -3.388 20.477 -17.017 1.00 54.66 366 TYR A C 1
ATOM 2942 O O . TYR A 1 366 ? -3.863 21.387 -17.695 1.00 54.66 366 TYR A O 1
ATOM 2950 N N . ARG A 1 367 ? -4.078 19.936 -16.007 1.00 59.31 367 ARG A N 1
ATOM 2951 C CA . ARG A 1 367 ? -5.416 20.402 -15.604 1.00 59.31 367 ARG A CA 1
ATOM 2952 C C . ARG A 1 367 ? -5.403 21.867 -15.170 1.00 59.31 367 ARG A C 1
ATOM 2954 O O . ARG A 1 367 ? -6.286 22.626 -15.558 1.00 59.31 367 ARG A O 1
ATOM 2961 N N . ASN A 1 368 ? -4.388 22.297 -14.422 1.00 56.00 368 ASN A N 1
ATOM 2962 C CA . ASN A 1 368 ? -4.225 23.697 -14.025 1.00 56.00 368 ASN A CA 1
ATOM 2963 C C . ASN A 1 368 ? -3.963 24.618 -15.224 1.00 56.00 368 ASN A C 1
ATOM 2965 O O . ASN A 1 368 ? -4.504 25.724 -15.280 1.00 56.00 368 ASN A O 1
ATOM 2969 N N . PHE A 1 369 ? -3.196 24.158 -16.212 1.00 57.38 369 PHE A N 1
ATOM 2970 C CA . PHE A 1 369 ? -3.014 24.865 -17.477 1.00 57.38 369 PHE A CA 1
ATOM 2971 C C . PHE A 1 369 ? -4.341 25.032 -18.241 1.00 57.38 369 PHE A C 1
ATOM 2973 O O . PHE A 1 369 ? -4.690 26.157 -18.604 1.00 57.38 369 PHE A O 1
ATOM 2980 N N . LEU A 1 370 ? -5.125 23.960 -18.405 1.00 58.75 370 LEU A N 1
ATOM 2981 C CA . LEU A 1 370 ? -6.442 24.004 -19.061 1.00 58.75 370 LEU A CA 1
ATOM 2982 C C . LEU A 1 370 ? -7.443 24.903 -18.309 1.00 58.75 370 LEU A C 1
ATOM 2984 O O . LEU A 1 370 ? -8.139 25.708 -18.927 1.00 58.75 370 LEU A O 1
ATOM 2988 N N . ASN A 1 371 ? -7.447 24.856 -16.973 1.00 64.31 371 ASN A N 1
ATOM 2989 C CA . ASN A 1 371 ? -8.254 25.735 -16.116 1.00 64.31 371 ASN A CA 1
ATOM 2990 C C . ASN A 1 371 ? -7.891 27.223 -16.254 1.00 64.31 371 ASN A C 1
ATOM 2992 O O . ASN A 1 371 ? -8.747 28.099 -16.135 1.00 64.31 371 ASN A O 1
ATOM 2996 N N . ASN A 1 372 ? -6.617 27.540 -16.479 1.00 58.69 372 ASN A N 1
ATOM 2997 C CA . ASN A 1 372 ? -6.184 28.921 -16.690 1.00 58.69 372 ASN A CA 1
ATOM 2998 C C . ASN A 1 372 ? -6.531 29.422 -18.101 1.00 58.69 372 ASN A C 1
ATOM 3000 O O . ASN A 1 372 ? -6.734 30.622 -18.293 1.00 58.69 372 ASN A O 1
ATOM 3004 N N . LEU A 1 373 ? -6.662 28.522 -19.081 1.00 57.78 373 LEU A N 1
ATOM 3005 C CA . LEU A 1 373 ? -7.110 28.869 -20.430 1.00 57.78 373 LEU A CA 1
ATOM 3006 C C . LEU A 1 373 ? -8.591 29.272 -20.480 1.00 57.78 373 LEU A C 1
ATOM 3008 O O . LEU A 1 373 ? -8.922 30.171 -21.260 1.00 57.78 373 LEU A O 1
ATOM 3012 N N . SER A 1 374 ? -9.455 28.674 -19.650 1.00 56.75 374 SER A N 1
ATOM 3013 C CA . SER A 1 374 ? -10.891 28.995 -19.583 1.00 56.75 374 SER A CA 1
ATOM 3014 C C . SER A 1 374 ? -11.183 30.303 -18.831 1.00 56.75 374 SER A C 1
ATOM 3016 O O . SER A 1 374 ? -12.014 31.095 -19.268 1.00 56.75 374 SER A O 1
ATOM 3018 N N . LYS A 1 375 ? -10.440 30.611 -17.759 1.00 55.78 375 LYS A N 1
ATOM 3019 C CA . LYS A 1 375 ? -10.679 31.792 -16.897 1.00 55.78 375 LYS A CA 1
ATOM 3020 C C . LYS A 1 375 ? -10.406 33.161 -17.527 1.00 55.78 375 LYS A C 1
ATOM 3022 O O . LYS A 1 375 ? -10.927 34.157 -17.044 1.00 55.78 375 LYS A O 1
ATOM 3027 N N . VAL A 1 376 ? -9.595 33.239 -18.580 1.00 49.66 376 VAL A N 1
ATOM 3028 C CA . VAL A 1 376 ? -9.215 34.516 -19.227 1.00 49.66 376 VAL A CA 1
ATOM 3029 C C . VAL A 1 376 ? -10.031 34.742 -20.518 1.00 49.66 376 VAL A C 1
ATOM 3031 O O . VAL A 1 376 ? -9.624 35.495 -21.398 1.00 49.66 376 VAL A O 1
ATOM 3034 N N . ALA A 1 377 ? -11.084 33.946 -20.756 1.00 44.06 377 ALA A N 1
ATOM 3035 C CA . ALA A 1 377 ? -11.970 34.037 -21.930 1.00 44.06 377 ALA A CA 1
ATOM 3036 C C . ALA A 1 377 ? -13.311 34.730 -21.615 1.00 44.06 377 ALA A C 1
ATOM 3038 O O . ALA A 1 377 ? -14.145 34.843 -22.511 1.00 44.06 377 ALA A O 1
ATOM 3039 N N . GLY A 1 378 ? -13.496 35.169 -20.364 1.00 39.44 378 GLY A N 1
ATOM 3040 C CA . GLY A 1 378 ? -14.569 36.068 -19.940 1.00 39.44 378 GLY A CA 1
ATOM 3041 C C . GLY A 1 378 ? -14.182 37.528 -20.099 1.00 39.44 378 GLY A C 1
ATOM 3042 O O . GLY A 1 378 ? -13.004 37.846 -19.809 1.00 39.44 378 GLY A O 1
#

Radius of gyration: 25.44 Å; chains: 1; bounding box: 61×57×76 Å